Protein AF-A0A1T3NQA9-F1 (afdb_monomer)

Organism: NCBI:txid159449

pLDDT: mean 81.28, std 22.86, range [31.59, 98.62]

Radius of gyration: 33.55 Å; Cα contacts (8 Å, |Δi|>4): 409; chains: 1; bounding box: 69×92×132 Å

Sequence (419 aa):
MSKTARRQISRIVGTSCLAAALALPTAAAAAAPQVASPGQATSRVPADTPEPPNTPQAPAYTPPPPNTPNTPNAPNSPNTPNSPNEPNTPGTGTPSAPGTPSSETPSTPGPGGSSHPPNQLQQAAPPPDPKTDPDGAKREVEGEIDKLDVPPDVKQKLKEGLNTAINAIKNSSTSTDDRNRYAEAVSAINQTLKAIQDPTTSAPDRALYTKVVQGVNEALRRSQDPKLAVGERGDYLKTAQGVAQIMARLQDPTFPAADRGFAIQVVTLISDALLASKDPKTAPKKPADQQQIRKVIQATATAATQATATLQDPKASPQAKDAARQTLMAQANVLQNSKYLEFLNEVKRYNPTTECLTTIETRTRQAGWPDGSLWGLSDDTCGDALTKAVADSGSKWNALFTCVQQNAFSTCPTYIPKD

Secondary structure (DSSP, 8-state):
-----PPP----------------PPPP--------------------PPPPP-PPPPP---PPPPPPPPPPPPPPPPPPPPPPPPPPPPP--PPPPPPPPPP-PPP----------------PPPPPPTTT-HHHHHHHHHHHHHTS-S-HHHHHHHHHHHHHHHHHHH-TTS-HHHHHHHHHHHHHHHHHHHHHH-TTS-HHHHHHHHHHHHHHHHHHHHTT-TTS-HHHHHHHHHHHHHHHHHHHHHH-TTS-HHHHHHHHHHHHHHHHHHHHTT-TTTS-SSHHHHHHHHHHHHHHHHHHHHHHHHHH-TTS-HHHHHHHHHHHHHHHTGGG-HHHHHHHHHHHTT---HHHHHHHHHHHHHHIIIIIHHHHHTSGGGHHHHHHHHH-TTSTTHHHHHHHHHS-GGGGGGGSPP-

Structure (mmCIF, N/CA/C/O backbone):
data_AF-A0A1T3NQA9-F1
#
_entry.id   AF-A0A1T3NQA9-F1
#
loop_
_atom_site.group_PDB
_atom_site.id
_atom_site.type_symbol
_atom_site.label_atom_id
_atom_site.label_alt_id
_atom_site.label_comp_id
_atom_site.label_asym_id
_atom_site.label_entity_id
_atom_site.label_seq_id
_atom_site.pdbx_PDB_ins_code
_atom_site.Cartn_x
_atom_site.Cartn_y
_atom_site.Cartn_z
_atom_site.occupancy
_atom_site.B_iso_or_equiv
_atom_site.auth_seq_id
_atom_site.auth_comp_id
_atom_site.auth_asym_id
_atom_site.auth_atom_id
_atom_site.pdbx_PDB_model_num
ATOM 1 N N . MET A 1 1 ? -26.572 -46.810 12.801 1.00 39.97 1 MET A N 1
ATOM 2 C CA . MET A 1 1 ? -25.103 -46.933 12.674 1.00 39.97 1 MET A CA 1
ATOM 3 C C . MET A 1 1 ? -24.544 -45.552 12.373 1.00 39.97 1 MET A C 1
ATOM 5 O O . MET A 1 1 ? -24.611 -45.119 11.232 1.00 39.97 1 MET A O 1
ATOM 9 N N . SER A 1 2 ? -24.066 -44.838 13.392 1.00 33.22 2 SER A N 1
ATOM 10 C CA . SER A 1 2 ? -23.631 -43.440 13.270 1.00 33.22 2 SER A CA 1
ATOM 11 C C . SER A 1 2 ? -22.182 -43.345 13.740 1.00 33.22 2 SER A C 1
ATOM 13 O O . SER A 1 2 ? -21.894 -43.620 14.901 1.00 33.22 2 SER A O 1
ATOM 15 N N . LYS A 1 3 ? -21.258 -43.042 12.820 1.00 41.22 3 LYS A N 1
ATOM 16 C CA . LYS A 1 3 ? -19.822 -42.914 13.106 1.00 41.22 3 LYS A CA 1
ATOM 17 C C . LYS A 1 3 ? -19.516 -41.488 13.564 1.00 41.22 3 LYS A C 1
ATOM 19 O O . LYS A 1 3 ? -19.615 -40.548 12.782 1.00 41.22 3 LYS A O 1
ATOM 24 N N . THR A 1 4 ? -19.117 -41.343 14.821 1.00 37.88 4 THR A N 1
ATOM 25 C CA . THR A 1 4 ? -18.643 -40.086 15.410 1.00 37.88 4 THR A CA 1
ATOM 26 C C . THR A 1 4 ? -17.191 -39.841 14.995 1.00 37.88 4 THR A C 1
ATOM 28 O O . THR A 1 4 ? -16.301 -40.613 15.350 1.00 37.88 4 THR A O 1
ATOM 31 N N . ALA A 1 5 ? -16.934 -38.774 14.237 1.00 44.41 5 ALA A N 1
ATOM 32 C CA . ALA A 1 5 ? -15.587 -38.370 13.839 1.00 44.41 5 ALA A CA 1
ATOM 33 C C . ALA A 1 5 ? -14.918 -37.542 14.954 1.00 44.41 5 ALA A C 1
ATOM 35 O O . ALA A 1 5 ? -15.371 -36.447 15.287 1.00 44.41 5 ALA A O 1
ATOM 36 N N . ARG A 1 6 ? -13.829 -38.066 15.532 1.00 44.62 6 ARG A N 1
ATOM 37 C CA . ARG A 1 6 ? -12.945 -37.337 16.458 1.00 44.62 6 ARG A CA 1
ATOM 38 C C . ARG A 1 6 ? -12.109 -36.323 15.673 1.00 44.62 6 ARG A C 1
ATOM 40 O O . ARG A 1 6 ? -11.334 -36.712 14.806 1.00 44.62 6 ARG A O 1
ATOM 47 N N . ARG A 1 7 ? -12.230 -35.036 16.007 1.00 45.72 7 ARG A N 1
ATOM 48 C CA . ARG A 1 7 ? -11.304 -33.984 15.561 1.00 45.72 7 ARG A CA 1
ATOM 49 C C . ARG A 1 7 ? -10.087 -33.962 16.486 1.00 45.72 7 ARG A C 1
ATOM 51 O O . ARG A 1 7 ? -10.239 -33.750 17.685 1.00 45.72 7 ARG A O 1
ATOM 58 N N . GLN A 1 8 ? -8.897 -34.173 15.931 1.00 39.75 8 GLN A N 1
ATOM 59 C CA . GLN A 1 8 ? -7.635 -33.864 16.602 1.00 39.75 8 GLN A CA 1
ATOM 60 C C . GLN A 1 8 ? -7.320 -32.377 16.408 1.00 39.75 8 GLN A C 1
ATOM 62 O O . GLN A 1 8 ? -7.342 -31.871 15.289 1.00 39.75 8 GLN A O 1
ATOM 67 N N . ILE A 1 9 ? -7.060 -31.683 17.516 1.00 39.25 9 ILE A N 1
ATOM 68 C CA . ILE A 1 9 ? -6.600 -30.294 17.555 1.00 39.25 9 ILE A CA 1
ATOM 69 C C . ILE A 1 9 ? -5.090 -30.342 17.783 1.00 39.25 9 ILE A C 1
ATOM 71 O O . ILE A 1 9 ? -4.642 -30.645 18.888 1.00 39.25 9 ILE A O 1
ATOM 75 N N . SER A 1 10 ? -4.308 -30.045 16.748 1.00 37.91 10 SER A N 1
ATOM 76 C CA . SER A 1 10 ? -2.866 -29.835 16.881 1.00 37.91 10 SER A CA 1
ATOM 77 C C . SER A 1 10 ? -2.621 -28.410 17.371 1.00 37.91 10 SER A C 1
ATOM 79 O O . SER A 1 10 ? -2.856 -27.443 16.648 1.00 37.91 10 SER A O 1
ATOM 81 N N . ARG A 1 11 ? -2.183 -28.276 18.626 1.00 35.84 11 ARG A N 1
ATOM 82 C CA . ARG A 1 11 ? -1.696 -27.016 19.197 1.00 35.84 11 ARG A CA 1
ATOM 83 C C . ARG A 1 11 ? -0.303 -26.735 18.630 1.00 35.84 11 ARG A C 1
ATOM 85 O O . ARG A 1 11 ? 0.612 -27.517 18.864 1.00 35.84 11 ARG A O 1
ATOM 92 N N . ILE A 1 12 ? -0.148 -25.627 17.910 1.00 38.41 12 ILE A N 1
ATOM 93 C CA . ILE A 1 12 ? 1.161 -25.073 17.548 1.00 38.41 12 ILE A CA 1
ATOM 94 C C . ILE A 1 12 ? 1.527 -24.064 18.637 1.00 38.41 12 ILE A C 1
ATOM 96 O O . ILE A 1 12 ? 0.860 -23.045 18.796 1.00 38.41 12 ILE A O 1
ATOM 100 N N . VAL A 1 13 ? 2.562 -24.385 19.411 1.00 42.12 13 VAL A N 1
ATOM 101 C CA . VAL A 1 13 ? 3.206 -23.476 20.363 1.00 42.12 13 VAL A CA 1
ATOM 102 C C . VAL A 1 13 ? 4.379 -22.837 19.627 1.00 42.12 13 VAL A C 1
ATOM 104 O O . VAL A 1 13 ? 5.368 -23.506 19.345 1.00 42.12 13 VAL A O 1
ATOM 107 N N . GLY A 1 14 ? 4.245 -21.563 19.265 1.00 31.59 14 GLY A N 1
ATOM 108 C CA . GLY A 1 14 ? 5.323 -20.758 18.696 1.00 31.59 14 GLY A CA 1
ATOM 109 C C . GLY A 1 14 ? 5.940 -19.873 19.771 1.00 31.59 14 GLY A C 1
ATOM 110 O O . GLY A 1 14 ? 5.477 -18.762 20.001 1.00 31.59 14 GLY A O 1
ATOM 111 N N . THR A 1 15 ? 6.970 -20.375 20.446 1.00 40.78 15 THR A N 1
ATOM 112 C CA . THR A 1 15 ? 7.873 -19.590 21.295 1.00 40.78 15 THR A CA 1
ATOM 113 C C . THR A 1 15 ? 8.920 -18.904 20.427 1.00 40.78 15 THR A C 1
ATOM 115 O O . THR A 1 15 ? 9.655 -19.579 19.708 1.00 40.78 15 THR A O 1
ATOM 118 N N . SER A 1 16 ? 9.050 -17.583 20.517 1.00 34.97 16 SER A N 1
ATOM 119 C CA . SER A 1 16 ? 10.249 -16.869 20.062 1.00 34.97 16 SER A CA 1
ATOM 120 C C . SER A 1 16 ? 10.450 -15.614 20.906 1.00 34.97 16 SER A C 1
ATOM 122 O O . SER A 1 16 ? 9.902 -14.553 20.625 1.00 34.97 16 SER A O 1
ATOM 124 N N . CYS A 1 17 ? 11.234 -15.773 21.973 1.00 32.41 17 CYS A N 1
ATOM 125 C CA . CYS A 1 17 ? 11.871 -14.679 22.692 1.00 32.41 17 CYS A CA 1
ATOM 126 C C . CYS A 1 17 ? 13.064 -14.190 21.863 1.00 32.41 17 CYS A C 1
ATOM 128 O O . CYS A 1 17 ? 13.982 -14.964 21.601 1.00 32.41 17 CYS A O 1
ATOM 130 N N . LEU A 1 18 ? 13.075 -12.913 21.489 1.00 37.88 18 LEU A N 1
ATOM 131 C CA . LEU A 1 18 ? 14.265 -12.234 20.981 1.00 37.88 18 LEU A CA 1
ATOM 132 C C . LEU A 1 18 ? 14.849 -11.423 22.141 1.00 37.88 18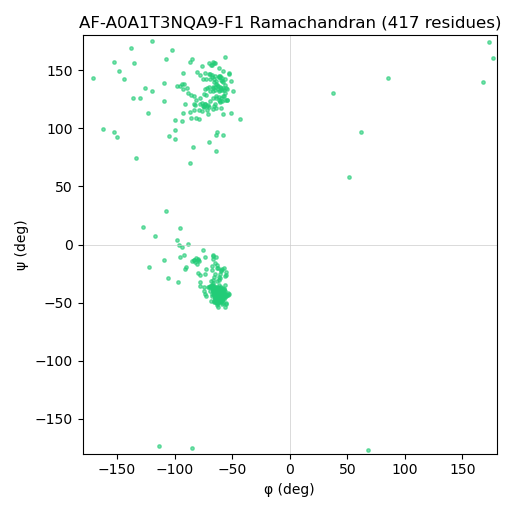 LEU A C 1
ATOM 134 O O . LEU A 1 18 ? 14.348 -10.358 22.493 1.00 37.88 18 LEU A O 1
ATOM 138 N N . ALA A 1 19 ? 15.866 -11.992 22.788 1.00 39.09 19 ALA A N 1
ATOM 139 C CA . ALA A 1 19 ? 16.660 -11.320 23.804 1.00 39.09 19 ALA A CA 1
ATOM 140 C C . ALA A 1 19 ? 17.728 -10.459 23.114 1.00 39.09 19 ALA A C 1
ATOM 142 O O . ALA A 1 19 ? 18.570 -10.971 22.378 1.00 39.09 19 ALA A O 1
ATOM 143 N N . ALA A 1 20 ? 17.688 -9.15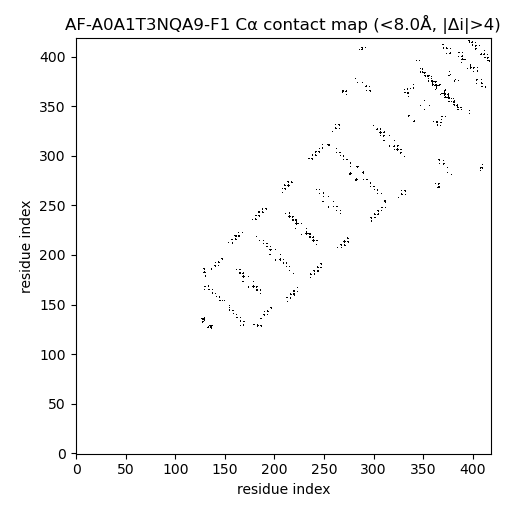1 23.358 1.00 40.00 20 ALA A N 1
ATOM 144 C CA . ALA A 1 20 ? 18.753 -8.230 22.992 1.00 40.00 20 ALA A CA 1
ATOM 145 C C . ALA A 1 20 ? 19.887 -8.349 24.023 1.00 40.00 20 ALA A C 1
ATOM 147 O O . ALA A 1 20 ? 19.740 -7.925 25.168 1.00 40.00 20 ALA A O 1
ATOM 148 N N . ALA A 1 21 ? 21.010 -8.949 23.628 1.00 40.12 21 ALA A N 1
ATOM 149 C CA . ALA A 1 21 ? 22.234 -8.951 24.420 1.00 40.12 21 ALA A CA 1
ATOM 150 C C . ALA A 1 21 ? 23.032 -7.673 24.119 1.00 40.12 21 ALA A C 1
ATOM 152 O O . ALA A 1 21 ? 23.585 -7.513 23.032 1.00 40.12 21 ALA A O 1
ATOM 153 N N . LEU A 1 22 ? 23.079 -6.759 25.089 1.00 45.09 22 LEU A N 1
ATOM 154 C CA . LEU A 1 22 ? 24.027 -5.649 25.114 1.00 45.09 22 LEU A CA 1
ATOM 155 C C . LEU A 1 22 ? 25.390 -6.184 25.566 1.00 45.09 22 LEU A C 1
ATOM 157 O O . LEU A 1 22 ? 25.517 -6.739 26.657 1.00 45.09 22 LEU A O 1
ATOM 161 N N . ALA A 1 23 ? 26.403 -6.017 24.720 1.00 41.12 23 ALA A N 1
ATOM 162 C CA . ALA A 1 23 ? 27.791 -6.274 25.067 1.00 41.12 23 ALA A CA 1
ATOM 163 C C . ALA A 1 23 ? 28.309 -5.163 25.997 1.00 41.12 23 ALA A C 1
ATOM 165 O O . ALA A 1 23 ? 28.326 -3.992 25.624 1.00 41.12 23 ALA A O 1
ATOM 166 N N . LEU A 1 24 ? 28.750 -5.542 27.198 1.00 43.97 24 LEU A N 1
ATOM 167 C CA . LEU A 1 24 ? 29.571 -4.717 28.087 1.00 43.97 24 LEU A CA 1
ATOM 168 C C . LEU A 1 24 ? 30.989 -5.311 28.127 1.00 43.97 24 LEU A C 1
ATOM 170 O O . LEU A 1 24 ? 31.119 -6.536 28.197 1.00 43.97 24 LEU A O 1
ATOM 174 N N . PRO A 1 25 ? 32.054 -4.491 28.099 1.00 52.03 25 PRO A N 1
ATOM 175 C CA . PRO A 1 25 ? 33.415 -4.984 28.248 1.00 52.03 25 PRO A CA 1
ATOM 176 C C . PRO A 1 25 ? 33.710 -5.369 29.705 1.00 52.03 25 PRO A C 1
ATOM 178 O O . PRO A 1 25 ? 33.485 -4.607 30.644 1.00 52.03 25 PRO A O 1
ATOM 181 N N . THR A 1 26 ? 34.239 -6.578 29.866 1.00 40.69 26 THR A N 1
ATOM 182 C CA . THR A 1 26 ? 34.713 -7.190 31.109 1.00 40.69 26 THR A CA 1
ATOM 183 C C . THR A 1 26 ? 36.011 -6.539 31.591 1.00 40.69 26 THR A C 1
ATOM 185 O O . THR A 1 26 ? 37.032 -6.629 30.909 1.00 40.69 26 THR A O 1
ATOM 188 N N . ALA A 1 27 ? 35.994 -5.949 32.788 1.00 41.47 27 ALA A N 1
ATOM 189 C CA . ALA A 1 27 ? 37.195 -5.649 33.565 1.00 41.47 27 ALA A CA 1
ATOM 190 C C . ALA A 1 27 ? 37.418 -6.750 34.616 1.00 41.47 27 ALA A C 1
ATOM 192 O O . ALA A 1 27 ? 36.478 -7.231 35.248 1.00 41.47 27 ALA A O 1
ATOM 193 N N . ALA A 1 28 ? 38.673 -7.175 34.736 1.00 43.69 28 ALA A N 1
ATOM 194 C CA . ALA A 1 28 ? 39.139 -8.314 35.513 1.00 43.69 28 ALA A CA 1
ATOM 195 C C . ALA A 1 28 ? 39.001 -8.132 37.035 1.00 43.69 28 ALA A C 1
ATOM 197 O O . ALA A 1 28 ? 39.283 -7.060 37.565 1.00 43.69 28 ALA A O 1
ATOM 198 N N . ALA A 1 29 ? 38.686 -9.221 37.742 1.00 43.66 29 ALA A N 1
ATOM 199 C CA . ALA A 1 29 ? 38.930 -9.348 39.176 1.00 43.66 29 ALA A CA 1
ATOM 200 C C . ALA A 1 29 ? 39.518 -10.732 39.481 1.00 43.66 29 ALA A C 1
ATOM 202 O O . ALA A 1 29 ? 38.984 -11.764 39.073 1.00 43.66 29 ALA A O 1
ATOM 203 N N . ALA A 1 30 ? 40.662 -10.710 40.162 1.00 45.66 30 ALA A N 1
ATOM 204 C CA . ALA A 1 30 ? 41.431 -11.862 40.599 1.00 45.66 30 ALA A CA 1
ATOM 205 C C . ALA A 1 30 ? 40.760 -12.584 41.778 1.00 45.66 30 ALA A C 1
ATOM 207 O O . ALA A 1 30 ? 40.119 -11.968 42.629 1.00 45.66 30 ALA A O 1
ATOM 208 N N . ALA A 1 31 ? 40.949 -13.900 41.822 1.00 43.00 31 ALA A N 1
ATOM 209 C CA . ALA A 1 31 ? 40.500 -14.783 42.887 1.00 43.00 31 ALA A CA 1
ATOM 210 C C . ALA A 1 31 ? 41.441 -14.760 44.106 1.00 43.00 31 ALA A C 1
ATOM 212 O O . ALA A 1 31 ? 42.659 -14.688 43.947 1.00 43.00 31 ALA A O 1
ATOM 213 N N . ALA A 1 32 ? 40.876 -14.967 45.298 1.00 45.53 32 ALA A N 1
ATOM 214 C CA . ALA A 1 32 ? 41.530 -15.683 46.395 1.00 45.53 32 ALA A CA 1
ATOM 215 C C . ALA A 1 32 ? 40.474 -16.436 47.250 1.00 45.53 32 ALA A C 1
ATOM 217 O O . ALA A 1 32 ? 39.328 -15.981 47.297 1.00 45.53 32 ALA A O 1
ATOM 218 N N . PRO A 1 33 ? 40.806 -17.588 47.876 1.00 57.25 33 PRO A N 1
ATOM 219 C CA . PRO A 1 33 ? 39.826 -18.557 48.389 1.00 57.25 33 PRO A CA 1
ATOM 220 C C . PRO A 1 33 ? 39.803 -18.694 49.934 1.00 57.25 33 PRO A C 1
ATOM 222 O O . PRO A 1 33 ? 40.568 -18.021 50.618 1.00 57.25 33 PRO A O 1
ATOM 225 N N . GLN A 1 34 ? 39.007 -19.676 50.417 1.00 42.34 34 GLN A N 1
ATOM 226 C CA . GLN A 1 34 ? 39.081 -20.404 51.716 1.00 42.34 34 GLN A CA 1
ATOM 227 C C . GLN A 1 34 ? 38.386 -19.745 52.947 1.00 42.34 34 GLN A C 1
ATOM 229 O O . GLN A 1 34 ? 38.374 -18.531 53.046 1.00 42.34 34 GLN A O 1
ATOM 234 N N . VAL A 1 35 ? 37.736 -20.417 53.928 1.00 40.91 35 VAL A N 1
ATOM 235 C CA . VAL A 1 35 ? 37.690 -21.809 54.465 1.00 40.91 35 VAL A CA 1
ATOM 236 C C . VAL A 1 35 ? 36.295 -22.093 55.102 1.00 40.91 35 VAL A C 1
ATOM 238 O O . VAL A 1 35 ? 35.610 -21.169 55.533 1.00 40.91 35 VAL A O 1
ATOM 241 N N . ALA A 1 36 ? 35.915 -23.377 55.207 1.00 39.28 36 ALA A N 1
ATOM 242 C CA . ALA A 1 36 ? 34.862 -23.967 56.067 1.00 39.28 36 ALA A CA 1
ATOM 243 C C . ALA A 1 36 ? 35.042 -23.655 57.585 1.00 39.28 36 ALA A C 1
ATOM 245 O O . ALA A 1 36 ? 36.135 -23.298 58.006 1.00 39.28 36 ALA A O 1
ATOM 246 N N . SER A 1 37 ? 34.063 -23.756 58.497 1.00 41.81 37 SER A N 1
ATOM 247 C CA . SER A 1 37 ? 33.377 -24.973 58.984 1.00 41.81 37 SER A CA 1
ATOM 248 C C . SER A 1 37 ? 32.419 -24.633 60.170 1.00 41.81 37 SER A C 1
ATOM 250 O O . SER A 1 37 ? 32.427 -23.491 60.629 1.00 41.81 37 SER A O 1
ATOM 252 N N . PRO A 1 38 ? 31.605 -25.590 60.682 1.00 60.38 38 PRO A N 1
ATOM 253 C CA . PRO A 1 38 ? 30.393 -25.363 61.491 1.00 60.38 38 PRO A CA 1
ATOM 254 C C . PRO A 1 38 ? 30.556 -25.591 63.013 1.00 60.38 38 PRO A C 1
ATOM 256 O O . PRO A 1 38 ? 31.511 -26.225 63.454 1.00 60.38 38 PRO A O 1
ATOM 259 N N . GLY A 1 39 ? 29.573 -25.159 63.820 1.00 35.97 39 GLY A N 1
ATOM 260 C CA . GLY A 1 39 ? 29.517 -25.431 65.267 1.00 35.97 39 GLY A CA 1
ATOM 261 C C . GLY A 1 39 ? 28.191 -25.028 65.935 1.00 35.97 39 GLY A C 1
ATOM 262 O O . GLY A 1 39 ? 27.564 -24.054 65.542 1.00 35.97 39 GLY A O 1
ATOM 263 N N . GLN A 1 40 ? 27.759 -25.833 66.907 1.00 40.03 40 GLN A N 1
ATOM 264 C CA . GLN A 1 40 ? 26.408 -25.982 67.472 1.00 40.03 40 GLN A CA 1
ATOM 265 C C . GLN A 1 40 ? 26.019 -25.018 68.619 1.00 40.03 40 GLN A C 1
ATOM 267 O O . GLN A 1 40 ? 26.867 -24.566 69.374 1.00 40.03 40 GLN A O 1
ATOM 272 N N . ALA A 1 41 ? 24.693 -24.851 68.769 1.00 42.69 41 ALA A N 1
ATOM 273 C CA . ALA A 1 41 ? 23.846 -24.783 69.980 1.00 42.69 41 ALA A CA 1
ATOM 274 C C . ALA A 1 41 ? 24.322 -24.074 71.274 1.00 42.69 41 ALA A C 1
ATOM 276 O O . ALA A 1 41 ? 25.299 -24.476 71.893 1.00 42.69 41 ALA A O 1
ATOM 277 N N . THR A 1 42 ? 23.480 -23.187 71.834 1.00 41.75 42 THR A N 1
ATOM 278 C CA . THR A 1 42 ? 22.677 -23.419 73.070 1.00 41.75 42 THR A CA 1
ATOM 279 C C . THR A 1 42 ? 21.866 -22.175 73.499 1.00 41.75 42 THR A C 1
ATOM 281 O O . THR A 1 42 ? 22.110 -21.056 73.067 1.00 41.75 42 THR A O 1
ATOM 284 N N . SER A 1 43 ? 20.845 -22.443 74.318 1.00 41.28 43 SER A N 1
ATOM 285 C CA . SER A 1 43 ? 19.747 -21.636 74.877 1.00 41.28 43 SER A CA 1
ATOM 286 C C . SER A 1 43 ? 20.068 -20.323 75.623 1.00 41.28 43 SER A C 1
ATOM 288 O O . SER A 1 43 ? 20.970 -20.317 76.453 1.00 41.28 43 SER A O 1
ATOM 290 N N . ARG A 1 44 ? 19.182 -19.308 75.526 1.00 40.25 44 ARG A N 1
ATOM 291 C CA . ARG A 1 44 ? 18.365 -18.711 76.629 1.00 40.25 44 ARG A CA 1
ATOM 292 C C . ARG A 1 44 ? 17.693 -17.377 76.220 1.00 40.25 44 ARG A C 1
ATOM 294 O O . ARG A 1 44 ? 18.288 -16.540 75.562 1.00 40.25 44 ARG A O 1
ATOM 301 N N . VAL A 1 45 ? 16.449 -17.220 76.669 1.00 49.22 45 VAL A N 1
ATOM 302 C CA . VAL A 1 45 ? 15.562 -16.024 76.734 1.00 49.22 45 VAL A CA 1
ATOM 303 C C . VAL A 1 45 ? 15.892 -15.255 78.053 1.00 49.22 45 VAL A C 1
ATOM 305 O O . VAL A 1 45 ? 16.423 -15.950 78.928 1.00 49.22 45 VAL A O 1
ATOM 308 N N . PRO A 1 46 ? 15.601 -13.941 78.311 1.00 56.12 46 PRO A N 1
ATOM 309 C CA . PRO A 1 46 ? 14.581 -13.047 77.714 1.00 56.12 46 PRO A CA 1
ATOM 310 C C . PRO A 1 46 ? 14.971 -11.584 77.370 1.00 56.12 46 PRO A C 1
ATOM 312 O O . PRO A 1 46 ? 15.941 -11.037 77.872 1.00 56.12 46 PRO A O 1
ATOM 315 N N . ALA A 1 47 ? 14.041 -10.963 76.628 1.00 47.84 47 ALA A N 1
ATOM 316 C CA . ALA A 1 47 ? 13.611 -9.558 76.664 1.00 47.84 47 ALA A CA 1
ATOM 317 C C . ALA A 1 47 ? 14.639 -8.463 76.350 1.00 47.84 47 ALA A C 1
ATOM 319 O O . ALA A 1 47 ? 15.277 -7.927 77.245 1.00 47.84 47 ALA A O 1
ATOM 320 N N . ASP A 1 48 ? 14.625 -8.020 75.091 1.00 42.78 48 ASP A N 1
ATOM 321 C CA . ASP A 1 48 ? 14.753 -6.598 74.791 1.00 42.78 48 ASP A CA 1
ATOM 322 C C . ASP A 1 48 ? 13.881 -6.216 73.588 1.00 42.78 48 ASP A C 1
ATOM 324 O O . ASP A 1 48 ? 13.652 -6.993 72.658 1.00 42.78 48 ASP A O 1
ATOM 328 N N . THR A 1 49 ? 13.315 -5.025 73.694 1.00 48.31 49 THR A N 1
ATOM 329 C CA . THR A 1 49 ? 12.324 -4.418 72.802 1.00 48.31 49 THR A CA 1
ATOM 330 C C . THR A 1 49 ? 12.938 -4.140 71.422 1.00 48.31 49 THR A C 1
ATOM 332 O O . THR A 1 49 ? 14.010 -3.539 71.376 1.00 48.31 49 THR A O 1
ATOM 335 N N . PRO A 1 50 ? 12.307 -4.497 70.284 1.00 52.19 50 PRO A N 1
ATOM 336 C CA . PRO A 1 50 ? 12.821 -4.086 68.980 1.00 52.19 50 PRO A CA 1
ATOM 337 C C . PRO A 1 50 ? 12.525 -2.601 68.734 1.00 52.19 50 PRO A C 1
ATOM 339 O O . PRO A 1 50 ? 11.361 -2.200 68.669 1.00 52.19 50 PRO A O 1
ATOM 342 N N . GLU A 1 51 ? 13.569 -1.791 68.554 1.00 60.50 51 GLU A N 1
ATOM 343 C CA . GLU A 1 51 ? 13.451 -0.520 67.835 1.00 60.50 51 GLU A CA 1
ATOM 344 C C . GLU A 1 51 ? 12.981 -0.778 66.389 1.00 60.50 51 GLU A C 1
ATOM 346 O O . GLU A 1 51 ? 13.362 -1.787 65.780 1.00 60.50 51 GLU A O 1
ATOM 351 N N . PRO A 1 52 ? 12.153 0.108 65.806 1.00 68.75 52 PRO A N 1
ATOM 352 C CA . PRO A 1 52 ? 11.747 -0.017 64.414 1.00 68.75 52 PRO A CA 1
ATOM 353 C C . PRO A 1 52 ? 12.957 0.150 63.474 1.00 68.75 52 PRO A C 1
ATOM 355 O O . PRO A 1 52 ? 13.855 0.948 63.748 1.00 68.75 52 PRO A O 1
ATOM 358 N N . PRO A 1 53 ? 12.993 -0.571 62.340 1.00 64.94 53 PRO A N 1
ATOM 359 C CA . PRO A 1 53 ? 14.096 -0.478 61.397 1.00 64.94 53 PRO A CA 1
ATOM 360 C C . PRO A 1 53 ? 14.132 0.908 60.744 1.00 64.94 53 PRO A C 1
ATOM 362 O O . PRO A 1 53 ? 13.112 1.420 60.282 1.00 64.94 53 PRO A O 1
ATOM 365 N N . ASN A 1 54 ? 15.334 1.483 60.667 1.00 55.69 54 ASN A N 1
ATOM 366 C CA . ASN A 1 54 ? 15.628 2.678 59.882 1.00 55.69 54 ASN A CA 1
ATOM 367 C C . ASN A 1 54 ? 15.120 2.510 58.441 1.00 55.69 54 ASN A C 1
ATOM 369 O O . ASN A 1 54 ? 15.641 1.699 57.673 1.00 55.69 54 ASN A O 1
ATOM 373 N N . THR A 1 55 ? 14.117 3.303 58.066 1.00 51.59 55 THR A N 1
ATOM 374 C CA . THR A 1 55 ? 13.702 3.497 56.674 1.00 51.59 55 THR A CA 1
ATOM 375 C C . THR A 1 55 ? 14.871 4.067 55.865 1.00 51.59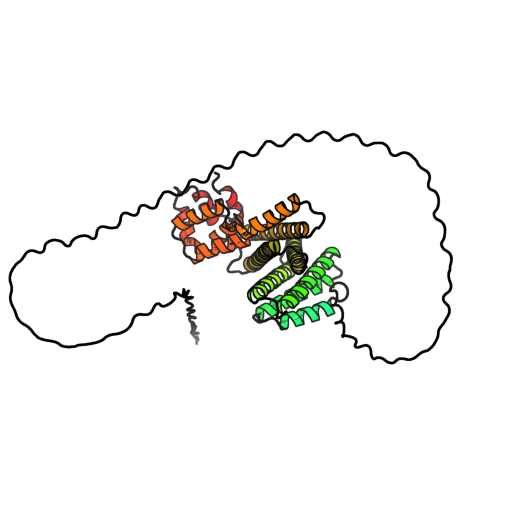 55 THR A C 1
ATOM 377 O O . THR A 1 55 ? 15.396 5.119 56.236 1.00 51.59 55 THR A O 1
ATOM 380 N N . PRO A 1 56 ? 15.270 3.441 54.744 1.00 55.41 56 PRO A N 1
ATOM 381 C CA . PRO A 1 56 ? 16.231 4.035 53.824 1.00 55.41 56 PRO A CA 1
ATOM 382 C C . PRO A 1 56 ? 15.681 5.356 53.270 1.00 55.41 56 PRO A C 1
ATOM 384 O O . PRO A 1 56 ? 14.606 5.384 52.670 1.00 55.41 56 PRO A O 1
ATOM 387 N N . GLN A 1 57 ? 16.417 6.453 53.465 1.00 51.94 57 GLN A N 1
ATOM 388 C CA . GLN A 1 57 ? 16.159 7.715 52.775 1.00 51.94 57 GLN A CA 1
ATOM 389 C C . GLN A 1 57 ? 16.280 7.491 51.263 1.00 51.94 57 GLN A C 1
ATOM 391 O O . GLN A 1 57 ? 17.350 7.149 50.757 1.00 51.94 57 GLN A O 1
ATOM 396 N N . ALA A 1 58 ? 15.180 7.693 50.537 1.00 51.72 58 ALA A N 1
ATOM 397 C CA . ALA A 1 58 ? 15.205 7.757 49.084 1.00 51.72 58 ALA A CA 1
ATOM 398 C C . ALA A 1 58 ? 16.025 8.987 48.642 1.00 51.72 58 ALA A C 1
ATOM 400 O O . ALA A 1 58 ? 15.802 10.081 49.172 1.00 51.72 58 ALA A O 1
ATOM 401 N N . PRO A 1 59 ? 16.957 8.855 47.682 1.00 55.91 59 PRO A N 1
ATOM 402 C CA . PRO A 1 59 ? 17.667 10.002 47.143 1.00 55.91 59 PRO A CA 1
ATOM 403 C C . PRO A 1 59 ? 16.677 10.897 46.388 1.00 55.91 59 PRO A C 1
ATOM 405 O O . PRO A 1 59 ? 16.039 10.477 45.421 1.00 55.91 59 PRO A O 1
ATOM 408 N N . ALA A 1 60 ? 16.546 12.140 46.846 1.00 54.31 60 ALA A N 1
ATOM 409 C CA . ALA A 1 60 ? 15.765 13.172 46.183 1.00 54.31 60 ALA A CA 1
ATOM 410 C C . ALA A 1 60 ? 16.471 13.602 44.887 1.00 54.31 60 ALA A C 1
ATOM 412 O O . ALA A 1 60 ? 17.259 14.542 44.875 1.00 54.31 60 ALA A O 1
ATOM 413 N N . TYR A 1 61 ? 16.185 12.904 43.789 1.00 55.19 61 TYR A N 1
ATOM 414 C CA . TYR A 1 61 ? 16.463 13.392 42.443 1.00 55.19 61 TYR A CA 1
ATOM 415 C C . TYR A 1 61 ? 15.153 13.830 41.796 1.00 55.19 61 TYR A C 1
ATOM 417 O O . TYR A 1 61 ? 14.440 13.041 41.182 1.00 55.19 61 TYR A O 1
ATOM 425 N N . THR A 1 62 ? 14.840 15.116 41.928 1.00 51.16 62 THR A N 1
ATOM 426 C CA . THR A 1 62 ? 13.940 15.800 40.998 1.00 51.16 62 THR A CA 1
ATOM 427 C C . THR A 1 62 ? 14.720 16.082 39.713 1.00 51.16 62 THR A C 1
ATOM 429 O O . THR A 1 62 ? 15.690 16.844 39.767 1.00 51.16 62 THR A O 1
ATOM 432 N N . PRO A 1 63 ? 14.359 15.479 38.566 1.00 63.16 63 PRO A N 1
ATOM 433 C CA . PRO A 1 63 ? 14.966 15.845 37.295 1.00 63.16 63 PRO A CA 1
ATOM 434 C C . PRO A 1 63 ? 14.672 17.324 36.986 1.00 63.16 63 PRO A C 1
ATOM 436 O O . PRO A 1 63 ? 13.585 17.809 37.319 1.00 63.16 63 PRO A O 1
ATOM 439 N N . PRO A 1 64 ? 15.619 18.056 36.374 1.00 70.62 64 PRO A N 1
ATOM 440 C CA . PRO A 1 64 ? 15.378 19.431 35.962 1.00 70.62 64 PRO A CA 1
ATOM 441 C C . PRO A 1 64 ? 14.216 19.480 34.958 1.00 70.62 64 PRO A C 1
ATOM 443 O O . PRO A 1 64 ? 14.057 18.550 34.158 1.00 70.62 64 PRO A O 1
ATOM 446 N N . PRO A 1 65 ? 13.392 20.542 34.987 1.00 68.25 65 PRO A N 1
ATOM 447 C CA . PRO A 1 65 ? 12.299 20.693 34.042 1.00 68.25 65 PRO A CA 1
ATOM 448 C C . PRO A 1 65 ? 12.840 20.704 32.602 1.00 68.25 65 PRO A C 1
ATOM 450 O O . PRO A 1 65 ? 13.925 21.239 32.354 1.00 68.25 65 PRO A O 1
ATOM 453 N N . PRO A 1 66 ? 12.107 20.114 31.644 1.00 65.62 66 PRO A N 1
ATOM 454 C CA . PRO A 1 66 ? 12.505 20.127 30.246 1.00 65.62 66 PRO A CA 1
ATOM 455 C C . PRO A 1 66 ? 12.598 21.572 29.748 1.00 65.62 66 PRO A C 1
ATOM 457 O O . PRO A 1 66 ? 11.696 22.377 29.984 1.00 65.62 66 PRO A O 1
ATOM 460 N N . ASN A 1 67 ? 13.692 21.891 29.052 1.00 62.78 67 ASN A N 1
ATOM 461 C CA . ASN A 1 67 ? 13.873 23.191 28.415 1.00 62.78 67 ASN A CA 1
ATOM 462 C C . ASN A 1 67 ? 12.687 23.482 27.490 1.00 62.78 67 ASN A C 1
ATOM 464 O O . ASN A 1 67 ? 12.389 22.703 26.582 1.00 62.78 67 ASN A O 1
ATOM 468 N N . THR A 1 68 ? 12.027 24.616 27.715 1.00 57.38 68 THR A N 1
ATOM 469 C CA . THR A 1 68 ? 10.996 25.144 26.822 1.00 57.38 68 THR A CA 1
ATOM 470 C C . THR A 1 68 ? 11.601 25.377 25.436 1.00 57.38 68 THR A C 1
ATOM 472 O O . THR A 1 68 ? 12.595 26.102 25.336 1.00 57.38 68 THR A O 1
ATOM 475 N N . PRO A 1 69 ? 11.040 24.783 24.367 1.00 61.41 69 PRO A N 1
ATOM 476 C CA . PRO A 1 69 ? 11.476 25.056 23.005 1.00 61.41 69 PRO A CA 1
ATOM 477 C C . PRO A 1 69 ? 11.360 26.551 22.705 1.00 61.41 69 PRO A C 1
ATOM 479 O O . PRO A 1 69 ? 10.330 27.163 22.988 1.00 61.41 69 PRO A O 1
ATOM 482 N N . ASN A 1 70 ? 12.410 27.136 22.128 1.00 61.50 70 ASN A N 1
ATOM 483 C CA . ASN A 1 70 ? 12.367 28.517 21.660 1.00 61.50 70 ASN A CA 1
ATOM 484 C C . ASN A 1 70 ? 11.236 28.672 20.635 1.00 61.50 70 ASN A C 1
ATOM 486 O O . ASN A 1 70 ? 11.165 27.918 19.662 1.00 61.50 70 ASN A O 1
ATOM 490 N N . THR A 1 71 ? 10.367 29.657 20.851 1.00 55.91 71 THR A N 1
ATOM 491 C CA . THR A 1 71 ? 9.341 30.070 19.889 1.00 55.91 71 THR A CA 1
ATOM 492 C C . THR A 1 71 ? 9.999 30.428 18.554 1.00 55.91 71 THR A C 1
ATOM 494 O O . THR A 1 71 ? 10.887 31.285 18.541 1.00 55.91 71 THR A O 1
ATOM 497 N N . PRO A 1 72 ? 9.593 29.804 17.433 1.00 60.75 72 PRO A N 1
ATOM 498 C CA . PRO A 1 72 ? 10.071 30.187 16.112 1.00 60.75 72 PRO A CA 1
ATOM 499 C C . PRO A 1 72 ? 9.755 31.659 15.836 1.00 60.75 72 PRO A C 1
ATOM 501 O O . PRO A 1 72 ? 8.638 32.115 16.085 1.00 60.75 72 PRO A O 1
ATOM 504 N N . ASN A 1 73 ? 10.735 32.398 15.315 1.00 64.88 73 ASN A N 1
ATOM 505 C CA . ASN A 1 73 ? 10.519 33.768 14.859 1.00 64.88 73 ASN A CA 1
ATOM 506 C C . ASN A 1 73 ? 9.437 33.797 13.770 1.00 64.88 73 ASN A C 1
ATOM 508 O O . ASN A 1 73 ? 9.389 32.916 12.907 1.00 64.88 73 ASN A O 1
ATOM 512 N N . ALA A 1 74 ? 8.583 34.821 13.817 1.00 55.06 74 ALA A N 1
ATOM 513 C CA . ALA A 1 74 ? 7.529 35.027 12.834 1.00 55.06 74 ALA A CA 1
ATOM 514 C C . ALA A 1 74 ? 8.123 35.103 11.409 1.00 55.06 74 ALA A C 1
ATOM 516 O O . ALA A 1 74 ? 9.156 35.753 11.220 1.00 55.06 74 ALA A O 1
ATOM 517 N N . PRO A 1 75 ? 7.498 34.460 10.405 1.00 60.88 75 PRO A N 1
ATOM 518 C CA . PRO A 1 75 ? 7.938 34.561 9.020 1.00 60.88 75 PRO A CA 1
ATOM 519 C C . PRO A 1 75 ? 7.913 36.021 8.561 1.00 60.88 75 PRO A C 1
ATOM 521 O O . PRO A 1 75 ? 6.920 36.720 8.764 1.00 60.88 75 PRO A O 1
ATOM 524 N N . ASN A 1 76 ? 8.989 36.474 7.917 1.00 63.56 76 ASN A N 1
ATOM 525 C CA . ASN A 1 76 ? 9.003 37.782 7.269 1.00 63.56 76 ASN A CA 1
ATOM 526 C C . ASN A 1 76 ? 7.929 37.831 6.175 1.00 63.56 76 ASN A C 1
ATOM 528 O O . ASN A 1 76 ? 7.804 36.899 5.377 1.00 63.56 76 ASN A O 1
ATOM 532 N N . SER A 1 77 ? 7.177 38.933 6.135 1.00 50.66 77 SER A N 1
ATOM 533 C CA . SER A 1 77 ? 6.158 39.181 5.116 1.00 50.66 77 SER A CA 1
ATOM 534 C C . SER A 1 77 ? 6.754 39.073 3.704 1.00 50.66 77 SER A C 1
ATOM 536 O O . SER A 1 77 ? 7.819 39.646 3.456 1.00 50.66 77 SER A O 1
ATOM 538 N N . PRO A 1 78 ? 6.095 38.368 2.765 1.00 58.84 78 PRO A N 1
ATOM 539 C CA . PRO A 1 78 ? 6.563 38.276 1.389 1.00 58.84 78 PRO A CA 1
ATOM 540 C C . PRO A 1 78 ? 6.597 39.662 0.738 1.00 58.84 78 PRO A C 1
ATOM 542 O O . PRO A 1 78 ? 5.618 40.405 0.806 1.00 58.84 78 PRO A O 1
ATOM 545 N N . ASN A 1 79 ? 7.706 39.996 0.075 1.00 59.09 79 ASN A N 1
ATOM 546 C CA . ASN A 1 79 ? 7.772 41.183 -0.773 1.00 59.09 79 ASN A CA 1
ATOM 547 C C . ASN A 1 79 ? 6.766 41.060 -1.926 1.00 59.09 79 ASN A C 1
ATOM 549 O O . ASN A 1 79 ? 6.654 40.006 -2.558 1.00 59.09 79 ASN A O 1
ATOM 553 N N . THR A 1 80 ? 6.055 42.150 -2.213 1.00 48.56 80 THR A N 1
ATOM 554 C CA . THR A 1 80 ? 5.129 42.253 -3.344 1.00 48.56 80 THR A CA 1
ATOM 555 C C . THR A 1 80 ? 5.876 42.055 -4.668 1.00 48.56 80 THR A C 1
ATOM 557 O O . THR A 1 80 ? 6.870 42.750 -4.899 1.00 48.56 80 THR A O 1
ATOM 560 N N . PRO A 1 81 ? 5.430 41.138 -5.549 1.00 55.41 81 PRO A N 1
ATOM 561 C CA . PRO A 1 81 ? 6.031 40.963 -6.867 1.00 55.41 81 PRO A CA 1
ATOM 562 C C . PRO A 1 81 ? 5.893 42.239 -7.703 1.00 55.41 81 PRO A C 1
ATOM 564 O O . PRO A 1 81 ? 4.810 42.816 -7.781 1.00 55.41 81 PRO A O 1
ATOM 567 N N . ASN A 1 82 ? 6.982 42.661 -8.349 1.00 53.91 82 ASN A N 1
ATOM 568 C CA . ASN A 1 82 ? 6.938 43.735 -9.339 1.00 53.91 82 ASN A CA 1
ATOM 569 C C . ASN A 1 82 ? 6.129 43.296 -10.569 1.00 53.91 82 ASN A C 1
ATOM 571 O O . ASN A 1 82 ? 6.250 42.156 -11.024 1.00 53.91 82 ASN A O 1
ATOM 575 N N . SER A 1 83 ? 5.330 44.219 -11.108 1.00 44.78 83 SER A N 1
ATOM 576 C CA . SER A 1 83 ? 4.525 44.015 -12.314 1.00 44.78 83 SER A CA 1
ATOM 577 C C . SER A 1 83 ? 5.390 43.624 -13.523 1.00 44.78 83 SER A C 1
ATOM 579 O O . SER A 1 83 ? 6.468 44.199 -13.702 1.00 44.78 83 SER A O 1
ATOM 581 N N . PRO A 1 84 ? 4.943 42.682 -14.377 1.00 57.09 84 PRO A N 1
ATOM 582 C CA . PRO A 1 84 ? 5.672 42.309 -15.586 1.00 57.09 84 PRO A CA 1
ATOM 583 C C . PRO A 1 84 ? 5.710 43.469 -16.589 1.00 57.09 84 PRO A C 1
ATOM 585 O O . PRO A 1 84 ? 4.685 44.100 -16.841 1.00 57.09 84 PRO A O 1
ATOM 588 N N . ASN A 1 85 ? 6.877 43.716 -17.187 1.00 52.16 85 ASN A N 1
ATOM 589 C CA . ASN A 1 85 ? 7.011 44.619 -18.332 1.00 52.16 85 ASN A CA 1
ATOM 590 C C . ASN A 1 85 ? 6.309 44.044 -19.574 1.00 52.16 85 ASN A C 1
ATOM 592 O O . ASN A 1 85 ? 6.310 42.830 -19.793 1.00 52.16 85 ASN A O 1
ATOM 596 N N . GLU A 1 86 ? 5.748 44.938 -20.391 1.00 46.94 86 GLU A N 1
ATOM 597 C CA . GLU A 1 86 ? 5.064 44.616 -21.645 1.00 46.94 86 GLU A CA 1
ATOM 598 C C . GLU A 1 86 ? 5.991 43.932 -22.674 1.00 46.94 86 GLU A C 1
ATOM 600 O O . GLU A 1 86 ? 7.174 44.278 -22.773 1.00 46.94 86 GLU A O 1
ATOM 605 N N . PRO A 1 87 ? 5.480 42.976 -23.477 1.00 59.88 87 PRO A N 1
ATOM 606 C CA . PRO A 1 87 ? 6.262 42.328 -24.525 1.00 59.88 87 PRO A CA 1
ATOM 607 C C . PRO A 1 87 ? 6.510 43.262 -25.717 1.00 59.88 87 PRO A C 1
ATOM 609 O O . PRO A 1 87 ? 5.573 43.789 -26.315 1.00 59.88 87 PRO A O 1
ATOM 612 N N . ASN A 1 88 ? 7.775 43.392 -26.123 1.00 50.09 88 ASN A N 1
ATOM 613 C CA . ASN A 1 88 ? 8.146 44.041 -27.380 1.00 50.09 88 ASN A CA 1
ATOM 614 C C . ASN A 1 88 ? 7.718 43.205 -28.600 1.00 50.09 88 ASN A C 1
ATOM 616 O O . ASN A 1 88 ? 7.814 41.977 -28.616 1.00 50.09 88 ASN A O 1
ATOM 620 N N . THR A 1 89 ? 7.279 43.910 -29.638 1.00 43.00 89 THR A N 1
ATOM 621 C CA . THR A 1 89 ? 6.802 43.404 -30.931 1.00 43.00 89 THR A CA 1
ATOM 622 C C . THR A 1 89 ? 7.950 42.817 -31.775 1.00 43.00 89 THR A C 1
ATOM 624 O O . THR A 1 89 ? 8.993 43.463 -31.893 1.00 43.00 89 THR A O 1
ATOM 627 N N . PRO A 1 90 ? 7.800 41.640 -32.420 1.00 53.25 90 PRO A N 1
ATOM 628 C CA . PRO A 1 90 ? 8.819 41.114 -33.332 1.00 53.25 90 PRO A CA 1
ATOM 629 C C . PRO A 1 90 ? 8.782 41.811 -34.698 1.00 53.25 90 PRO A C 1
ATOM 631 O O . PRO A 1 90 ? 7.749 41.838 -35.368 1.00 53.25 90 PRO A O 1
ATOM 634 N N . GLY A 1 91 ? 9.930 42.342 -35.122 1.00 42.97 91 GLY A N 1
ATOM 635 C CA . GLY A 1 91 ? 10.145 42.887 -36.461 1.00 42.97 91 GLY A CA 1
ATOM 636 C C . GLY A 1 91 ? 10.247 41.800 -37.536 1.00 42.97 91 GLY A C 1
ATOM 637 O O . GLY A 1 91 ? 10.823 40.733 -37.330 1.00 42.97 91 GLY A O 1
ATOM 638 N N . THR A 1 92 ? 9.688 42.101 -38.704 1.00 45.25 92 THR A N 1
ATOM 639 C CA . THR A 1 92 ? 9.724 41.305 -39.935 1.00 45.25 92 THR A CA 1
ATOM 640 C C . THR A 1 92 ? 11.111 41.335 -40.583 1.00 45.25 92 THR A C 1
ATOM 642 O O . THR A 1 92 ? 11.545 42.387 -41.052 1.00 45.25 92 THR A O 1
ATOM 645 N N . GLY A 1 93 ? 11.779 40.181 -40.656 1.00 42.47 93 GLY A N 1
ATOM 646 C CA . GLY A 1 93 ? 13.014 39.972 -41.417 1.00 42.47 93 GLY A CA 1
ATOM 647 C C . GLY A 1 93 ? 12.909 38.730 -42.305 1.00 42.47 93 GLY A C 1
ATOM 648 O O . GLY A 1 93 ? 12.553 37.651 -41.839 1.00 42.47 93 GLY A O 1
ATOM 649 N N . THR A 1 94 ? 13.169 38.915 -43.594 1.00 37.03 94 THR A N 1
ATOM 650 C CA . THR A 1 94 ? 13.016 37.967 -44.709 1.00 37.03 94 THR A CA 1
ATOM 651 C C . THR A 1 94 ? 14.042 36.816 -44.660 1.00 37.03 94 THR A C 1
ATOM 653 O O . THR A 1 94 ? 15.182 37.062 -44.264 1.00 37.03 94 THR A O 1
ATOM 656 N N . PRO A 1 95 ? 13.715 35.577 -45.094 1.00 47.66 95 PRO A N 1
ATOM 657 C CA . PRO A 1 95 ? 14.641 34.442 -45.035 1.00 47.66 95 PRO A CA 1
ATOM 658 C C . PRO A 1 95 ? 15.566 34.376 -46.261 1.00 47.66 95 PRO A C 1
ATOM 660 O O . PRO A 1 95 ? 15.089 34.343 -47.395 1.00 47.66 95 PRO A O 1
ATOM 663 N N . SER A 1 96 ? 16.878 34.264 -46.032 1.00 40.06 96 SER A N 1
ATOM 664 C CA . SER A 1 96 ? 17.858 33.847 -47.046 1.00 40.06 96 SER A CA 1
ATOM 665 C C . SER A 1 96 ? 18.139 32.345 -46.938 1.00 40.06 96 SER A C 1
ATOM 667 O O . SER A 1 96 ? 18.296 31.802 -45.846 1.00 40.06 96 SER A O 1
ATOM 669 N N . ALA A 1 97 ? 18.179 31.686 -48.096 1.00 45.94 97 ALA A N 1
ATOM 670 C CA . ALA A 1 97 ? 18.309 30.245 -48.290 1.00 45.94 97 ALA A CA 1
ATOM 671 C C . ALA A 1 97 ? 19.661 29.658 -47.819 1.00 45.94 97 ALA A C 1
ATOM 673 O O . ALA A 1 97 ? 20.703 30.264 -48.075 1.00 45.94 97 ALA A O 1
ATOM 674 N N . PRO A 1 98 ? 19.681 28.443 -47.234 1.00 51.78 98 PRO A N 1
ATOM 675 C CA . PRO A 1 98 ? 20.903 27.656 -47.073 1.00 51.78 98 PRO A CA 1
ATOM 676 C C . PRO A 1 98 ? 21.173 26.765 -48.295 1.00 51.78 98 PRO A C 1
ATOM 678 O O . PRO A 1 98 ? 20.296 26.036 -48.759 1.00 51.78 98 PRO A O 1
ATOM 681 N N . GLY A 1 99 ? 22.406 26.836 -48.799 1.00 38.31 99 GLY A N 1
ATOM 682 C CA . GLY A 1 99 ? 22.903 26.079 -49.944 1.00 38.31 99 GLY A CA 1
ATOM 683 C C . GLY A 1 99 ? 23.094 24.578 -49.695 1.00 38.31 99 GLY A C 1
ATOM 684 O O . GLY A 1 99 ? 23.287 24.107 -48.577 1.00 38.31 99 GLY A O 1
ATOM 685 N N . THR A 1 100 ? 23.054 23.850 -50.804 1.00 43.81 100 THR A N 1
ATOM 686 C CA . THR A 1 100 ? 23.344 22.424 -50.998 1.00 43.81 100 THR A CA 1
ATOM 687 C C . THR A 1 100 ? 24.796 22.043 -50.678 1.00 43.81 100 THR A C 1
ATOM 689 O O . THR A 1 100 ? 25.701 22.708 -51.186 1.00 43.81 100 THR A O 1
ATOM 692 N N . PRO A 1 101 ? 25.051 20.916 -49.987 1.00 49.34 101 PRO A N 1
ATOM 693 C CA . PRO A 1 101 ? 26.333 20.221 -50.048 1.00 49.34 101 PRO A CA 1
ATOM 694 C C . PRO A 1 101 ? 26.326 19.122 -51.124 1.00 49.34 101 PRO A C 1
ATOM 696 O O . PRO A 1 101 ? 25.387 18.332 -51.232 1.00 49.34 101 PRO A O 1
ATOM 699 N N . SER A 1 102 ? 27.400 19.107 -51.912 1.00 38.00 102 SER A N 1
ATOM 700 C CA . SER A 1 102 ? 27.680 18.199 -53.024 1.00 38.00 102 SER A CA 1
ATOM 701 C C . SER A 1 102 ? 27.916 16.744 -52.614 1.00 38.00 102 SER A C 1
ATOM 703 O O . SER A 1 102 ? 28.383 16.442 -51.519 1.00 38.00 102 SER A O 1
ATOM 705 N N . SER A 1 103 ? 27.632 15.862 -53.576 1.00 37.09 103 SER A N 1
ATOM 706 C CA . SER A 1 103 ? 28.006 14.449 -53.620 1.00 37.09 103 SER A CA 1
ATOM 707 C C . SER A 1 103 ? 29.518 14.236 -53.573 1.00 37.09 103 SER A C 1
ATOM 709 O O . SER A 1 103 ? 30.238 14.820 -54.380 1.00 37.09 103 SER A O 1
ATOM 711 N N . GLU A 1 104 ? 29.963 13.292 -52.744 1.00 38.59 104 GLU A N 1
ATOM 712 C CA . GLU A 1 104 ? 31.216 12.569 -52.954 1.00 38.59 104 GLU A CA 1
ATOM 713 C C . GLU A 1 104 ? 30.966 11.055 -52.937 1.00 38.59 104 GLU A C 1
ATOM 715 O O . GLU A 1 104 ? 30.214 10.504 -52.132 1.00 38.59 104 GLU A O 1
ATOM 720 N N . THR A 1 105 ? 31.578 10.420 -53.925 1.00 37.81 105 THR A N 1
ATOM 721 C CA . THR A 1 105 ? 31.508 9.023 -54.344 1.00 37.81 105 THR A CA 1
ATOM 722 C C . THR A 1 105 ? 32.292 8.105 -53.394 1.00 37.81 105 THR A C 1
ATOM 724 O O . THR A 1 105 ? 33.406 8.465 -53.019 1.00 37.81 105 THR A O 1
ATOM 727 N N . PRO A 1 106 ? 31.832 6.878 -53.076 1.00 47.56 106 PRO A N 1
ATOM 728 C CA . PRO A 1 106 ? 32.680 5.875 -52.437 1.00 47.56 106 PRO A CA 1
ATOM 729 C C . PRO A 1 106 ? 33.382 4.997 -53.485 1.00 47.56 106 PRO A C 1
ATOM 731 O O . PRO A 1 106 ? 32.735 4.298 -54.266 1.00 47.56 106 PRO A O 1
ATOM 734 N N . SER A 1 107 ? 34.716 4.998 -53.464 1.00 37.53 107 SER A N 1
ATOM 735 C CA . SER A 1 107 ? 35.551 4.020 -54.172 1.00 37.53 107 SER A CA 1
ATOM 736 C C . SER A 1 107 ? 35.604 2.678 -53.429 1.00 37.53 107 SER A C 1
ATOM 738 O O . SER A 1 107 ? 35.557 2.610 -52.203 1.00 37.53 107 SER A O 1
ATOM 740 N N . THR A 1 108 ? 35.683 1.612 -54.222 1.00 37.94 108 THR A N 1
ATOM 741 C CA . THR A 1 108 ? 35.595 0.176 -53.891 1.00 37.94 108 THR A CA 1
ATOM 742 C C . THR A 1 108 ? 36.966 -0.420 -53.446 1.00 37.94 108 THR A C 1
ATOM 744 O O . THR A 1 108 ? 37.904 0.350 -53.250 1.00 37.94 108 THR A O 1
ATOM 747 N N . PRO A 1 109 ? 37.134 -1.744 -53.189 1.00 47.81 109 PRO A N 1
ATOM 748 C CA . PRO A 1 109 ? 37.741 -2.273 -51.963 1.00 47.81 109 PRO A CA 1
ATOM 749 C C . PRO A 1 109 ? 39.159 -2.859 -52.140 1.00 47.81 109 PRO A C 1
ATOM 751 O O . PRO A 1 109 ? 39.550 -3.286 -53.224 1.00 47.81 109 PRO A O 1
ATOM 754 N N . GLY A 1 110 ? 39.911 -2.967 -51.040 1.00 33.78 110 GLY A N 1
ATOM 755 C CA . GLY A 1 110 ? 41.200 -3.668 -50.979 1.00 33.78 110 GLY A CA 1
ATOM 756 C C . GLY A 1 110 ? 41.172 -4.824 -49.965 1.00 33.78 110 GLY A C 1
ATOM 757 O O . GLY A 1 110 ? 40.712 -4.608 -48.843 1.00 33.78 110 GLY A O 1
ATOM 758 N N . PRO A 1 111 ? 41.638 -6.040 -50.319 1.00 46.94 111 PRO A N 1
ATOM 759 C CA . PRO A 1 111 ? 41.653 -7.199 -49.434 1.00 46.94 111 PRO A CA 1
ATOM 760 C C . PRO A 1 111 ? 42.962 -7.256 -48.635 1.00 46.94 111 PRO A C 1
ATOM 762 O O . PRO A 1 111 ? 44.050 -7.106 -49.183 1.00 46.94 111 PRO A O 1
ATOM 765 N N . GLY A 1 112 ? 42.870 -7.520 -47.335 1.00 34.72 112 GLY A N 1
ATOM 766 C CA . GLY A 1 112 ? 44.040 -7.688 -46.477 1.00 34.72 112 GLY A CA 1
ATOM 767 C C . GLY A 1 112 ? 43.647 -8.388 -45.191 1.00 34.72 112 GLY A C 1
ATOM 768 O O . GLY A 1 112 ? 43.075 -7.779 -44.294 1.00 34.72 112 GLY A O 1
ATOM 769 N N . GLY A 1 113 ? 43.896 -9.694 -45.139 1.00 37.41 113 GLY A N 1
ATOM 770 C CA . GLY A 1 113 ? 43.592 -10.527 -43.989 1.00 37.41 113 GLY A CA 1
ATOM 771 C C . GLY A 1 113 ? 44.396 -10.133 -42.754 1.00 37.41 113 GLY A C 1
ATOM 772 O O . GLY A 1 113 ? 45.601 -9.904 -42.810 1.00 37.41 113 GLY A O 1
ATOM 773 N N . SER A 1 114 ? 43.719 -10.128 -41.614 1.00 38.19 114 SER A N 1
ATOM 774 C CA . SER A 1 114 ? 44.308 -10.432 -40.315 1.00 38.19 114 SER A CA 1
ATOM 775 C C . SER A 1 114 ? 43.201 -10.993 -39.436 1.00 38.19 114 SER A C 1
ATOM 777 O O . SER A 1 114 ? 42.371 -10.282 -38.879 1.00 38.19 114 SER A O 1
ATOM 779 N N . SER A 1 115 ? 43.168 -12.318 -39.389 1.00 42.28 115 SER A N 1
ATOM 780 C CA . SER A 1 115 ? 42.367 -13.133 -38.492 1.00 42.28 115 SER A CA 1
ATOM 781 C C . SER A 1 115 ? 42.786 -12.879 -37.042 1.00 42.28 115 SER A C 1
ATOM 783 O O . SER A 1 115 ? 43.748 -13.466 -36.552 1.00 42.28 115 SER A O 1
ATOM 785 N N . HIS A 1 116 ? 42.048 -12.007 -36.363 1.00 37.34 116 HIS A N 1
ATOM 786 C CA . HIS A 1 116 ? 41.880 -12.031 -34.913 1.00 37.34 116 HIS A CA 1
ATOM 787 C C . HIS A 1 116 ? 40.441 -12.484 -34.643 1.00 37.34 116 HIS A C 1
ATOM 789 O O . HIS A 1 116 ? 39.521 -11.852 -35.167 1.00 37.34 116 HIS A O 1
ATOM 795 N N . PRO A 1 117 ? 40.200 -13.562 -33.877 1.00 41.84 117 PRO A N 1
ATOM 796 C CA . PRO A 1 117 ? 38.844 -13.899 -33.473 1.00 41.84 117 PRO A CA 1
ATOM 797 C C . PRO A 1 117 ? 38.336 -12.772 -32.562 1.00 41.84 117 PRO A C 1
ATOM 799 O O . PRO A 1 117 ? 38.966 -12.504 -31.534 1.00 41.84 117 PRO A O 1
ATOM 802 N N . PRO A 1 118 ? 37.236 -12.074 -32.900 1.00 44.06 118 PRO A N 1
ATOM 803 C CA . PRO A 1 118 ? 36.634 -11.168 -31.947 1.00 44.06 118 PRO A CA 1
ATOM 804 C C . PRO A 1 118 ? 36.095 -12.034 -30.815 1.00 44.06 118 PRO A C 1
ATOM 806 O O . PRO A 1 118 ? 35.205 -12.863 -31.009 1.00 44.06 118 PRO A O 1
ATOM 809 N N . ASN A 1 119 ? 36.660 -11.837 -29.630 1.00 40.75 119 ASN A N 1
ATOM 810 C CA . ASN A 1 119 ? 36.068 -12.258 -28.378 1.00 40.75 119 ASN A CA 1
ATOM 811 C C . ASN A 1 119 ? 34.762 -11.462 -28.226 1.00 40.75 119 ASN A C 1
ATOM 813 O O . ASN A 1 119 ? 34.730 -10.401 -27.603 1.00 40.75 119 ASN A O 1
ATOM 817 N N . GLN A 1 120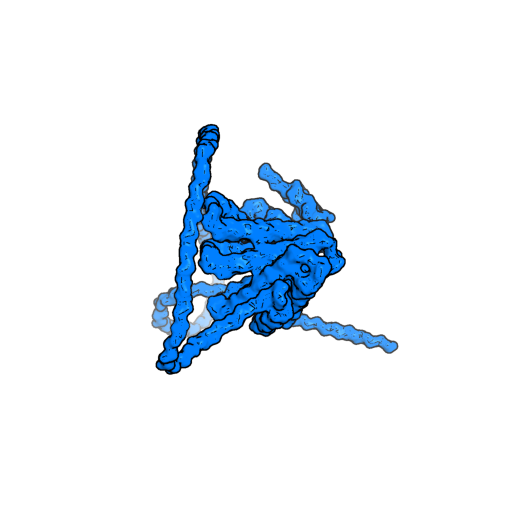 ? 33.703 -11.916 -28.905 1.00 40.56 120 GLN A N 1
ATOM 818 C CA . GLN A 1 120 ? 32.346 -11.471 -28.653 1.00 40.56 120 GLN A CA 1
ATOM 819 C C . GLN A 1 120 ? 32.037 -11.921 -27.232 1.00 40.56 120 GLN A C 1
ATOM 821 O O . GLN A 1 120 ? 31.617 -13.052 -26.998 1.00 40.56 120 GLN A O 1
ATOM 826 N N . LEU A 1 121 ? 32.263 -11.017 -26.278 1.00 39.94 121 LEU A N 1
ATOM 827 C CA . LEU A 1 121 ? 31.441 -10.958 -25.083 1.00 39.94 121 LEU A CA 1
ATOM 828 C C . LEU A 1 121 ? 30.012 -11.117 -25.586 1.00 39.94 121 LEU A C 1
ATOM 830 O O . LEU A 1 121 ? 29.516 -10.247 -26.303 1.00 39.94 121 LEU A O 1
ATOM 834 N N . GLN A 1 122 ? 29.423 -12.279 -25.320 1.00 42.81 122 GLN A N 1
ATOM 835 C CA . GLN A 1 122 ? 28.044 -12.578 -25.649 1.00 42.81 122 GLN A CA 1
ATOM 836 C C . GLN A 1 122 ? 27.213 -11.507 -24.946 1.00 42.81 122 GLN A C 1
ATOM 838 O O . GLN A 1 122 ? 26.940 -11.601 -23.751 1.00 42.81 122 GLN A O 1
ATOM 843 N N . GLN A 1 123 ? 26.892 -10.430 -25.667 1.00 46.12 123 GLN A N 1
ATOM 844 C CA . GLN A 1 123 ? 25.884 -9.486 -25.232 1.00 46.12 123 GLN A CA 1
ATOM 845 C C . GLN A 1 123 ? 24.631 -10.327 -25.084 1.00 46.12 123 GLN A C 1
ATOM 847 O O . GLN A 1 123 ? 24.141 -10.902 -26.058 1.00 46.12 123 GLN A O 1
ATOM 852 N N . ALA A 1 124 ? 24.189 -10.482 -23.837 1.00 62.53 124 ALA A N 1
ATOM 853 C CA . ALA A 1 124 ? 22.921 -11.114 -23.549 1.00 62.53 124 ALA A CA 1
ATOM 854 C C . ALA A 1 124 ? 21.872 -10.457 -24.451 1.00 62.53 124 ALA A C 1
ATOM 856 O O . ALA A 1 124 ? 21.847 -9.228 -24.576 1.00 62.53 124 ALA A O 1
ATOM 857 N N . ALA A 1 125 ? 21.062 -11.276 -25.122 1.00 72.88 125 ALA A N 1
ATOM 858 C CA . ALA A 1 125 ? 19.982 -10.767 -25.951 1.00 72.88 125 ALA A CA 1
ATOM 859 C C . ALA A 1 125 ? 19.144 -9.767 -25.129 1.00 72.88 125 ALA A C 1
ATOM 861 O O . ALA A 1 125 ? 18.942 -9.997 -23.929 1.00 72.88 125 ALA A O 1
ATOM 862 N N . PRO A 1 126 ? 18.684 -8.655 -25.734 1.00 77.44 126 PRO A N 1
ATOM 863 C CA . PRO A 1 126 ? 17.838 -7.709 -25.024 1.00 77.44 126 PRO A CA 1
ATOM 864 C C . PRO A 1 126 ? 16.604 -8.445 -24.482 1.00 77.44 126 PRO A C 1
ATOM 866 O O . PRO A 1 126 ? 16.099 -9.356 -25.148 1.00 77.44 126 PRO A O 1
ATOM 869 N N . PRO A 1 127 ? 16.126 -8.089 -23.278 1.00 83.75 127 PRO A N 1
ATOM 870 C CA . PRO A 1 127 ? 14.961 -8.742 -22.704 1.00 83.75 127 PRO A CA 1
ATOM 871 C C . PRO A 1 127 ? 13.743 -8.562 -23.631 1.00 83.75 127 PRO A C 1
ATOM 873 O O . PRO A 1 127 ? 13.595 -7.488 -24.223 1.00 83.75 127 PRO A O 1
ATOM 876 N N . PRO A 1 128 ? 12.878 -9.583 -23.775 1.00 87.00 128 PRO A N 1
ATOM 877 C CA . PRO A 1 128 ? 11.662 -9.492 -24.578 1.00 87.00 128 PRO A CA 1
ATOM 878 C C . PRO A 1 128 ? 10.771 -8.341 -24.093 1.00 87.00 128 PRO A C 1
ATOM 880 O O . PRO A 1 128 ? 10.435 -8.253 -22.911 1.00 87.00 128 PRO A O 1
ATOM 883 N N . ASP A 1 129 ? 10.371 -7.461 -25.013 1.00 92.06 129 ASP A N 1
ATOM 884 C CA . ASP A 1 129 ? 9.429 -6.378 -24.720 1.00 92.06 129 ASP A CA 1
ATOM 885 C C . ASP A 1 129 ? 8.012 -6.966 -24.602 1.00 92.06 129 ASP A C 1
ATOM 887 O O . ASP A 1 129 ? 7.500 -7.503 -25.589 1.00 92.06 129 ASP A O 1
ATOM 891 N N . PRO A 1 130 ? 7.329 -6.844 -23.444 1.00 90.62 130 PRO A N 1
ATOM 892 C CA . PRO A 1 130 ? 5.986 -7.388 -23.267 1.00 90.62 130 PRO A CA 1
ATOM 893 C C . PRO A 1 130 ? 4.956 -6.870 -24.280 1.00 90.62 130 PRO A C 1
ATOM 895 O O . PRO A 1 130 ? 3.927 -7.516 -24.455 1.00 90.62 130 PRO A O 1
ATOM 898 N N . LYS A 1 131 ? 5.190 -5.722 -24.936 1.00 91.38 131 LYS A N 1
ATOM 899 C CA . LYS A 1 131 ? 4.297 -5.167 -25.968 1.00 91.38 131 LYS A CA 1
ATOM 900 C C . LYS A 1 131 ? 4.390 -5.915 -27.295 1.00 91.38 131 LYS A C 1
ATOM 902 O O . LYS A 1 131 ? 3.380 -6.042 -27.982 1.00 91.38 131 LYS A O 1
ATOM 907 N N . THR A 1 132 ? 5.586 -6.366 -27.669 1.00 94.38 132 THR A N 1
ATOM 908 C CA . THR A 1 132 ? 5.857 -6.981 -28.979 1.00 94.38 132 THR A CA 1
ATOM 909 C C . THR A 1 132 ? 6.030 -8.496 -28.889 1.00 94.38 132 THR A C 1
ATOM 911 O O . THR A 1 132 ? 5.651 -9.199 -29.822 1.00 94.38 132 THR A O 1
ATOM 914 N N . ASP A 1 133 ? 6.501 -9.005 -27.748 1.00 95.69 133 ASP A N 1
ATOM 915 C CA . ASP A 1 133 ? 6.611 -10.429 -27.426 1.00 95.69 133 ASP A CA 1
ATOM 916 C C . ASP A 1 133 ? 6.070 -10.737 -26.008 1.00 95.69 133 ASP A C 1
ATOM 918 O O . ASP A 1 133 ? 6.835 -10.999 -25.069 1.00 95.69 133 ASP A O 1
ATOM 922 N N . PRO A 1 134 ? 4.732 -10.739 -25.815 1.00 95.69 134 PRO A N 1
ATOM 923 C CA . PRO A 1 134 ? 4.131 -11.050 -24.518 1.00 95.69 134 PRO A CA 1
ATOM 924 C C . PRO A 1 134 ? 4.460 -12.469 -24.020 1.00 95.69 134 PRO A C 1
ATOM 926 O O . PRO A 1 134 ? 4.523 -12.702 -22.815 1.00 95.69 134 PRO A O 1
ATOM 929 N N . ASP A 1 135 ? 4.661 -13.437 -24.921 1.00 97.06 135 ASP A N 1
ATOM 930 C CA . ASP A 1 135 ? 4.970 -14.826 -24.553 1.00 97.06 135 ASP A CA 1
ATOM 931 C C . ASP A 1 135 ? 6.427 -15.023 -24.136 1.00 97.06 135 ASP A C 1
ATOM 933 O O . ASP A 1 135 ? 6.712 -15.829 -23.246 1.00 97.06 135 ASP A O 1
ATOM 937 N N . GLY A 1 136 ? 7.364 -14.316 -24.768 1.00 96.31 136 GLY A N 1
ATOM 938 C CA . GLY A 1 136 ? 8.747 -14.223 -24.309 1.00 96.31 136 GLY A CA 1
ATOM 939 C C . GLY A 1 136 ? 8.832 -13.573 -22.938 1.00 96.31 136 GLY A C 1
ATOM 940 O O . GLY A 1 136 ? 9.398 -14.173 -22.024 1.00 96.31 136 GLY A O 1
ATOM 941 N N . ALA A 1 137 ? 8.185 -12.417 -22.763 1.00 96.31 137 ALA A N 1
ATOM 942 C CA . ALA A 1 137 ? 8.131 -11.726 -21.476 1.00 96.31 137 ALA A CA 1
ATOM 943 C C . ALA A 1 137 ? 7.525 -12.608 -20.377 1.00 96.31 137 ALA A C 1
ATOM 945 O O . ALA A 1 137 ? 8.074 -12.697 -19.280 1.00 96.31 137 ALA A O 1
ATOM 946 N N . LYS A 1 138 ? 6.432 -13.324 -20.675 1.00 97.50 138 LYS A N 1
ATOM 947 C CA . LYS A 1 138 ? 5.838 -14.288 -19.742 1.00 97.50 138 LYS A CA 1
ATOM 948 C C . LYS A 1 138 ? 6.851 -15.344 -19.294 1.00 97.50 138 LYS A C 1
ATOM 950 O O . LYS A 1 138 ? 7.025 -15.535 -18.096 1.00 97.50 138 LYS A O 1
ATOM 955 N N . ARG A 1 139 ? 7.497 -16.033 -20.242 1.00 97.81 139 ARG A N 1
ATOM 956 C CA . ARG A 1 139 ? 8.445 -17.122 -19.945 1.00 97.81 139 ARG A CA 1
ATOM 957 C C . ARG A 1 139 ? 9.625 -16.640 -19.110 1.00 97.81 139 ARG A C 1
ATOM 959 O O . ARG A 1 139 ? 10.033 -17.339 -18.187 1.00 97.81 139 ARG A O 1
ATOM 966 N N . GLU A 1 140 ? 10.152 -15.459 -19.421 1.00 96.88 140 GLU A N 1
ATOM 967 C CA . GLU A 1 140 ? 11.236 -14.858 -18.648 1.00 96.88 140 GLU A CA 1
ATOM 968 C C . GLU A 1 140 ? 10.789 -14.585 -17.206 1.00 96.88 140 GLU A C 1
ATOM 970 O O . GLU A 1 140 ? 11.396 -15.102 -16.272 1.00 96.88 140 GLU A O 1
ATOM 975 N N . VAL A 1 141 ? 9.677 -13.865 -17.015 1.00 97.25 141 VAL A N 1
ATOM 976 C CA . VAL A 1 141 ? 9.182 -13.519 -15.673 1.00 97.25 141 VAL A CA 1
ATOM 977 C C . VAL A 1 141 ? 8.801 -14.764 -14.866 1.00 97.25 141 VAL A C 1
ATOM 979 O O . VAL A 1 141 ? 9.096 -14.821 -13.675 1.00 97.25 141 VAL A O 1
ATOM 982 N N . GLU A 1 142 ? 8.188 -15.785 -15.476 1.00 97.81 142 GLU A N 1
ATOM 983 C CA . GLU A 1 142 ? 7.901 -17.057 -14.792 1.00 97.81 142 GLU A CA 1
ATOM 984 C C . GLU A 1 142 ? 9.186 -17.750 -14.318 1.00 97.81 142 GLU A C 1
ATOM 986 O O . GLU A 1 142 ? 9.226 -18.227 -13.182 1.00 97.81 142 GLU A O 1
ATOM 991 N N . GLY A 1 143 ? 10.244 -17.739 -15.135 1.00 97.56 143 GLY A N 1
ATOM 992 C CA . GLY A 1 143 ? 11.557 -18.256 -14.749 1.00 97.56 143 GLY A CA 1
ATOM 993 C C . GLY A 1 143 ? 12.172 -17.493 -13.574 1.00 97.56 143 GLY A C 1
ATOM 994 O O . GLY A 1 143 ? 12.744 -18.103 -12.671 1.00 97.56 143 GLY A O 1
ATOM 995 N N . GLU A 1 144 ? 12.009 -16.170 -13.534 1.00 97.69 144 GLU A N 1
ATOM 996 C CA . GLU A 1 144 ? 12.463 -15.346 -12.413 1.00 97.69 144 GLU A CA 1
ATOM 997 C C . GLU A 1 144 ? 11.633 -15.578 -11.133 1.00 97.69 144 GLU A C 1
ATOM 999 O O . GLU A 1 144 ? 12.183 -15.618 -10.031 1.00 97.69 144 GLU A O 1
ATOM 1004 N N . ILE A 1 145 ? 10.319 -15.799 -11.258 1.00 97.62 145 ILE A N 1
ATOM 1005 C CA . ILE A 1 145 ? 9.444 -16.180 -10.134 1.00 97.62 145 ILE A CA 1
ATOM 1006 C C . ILE A 1 145 ? 9.866 -17.538 -9.554 1.00 97.62 145 ILE A C 1
ATOM 1008 O O . ILE A 1 145 ? 9.868 -17.719 -8.333 1.00 97.62 145 ILE A O 1
ATOM 1012 N N . ASP A 1 146 ? 10.235 -18.498 -10.403 1.00 97.69 146 ASP A N 1
ATOM 1013 C CA . ASP A 1 146 ? 10.597 -19.848 -9.965 1.00 97.69 146 ASP A CA 1
ATOM 1014 C C . ASP A 1 146 ? 11.874 -19.889 -9.122 1.00 97.69 146 ASP A C 1
ATOM 1016 O O . ASP A 1 146 ? 11.976 -20.718 -8.212 1.00 97.69 146 ASP A O 1
ATOM 1020 N N . LYS A 1 147 ? 12.789 -18.942 -9.337 1.00 96.19 147 LYS A N 1
ATOM 1021 C CA . LYS A 1 147 ? 14.029 -18.792 -8.564 1.00 96.19 147 LYS A CA 1
ATOM 1022 C C . LYS A 1 147 ? 13.841 -18.105 -7.208 1.00 96.19 147 LYS A C 1
ATOM 1024 O O . LYS A 1 147 ? 14.758 -18.140 -6.393 1.00 96.1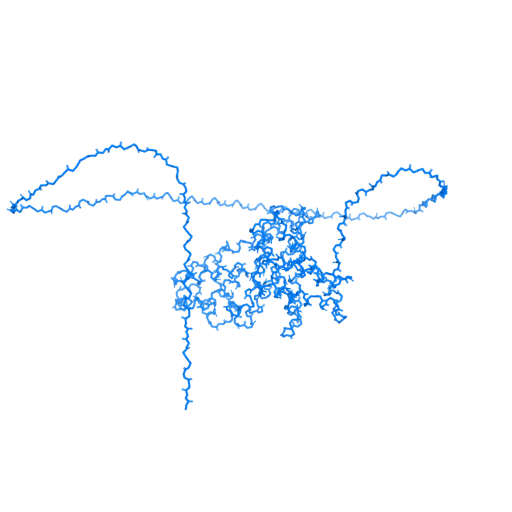9 147 LYS A O 1
ATOM 1029 N N . LEU A 1 148 ? 12.688 -17.482 -6.942 1.00 94.88 148 LEU A N 1
ATOM 1030 C CA . LEU A 1 148 ? 12.448 -16.799 -5.667 1.00 94.88 148 LEU A CA 1
ATOM 1031 C C . LEU A 1 148 ? 12.448 -17.775 -4.484 1.00 94.88 148 LEU A C 1
ATOM 1033 O O . LEU A 1 148 ? 11.846 -18.849 -4.551 1.00 94.88 148 LEU A O 1
ATOM 1037 N N . ASP A 1 149 ? 13.025 -17.355 -3.362 1.00 94.12 149 ASP A N 1
ATOM 1038 C CA . ASP A 1 149 ? 12.911 -18.061 -2.083 1.00 94.12 149 ASP A CA 1
ATOM 1039 C C . ASP A 1 149 ? 11.651 -17.606 -1.330 1.00 94.12 149 ASP A C 1
ATOM 1041 O O . ASP A 1 149 ? 11.690 -16.839 -0.370 1.00 94.12 149 ASP A O 1
ATOM 1045 N N . VAL A 1 150 ? 10.490 -18.004 -1.855 1.00 93.88 150 VAL A N 1
ATOM 1046 C CA . VAL A 1 150 ? 9.174 -17.716 -1.270 1.00 93.88 150 VAL A CA 1
ATOM 1047 C C . VAL A 1 150 ? 8.296 -18.967 -1.291 1.00 93.88 150 VAL A C 1
ATOM 1049 O O . VAL A 1 150 ? 8.503 -19.844 -2.139 1.00 93.88 150 VAL A O 1
ATOM 1052 N N . PRO A 1 151 ? 7.283 -19.056 -0.406 1.00 96.50 151 PRO A N 1
ATOM 1053 C CA . PRO A 1 151 ? 6.362 -20.185 -0.380 1.00 96.50 151 PRO A CA 1
ATOM 1054 C C . PRO A 1 151 ? 5.715 -20.483 -1.749 1.00 96.50 151 PRO A C 1
ATOM 1056 O O . PRO A 1 151 ? 5.441 -19.554 -2.518 1.00 96.50 151 PRO A O 1
ATOM 1059 N N . PRO A 1 152 ? 5.409 -21.759 -2.065 1.00 96.44 152 PRO A N 1
ATOM 1060 C CA . PRO A 1 152 ? 4.813 -22.137 -3.349 1.00 96.44 152 PRO A CA 1
ATOM 1061 C C . PRO A 1 152 ? 3.501 -21.412 -3.673 1.00 96.44 152 PRO A C 1
ATOM 1063 O O . PRO A 1 152 ? 3.253 -21.079 -4.831 1.00 96.44 152 PRO A O 1
ATOM 1066 N N . ASP A 1 153 ? 2.672 -21.120 -2.666 1.00 94.31 153 ASP A N 1
ATOM 1067 C CA . ASP A 1 153 ? 1.413 -20.398 -2.866 1.00 94.31 153 ASP A CA 1
ATOM 1068 C C . ASP A 1 153 ? 1.644 -18.936 -3.281 1.00 94.31 153 ASP A C 1
ATOM 1070 O O . ASP A 1 153 ? 0.859 -18.378 -4.049 1.00 94.31 153 ASP A O 1
ATOM 1074 N N . VAL A 1 154 ? 2.742 -18.325 -2.825 1.00 94.56 154 VAL A N 1
ATOM 1075 C CA . VAL A 1 154 ? 3.163 -16.991 -3.263 1.00 94.56 154 VAL A CA 1
ATOM 1076 C C . VAL A 1 154 ? 3.601 -17.042 -4.724 1.00 94.56 154 VAL A C 1
ATOM 1078 O O . VAL A 1 154 ? 3.103 -16.245 -5.517 1.00 94.56 154 VAL A O 1
ATOM 1081 N N . LYS A 1 155 ? 4.457 -18.002 -5.112 1.00 97.25 155 LYS A N 1
ATOM 1082 C CA . LYS A 1 155 ? 4.870 -18.178 -6.521 1.00 97.25 155 LYS A CA 1
ATOM 1083 C C . LYS A 1 155 ? 3.665 -18.363 -7.436 1.00 97.25 155 LYS A C 1
ATOM 1085 O O . LYS A 1 155 ? 3.574 -17.713 -8.472 1.00 97.25 155 LYS A O 1
ATOM 1090 N N . GLN A 1 156 ? 2.713 -19.198 -7.024 1.00 97.00 156 GLN A N 1
ATOM 1091 C CA . GLN A 1 156 ? 1.492 -19.447 -7.781 1.00 97.00 156 GLN A CA 1
ATOM 1092 C C . GLN A 1 156 ? 0.672 -18.166 -7.981 1.00 97.00 156 GLN A C 1
ATOM 1094 O O . GLN A 1 156 ? 0.312 -17.842 -9.112 1.00 97.00 156 GLN A O 1
ATOM 1099 N N . LYS A 1 157 ? 0.446 -17.380 -6.919 1.00 94.81 157 LYS A N 1
ATOM 1100 C CA . LYS A 1 157 ? -0.257 -16.089 -7.022 1.00 94.81 157 LYS A CA 1
ATOM 1101 C C . LYS A 1 157 ? 0.468 -15.113 -7.950 1.00 94.81 157 LYS A C 1
ATOM 1103 O O . LYS A 1 157 ? -0.194 -14.408 -8.712 1.00 94.81 157 LYS A O 1
ATOM 1108 N N . LEU A 1 158 ? 1.804 -15.071 -7.910 1.00 97.38 158 LEU A N 1
ATOM 1109 C CA . LEU A 1 158 ? 2.613 -14.256 -8.825 1.00 97.38 158 LEU A CA 1
ATOM 1110 C C . LEU A 1 158 ? 2.425 -14.688 -10.286 1.00 97.38 158 LEU A C 1
ATOM 1112 O O . LEU A 1 158 ? 2.195 -13.851 -11.155 1.00 97.38 158 LEU A O 1
ATOM 1116 N N . LYS A 1 159 ? 2.431 -15.995 -10.562 1.00 97.94 159 LYS A N 1
ATOM 1117 C CA . LYS A 1 159 ? 2.158 -16.513 -11.910 1.00 97.94 159 LYS A CA 1
ATOM 1118 C C . LYS A 1 159 ? 0.732 -16.202 -12.368 1.00 97.94 159 LYS A C 1
ATOM 1120 O O . LYS A 1 159 ? 0.525 -15.884 -13.534 1.00 97.94 159 LYS A O 1
ATOM 1125 N N . GLU A 1 160 ? -0.262 -16.257 -11.486 1.00 95.75 160 GLU A N 1
ATOM 1126 C CA . GLU A 1 160 ? -1.655 -15.926 -11.821 1.00 95.75 160 GLU A CA 1
ATOM 1127 C C . GLU A 1 160 ? -1.842 -14.452 -12.204 1.00 95.75 160 GLU A C 1
ATOM 1129 O O . GLU A 1 160 ? -2.487 -14.152 -13.213 1.00 95.75 160 GLU A O 1
ATOM 1134 N N . GLY A 1 161 ? -1.265 -13.525 -11.435 1.00 95.75 161 GLY A N 1
ATOM 1135 C CA . GLY A 1 161 ? -1.340 -12.096 -11.752 1.00 95.75 161 GLY A CA 1
ATOM 1136 C C . GLY A 1 161 ? -0.524 -11.728 -12.996 1.00 95.75 161 GLY A C 1
ATOM 1137 O O . GLY A 1 161 ? -1.013 -10.968 -13.833 1.00 95.75 161 GLY A O 1
ATOM 1138 N N . LEU A 1 162 ? 0.640 -12.355 -13.209 1.00 97.69 162 LEU A N 1
ATOM 1139 C CA . LEU A 1 162 ? 1.379 -12.253 -14.472 1.00 97.69 162 LEU A CA 1
ATOM 1140 C C . LEU A 1 162 ? 0.534 -12.734 -15.656 1.00 97.69 162 LEU A C 1
ATOM 1142 O O . LEU A 1 162 ? 0.376 -12.008 -16.633 1.00 97.69 162 LEU A O 1
ATOM 1146 N N . ASN A 1 163 ? -0.049 -13.932 -15.572 1.00 97.38 163 ASN A N 1
ATOM 1147 C CA . ASN A 1 163 ? -0.902 -14.476 -16.631 1.00 97.38 163 ASN A CA 1
ATOM 1148 C C . ASN A 1 163 ? -2.092 -13.561 -16.931 1.00 97.38 163 ASN A C 1
ATOM 1150 O O . ASN A 1 163 ? -2.442 -13.351 -18.091 1.00 97.38 163 ASN A O 1
ATOM 1154 N N . THR A 1 164 ? -2.673 -12.970 -15.890 1.00 95.50 164 THR A N 1
ATOM 1155 C CA . THR A 1 164 ? -3.737 -11.973 -16.011 1.00 95.50 164 THR A CA 1
ATOM 1156 C C . THR A 1 164 ? -3.281 -10.762 -16.831 1.00 95.50 164 THR A C 1
ATOM 1158 O O . THR A 1 164 ? -3.967 -10.366 -17.776 1.00 95.50 164 THR A O 1
ATOM 1161 N N . ALA A 1 165 ? -2.102 -10.213 -16.529 1.00 97.38 165 ALA A N 1
ATOM 1162 C CA . ALA A 1 165 ? -1.535 -9.086 -17.263 1.00 97.38 165 ALA A CA 1
ATOM 1163 C C . ALA A 1 165 ? -1.193 -9.445 -18.719 1.00 97.38 165 ALA A C 1
ATOM 1165 O O . ALA A 1 165 ? -1.576 -8.718 -19.633 1.00 97.38 165 ALA A O 1
ATOM 1166 N N . ILE A 1 166 ? -0.546 -10.590 -18.956 1.00 98.12 166 ILE A N 1
ATOM 1167 C CA . ILE A 1 166 ? -0.191 -11.062 -20.305 1.00 98.12 166 ILE A CA 1
ATOM 1168 C C . ILE A 1 166 ? -1.440 -11.276 -21.167 1.00 98.12 166 ILE A C 1
ATOM 1170 O O . ILE A 1 166 ? -1.479 -10.847 -22.320 1.00 98.12 166 ILE A O 1
ATOM 1174 N N . ASN A 1 167 ? -2.495 -11.874 -20.610 1.00 97.38 167 ASN A N 1
ATOM 1175 C CA . ASN A 1 167 ? -3.761 -12.044 -21.321 1.00 97.38 167 ASN A CA 1
ATOM 1176 C C . ASN A 1 167 ? -4.408 -10.696 -21.659 1.00 97.38 167 ASN A C 1
ATOM 1178 O O . ASN A 1 167 ? -4.924 -10.527 -22.763 1.00 97.38 167 ASN A O 1
ATOM 1182 N N . ALA A 1 168 ? -4.347 -9.720 -20.748 1.00 97.19 168 ALA A N 1
ATOM 1183 C CA . ALA A 1 168 ? -4.858 -8.379 -21.005 1.00 97.19 168 ALA A CA 1
ATOM 1184 C C . ALA A 1 168 ? -4.085 -7.663 -22.127 1.00 97.19 168 ALA A C 1
ATOM 1186 O O . ALA A 1 168 ? -4.717 -7.002 -22.949 1.00 97.19 168 ALA A O 1
ATOM 1187 N N . ILE A 1 169 ? -2.758 -7.841 -22.200 1.00 97.81 169 ILE A N 1
ATOM 1188 C CA . ILE A 1 169 ? -1.902 -7.302 -23.272 1.00 97.81 169 ILE A CA 1
ATOM 1189 C C . ILE A 1 169 ? -2.271 -7.913 -24.628 1.00 97.81 169 ILE A C 1
ATOM 1191 O O . ILE A 1 169 ? -2.381 -7.194 -25.616 1.00 97.81 169 ILE A O 1
ATOM 1195 N N . LYS A 1 170 ? -2.500 -9.227 -24.691 1.00 97.31 170 LYS A N 1
ATOM 1196 C CA . LYS A 1 170 ? -2.863 -9.916 -25.942 1.00 97.31 170 LYS A CA 1
ATOM 1197 C C . LYS A 1 170 ? -4.290 -9.641 -26.402 1.00 97.31 170 LYS A C 1
ATOM 1199 O O . LYS A 1 170 ? -4.595 -9.783 -27.584 1.00 97.31 170 LYS A O 1
ATOM 1204 N N . ASN A 1 171 ? -5.182 -9.304 -25.476 1.00 96.19 171 ASN A N 1
ATOM 1205 C CA . ASN A 1 171 ? -6.587 -9.124 -25.790 1.00 96.19 171 ASN A CA 1
ATOM 1206 C C . ASN A 1 171 ? -6.809 -7.845 -26.620 1.00 96.19 171 ASN A C 1
ATOM 1208 O O . ASN A 1 171 ? -6.529 -6.724 -26.185 1.00 96.19 171 ASN A O 1
ATOM 1212 N N . SER A 1 172 ? -7.364 -8.015 -27.823 1.00 95.19 172 SER A N 1
ATOM 1213 C CA . SER A 1 172 ? -7.682 -6.916 -28.735 1.00 95.19 172 SER A CA 1
ATOM 1214 C C . SER A 1 172 ? -8.762 -5.978 -28.187 1.00 95.19 172 SER A C 1
ATOM 1216 O O . SER A 1 172 ? -8.751 -4.799 -28.541 1.00 95.19 172 SER A O 1
ATOM 1218 N N . SER A 1 173 ? -9.636 -6.464 -27.295 1.00 95.06 173 SER A N 1
ATOM 1219 C CA . SER A 1 173 ? -10.684 -5.669 -26.644 1.00 95.06 173 SER A CA 1
ATOM 1220 C C . SER A 1 173 ? -10.172 -4.811 -25.484 1.00 95.06 173 SER A C 1
ATOM 1222 O O . SER A 1 173 ? -10.897 -3.940 -25.008 1.00 95.06 173 SER A O 1
ATOM 1224 N N . THR A 1 174 ? -8.958 -5.063 -24.987 1.00 95.75 174 THR A N 1
ATOM 1225 C CA . THR A 1 174 ? -8.303 -4.176 -24.021 1.00 95.75 174 THR A CA 1
ATOM 1226 C C . THR A 1 174 ? -7.882 -2.902 -24.746 1.00 95.75 174 THR A C 1
ATOM 1228 O O . THR A 1 174 ? -7.307 -2.968 -25.837 1.00 95.75 174 THR A O 1
ATOM 1231 N N . SER A 1 175 ? -8.143 -1.738 -24.147 1.00 96.56 175 SER A N 1
ATOM 1232 C CA . SER A 1 175 ? -7.729 -0.458 -24.727 1.00 96.56 175 SER A CA 1
ATOM 1233 C C . SER A 1 175 ? -6.209 -0.417 -24.943 1.00 96.56 175 SER A C 1
ATOM 1235 O O . SER A 1 175 ? -5.448 -1.033 -24.194 1.00 96.56 175 SER A O 1
ATOM 1237 N N . THR A 1 176 ? -5.741 0.305 -25.965 1.00 96.50 176 THR A N 1
ATOM 1238 C CA . THR A 1 176 ? -4.295 0.447 -26.221 1.00 96.50 176 THR A CA 1
ATOM 1239 C C . THR A 1 176 ? -3.563 1.026 -25.011 1.00 96.50 176 THR A C 1
ATOM 1241 O O . THR A 1 176 ? -2.488 0.538 -24.663 1.00 96.50 176 THR A O 1
ATOM 1244 N N . ASP A 1 177 ? -4.168 2.001 -24.333 1.00 95.50 177 ASP A N 1
ATOM 1245 C CA . ASP A 1 177 ? -3.613 2.586 -23.114 1.00 95.50 177 ASP A CA 1
ATOM 1246 C C . ASP A 1 177 ? -3.485 1.542 -22.005 1.00 95.50 177 ASP A C 1
ATOM 1248 O O . ASP A 1 177 ? -2.411 1.397 -21.427 1.00 95.50 177 ASP A O 1
ATOM 1252 N N . ASP A 1 178 ? -4.525 0.749 -21.742 1.00 96.88 178 ASP A N 1
ATOM 1253 C CA . ASP A 1 178 ? -4.453 -0.276 -20.699 1.00 96.88 178 ASP A CA 1
ATOM 1254 C C . ASP A 1 178 ? -3.463 -1.388 -21.059 1.00 96.88 178 ASP A C 1
ATOM 1256 O O . ASP A 1 178 ? -2.707 -1.820 -20.188 1.00 96.88 178 ASP A O 1
ATOM 1260 N N . ARG A 1 179 ? -3.378 -1.808 -22.332 1.00 97.19 179 ARG A N 1
ATOM 1261 C CA . ARG A 1 179 ? -2.334 -2.745 -22.790 1.00 97.19 179 ARG A CA 1
ATOM 1262 C C . ARG A 1 179 ? -0.934 -2.210 -22.494 1.00 97.19 179 ARG A C 1
ATOM 1264 O O . ARG A 1 179 ? -0.095 -2.957 -21.995 1.00 97.19 179 ARG A O 1
ATOM 1271 N N . ASN A 1 180 ? -0.695 -0.920 -22.741 1.00 95.88 180 ASN A N 1
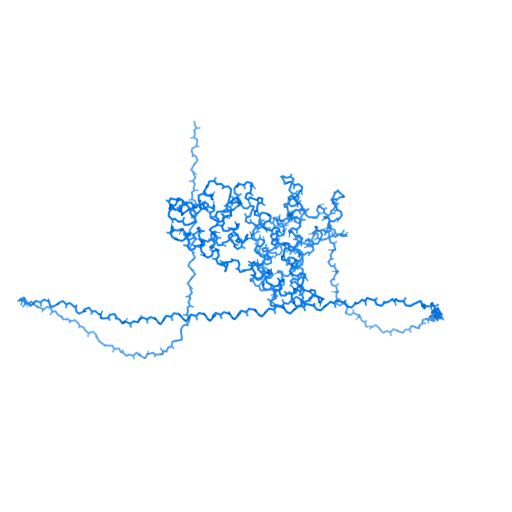ATOM 1272 C CA . ASN A 1 180 ? 0.577 -0.276 -22.414 1.00 95.88 180 ASN A CA 1
ATOM 1273 C C . ASN A 1 180 ? 0.853 -0.291 -20.904 1.00 95.88 180 ASN A C 1
ATOM 1275 O O . ASN A 1 180 ? 1.966 -0.622 -20.503 1.00 95.88 180 ASN A O 1
ATOM 1279 N N . ARG A 1 181 ? -0.156 -0.015 -20.069 1.00 96.81 181 ARG A N 1
ATOM 1280 C CA . ARG A 1 181 ? -0.023 -0.060 -18.601 1.00 96.81 181 ARG A CA 1
ATOM 1281 C C . ARG A 1 181 ? 0.302 -1.457 -18.083 1.00 96.81 181 ARG A C 1
ATOM 1283 O O . ARG A 1 181 ? 1.168 -1.595 -17.221 1.00 96.81 181 ARG A O 1
ATOM 1290 N N . TYR A 1 182 ? -0.355 -2.492 -18.612 1.00 97.75 182 TYR A N 1
ATOM 1291 C CA . TYR A 1 182 ? -0.026 -3.878 -18.274 1.00 97.75 182 TYR A CA 1
ATOM 1292 C C . TYR A 1 182 ? 1.408 -4.224 -18.681 1.00 97.75 182 TYR A C 1
ATOM 1294 O O . TYR A 1 182 ? 2.137 -4.803 -17.880 1.00 97.75 182 TYR A O 1
ATOM 1302 N N . ALA A 1 183 ? 1.831 -3.840 -19.888 1.00 97.19 183 ALA A N 1
ATOM 1303 C CA . ALA A 1 183 ? 3.186 -4.104 -20.364 1.00 97.19 183 ALA A CA 1
ATOM 1304 C C . ALA A 1 183 ? 4.258 -3.409 -19.506 1.00 97.19 183 ALA A C 1
ATOM 1306 O O . ALA A 1 183 ? 5.247 -4.038 -19.134 1.00 97.19 183 ALA A O 1
ATOM 1307 N N . GLU A 1 184 ? 4.037 -2.146 -19.127 1.00 95.56 184 GLU A N 1
ATOM 1308 C CA . GLU A 1 184 ? 4.914 -1.411 -18.204 1.00 95.56 184 GLU A CA 1
ATOM 1309 C C . GLU A 1 184 ? 5.019 -2.111 -16.844 1.00 95.56 184 GLU A C 1
ATOM 1311 O O . GLU A 1 184 ? 6.122 -2.306 -16.331 1.00 95.56 184 GLU A O 1
ATOM 1316 N N . ALA A 1 185 ? 3.888 -2.543 -16.278 1.00 96.81 185 ALA A N 1
ATOM 1317 C CA . ALA A 1 185 ? 3.873 -3.251 -15.003 1.00 96.81 185 ALA A CA 1
ATOM 1318 C C . ALA A 1 185 ? 4.603 -4.604 -15.075 1.00 96.81 185 ALA A C 1
ATOM 1320 O O . ALA A 1 185 ? 5.376 -4.925 -14.173 1.00 96.81 185 ALA A O 1
ATOM 1321 N N . VAL A 1 186 ? 4.419 -5.373 -16.156 1.00 97.56 186 VAL A N 1
ATOM 1322 C CA . VAL A 1 186 ? 5.135 -6.642 -16.385 1.00 97.56 186 VAL A CA 1
ATOM 1323 C C . VAL A 1 186 ? 6.643 -6.408 -16.494 1.00 97.56 186 VAL A C 1
ATOM 1325 O O . VAL A 1 186 ? 7.417 -7.119 -15.851 1.00 97.56 186 VAL A O 1
ATOM 1328 N N . SER A 1 187 ? 7.070 -5.385 -17.240 1.00 95.88 187 SER A N 1
ATOM 1329 C CA . SER A 1 187 ? 8.488 -5.031 -17.361 1.00 95.88 187 SER A CA 1
ATOM 1330 C C . SER A 1 187 ? 9.099 -4.649 -16.008 1.00 95.88 187 SER A C 1
ATOM 1332 O O . SER A 1 187 ? 10.178 -5.128 -15.661 1.00 95.88 187 SER A O 1
ATOM 1334 N N . ALA A 1 188 ? 8.406 -3.832 -15.210 1.00 95.12 188 ALA A N 1
ATOM 1335 C CA . ALA A 1 188 ? 8.887 -3.432 -13.889 1.00 95.12 188 ALA A CA 1
ATOM 1336 C C . ALA A 1 188 ? 8.955 -4.610 -12.902 1.00 95.12 188 ALA A C 1
ATOM 1338 O O . ALA A 1 188 ? 9.906 -4.705 -12.122 1.00 95.12 188 ALA A O 1
ATOM 1339 N N . ILE A 1 189 ? 7.986 -5.536 -12.949 1.00 96.00 189 ILE A N 1
ATOM 1340 C CA . ILE A 1 189 ? 8.035 -6.784 -12.173 1.00 96.00 189 ILE A CA 1
ATOM 1341 C C . ILE A 1 189 ? 9.281 -7.584 -12.558 1.00 96.00 189 ILE A C 1
ATOM 1343 O O . ILE A 1 189 ? 10.038 -7.966 -11.669 1.00 96.00 189 ILE A O 1
ATOM 1347 N N . ASN A 1 190 ? 9.534 -7.786 -13.855 1.00 96.38 190 ASN A N 1
ATOM 1348 C CA . ASN A 1 190 ? 10.708 -8.516 -14.343 1.00 96.38 190 ASN A CA 1
ATOM 1349 C C . ASN A 1 190 ? 12.018 -7.915 -13.808 1.00 96.38 190 ASN A C 1
ATOM 1351 O O . ASN A 1 190 ? 12.845 -8.608 -13.219 1.00 96.38 190 ASN A O 1
ATOM 1355 N N . GLN A 1 191 ? 12.185 -6.598 -13.953 1.00 95.06 191 GLN A N 1
ATOM 1356 C CA . GLN A 1 191 ? 13.380 -5.897 -13.479 1.00 95.06 191 GLN A CA 1
ATOM 1357 C C . GLN A 1 191 ? 13.534 -5.991 -11.956 1.00 95.06 191 GLN A C 1
ATOM 1359 O O . GLN A 1 191 ? 14.636 -6.190 -11.449 1.00 95.06 191 GLN A O 1
ATOM 1364 N N . THR A 1 192 ? 12.435 -5.886 -11.206 1.00 95.44 192 THR A N 1
ATOM 1365 C CA . THR A 1 192 ? 12.451 -6.032 -9.743 1.00 95.44 192 THR A CA 1
ATOM 1366 C C . THR A 1 192 ? 12.821 -7.452 -9.317 1.00 95.44 192 THR A C 1
ATOM 1368 O O . THR A 1 192 ? 13.595 -7.620 -8.378 1.00 95.44 192 THR A O 1
ATOM 1371 N N . LEU A 1 193 ? 12.340 -8.480 -10.021 1.00 96.38 193 LEU A N 1
ATOM 1372 C CA . LEU A 1 193 ? 12.715 -9.872 -9.762 1.00 96.38 193 LEU A CA 1
ATOM 1373 C C . LEU A 1 193 ? 14.203 -10.130 -10.017 1.00 96.38 193 LEU A C 1
ATOM 1375 O O . LEU A 1 193 ? 14.853 -10.772 -9.194 1.00 96.38 193 LEU A O 1
ATOM 1379 N N . LYS A 1 194 ? 14.762 -9.561 -11.090 1.00 95.06 194 LYS A N 1
ATOM 1380 C CA . LYS A 1 194 ? 16.207 -9.612 -11.354 1.00 95.06 194 LYS A CA 1
ATOM 1381 C C . LYS A 1 194 ? 17.005 -8.931 -10.244 1.00 95.06 194 LYS A C 1
ATOM 1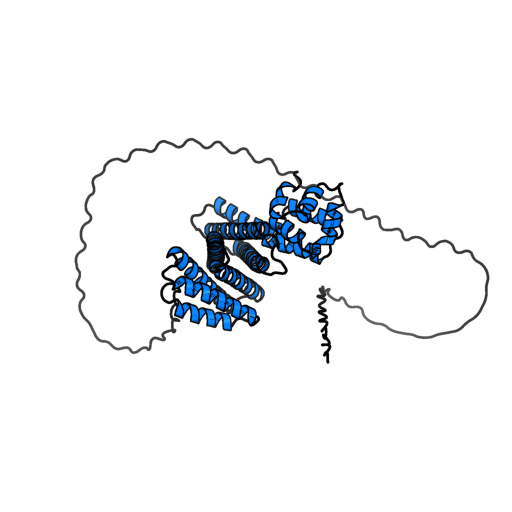383 O O . LYS A 1 194 ? 17.977 -9.501 -9.762 1.00 95.06 194 LYS A O 1
ATOM 1388 N N . ALA A 1 195 ? 16.555 -7.765 -9.771 1.00 94.00 195 ALA A N 1
ATOM 1389 C CA . ALA A 1 195 ? 17.178 -7.091 -8.632 1.00 94.00 195 ALA A CA 1
ATOM 1390 C C . ALA A 1 195 ? 17.111 -7.940 -7.350 1.00 94.00 195 ALA A C 1
ATOM 1392 O O . ALA A 1 195 ? 18.071 -7.969 -6.588 1.00 94.00 195 ALA A O 1
ATOM 1393 N N . ILE A 1 196 ? 16.022 -8.680 -7.113 1.00 95.19 196 ILE A N 1
ATOM 1394 C CA . ILE A 1 196 ? 15.926 -9.607 -5.972 1.00 95.19 196 ILE A CA 1
ATOM 1395 C C . ILE A 1 196 ? 16.969 -10.727 -6.079 1.00 95.19 196 ILE A C 1
ATOM 1397 O O . ILE A 1 196 ? 17.507 -11.151 -5.061 1.00 95.19 196 ILE A O 1
ATOM 1401 N N . GLN A 1 197 ? 17.259 -11.214 -7.283 1.00 94.44 197 GLN A N 1
ATOM 1402 C CA . GLN A 1 197 ? 18.226 -12.295 -7.496 1.00 94.44 197 GLN A CA 1
ATOM 1403 C C . GLN A 1 197 ? 19.679 -11.829 -7.559 1.00 94.44 197 GLN A C 1
ATOM 1405 O O . GLN A 1 197 ? 20.583 -12.662 -7.484 1.00 94.44 197 GLN A O 1
ATOM 1410 N N . ASP A 1 198 ? 19.916 -10.526 -7.690 1.00 94.81 198 ASP A N 1
ATOM 1411 C CA . ASP A 1 198 ? 21.262 -9.978 -7.675 1.00 94.81 198 ASP A CA 1
ATOM 1412 C C . ASP A 1 198 ? 21.939 -10.296 -6.322 1.00 94.81 198 ASP A C 1
ATOM 1414 O O . ASP A 1 198 ? 21.400 -9.948 -5.259 1.00 94.81 198 ASP A O 1
ATOM 1418 N N . PRO A 1 199 ? 23.111 -10.965 -6.318 1.00 94.44 199 PRO A N 1
ATOM 1419 C CA . PRO A 1 199 ? 23.821 -11.300 -5.085 1.00 94.44 199 PRO A CA 1
ATOM 1420 C C . PRO A 1 199 ? 24.258 -10.061 -4.289 1.00 94.44 199 PRO A C 1
ATOM 1422 O O . PRO A 1 199 ? 24.503 -10.174 -3.088 1.00 94.44 199 PRO A O 1
ATOM 1425 N N . THR A 1 200 ? 24.339 -8.889 -4.928 1.00 94.19 200 THR A N 1
ATOM 1426 C CA . THR A 1 200 ? 24.674 -7.612 -4.284 1.00 94.19 200 THR A CA 1
ATOM 1427 C C . THR A 1 200 ? 23.487 -6.963 -3.569 1.00 94.19 200 THR A C 1
ATOM 1429 O O . THR A 1 200 ? 23.691 -6.123 -2.690 1.00 94.19 200 THR A O 1
ATOM 1432 N N . THR A 1 201 ? 22.250 -7.376 -3.865 1.00 90.69 201 THR A N 1
ATOM 1433 C CA . THR A 1 201 ? 21.060 -6.896 -3.152 1.00 90.69 201 THR A CA 1
ATOM 1434 C C . THR A 1 201 ? 21.062 -7.428 -1.723 1.00 90.69 201 THR A C 1
ATOM 1436 O O . THR A 1 201 ? 21.272 -8.618 -1.476 1.00 90.69 201 THR A O 1
ATOM 1439 N N . SER A 1 202 ? 20.824 -6.560 -0.742 1.00 90.94 202 SER A N 1
ATOM 1440 C CA . SER A 1 202 ? 20.807 -6.969 0.662 1.00 90.94 202 SER A CA 1
ATOM 1441 C C . SER A 1 202 ? 19.599 -7.871 0.967 1.00 90.94 202 SER A C 1
ATOM 1443 O O . SER A 1 202 ? 18.568 -7.808 0.297 1.00 90.94 202 SER A O 1
ATOM 1445 N N . ALA A 1 203 ? 19.686 -8.724 1.994 1.00 93.00 203 ALA A N 1
ATOM 1446 C CA . ALA A 1 203 ? 18.541 -9.550 2.396 1.00 93.00 203 ALA A CA 1
ATOM 1447 C C . ALA A 1 203 ? 17.296 -8.719 2.796 1.00 93.00 203 ALA A C 1
ATOM 1449 O O . ALA A 1 203 ? 16.198 -9.083 2.365 1.00 93.00 203 ALA A O 1
ATOM 1450 N N . PRO A 1 204 ? 17.427 -7.597 3.540 1.00 89.75 204 PRO A N 1
ATOM 1451 C CA . PRO A 1 204 ? 16.309 -6.684 3.776 1.00 89.75 204 PRO A CA 1
ATOM 1452 C C . PRO A 1 204 ? 15.689 -6.134 2.485 1.00 89.75 204 PRO A C 1
ATOM 1454 O O . PRO A 1 204 ? 14.467 -6.169 2.342 1.00 89.75 204 PRO A O 1
ATOM 1457 N N . ASP A 1 205 ? 16.503 -5.703 1.517 1.00 89.81 205 ASP A N 1
ATOM 1458 C CA . ASP A 1 205 ? 15.995 -5.165 0.247 1.00 89.81 205 ASP A CA 1
ATOM 1459 C C . ASP A 1 205 ? 15.300 -6.241 -0.589 1.00 89.81 205 ASP A C 1
ATOM 1461 O O . ASP A 1 205 ? 14.225 -5.996 -1.135 1.00 89.81 205 ASP A O 1
ATOM 1465 N N . ARG A 1 206 ? 15.839 -7.470 -0.622 1.00 93.00 206 ARG A N 1
ATOM 1466 C CA . ARG A 1 206 ? 15.175 -8.617 -1.264 1.00 93.00 206 ARG A CA 1
ATOM 1467 C C . ARG A 1 206 ? 13.777 -8.845 -0.696 1.00 93.00 206 ARG A C 1
ATOM 1469 O O . ARG A 1 206 ? 12.833 -9.055 -1.460 1.00 93.00 206 ARG A O 1
ATOM 1476 N N . ALA A 1 207 ? 13.626 -8.784 0.628 1.00 92.06 207 ALA A N 1
ATOM 1477 C CA . ALA A 1 207 ? 12.331 -8.951 1.283 1.00 92.06 207 ALA A CA 1
ATOM 1478 C C . ALA A 1 207 ? 11.358 -7.810 0.931 1.00 92.06 207 ALA A C 1
ATOM 1480 O O . ALA A 1 207 ? 10.189 -8.069 0.633 1.00 92.06 207 ALA A O 1
ATOM 1481 N N . LEU A 1 208 ? 11.838 -6.562 0.908 1.00 92.12 208 LEU A N 1
ATOM 1482 C CA . LEU A 1 208 ? 11.042 -5.393 0.519 1.00 92.12 208 LEU A CA 1
ATOM 1483 C C . LEU A 1 208 ? 10.587 -5.483 -0.943 1.00 92.12 208 LEU A C 1
ATOM 1485 O O . LEU A 1 208 ? 9.391 -5.413 -1.220 1.00 92.12 208 LEU A O 1
ATOM 1489 N N . TYR A 1 209 ? 11.505 -5.723 -1.877 1.00 94.38 209 TYR A N 1
ATOM 1490 C CA . TYR A 1 209 ? 11.186 -5.878 -3.298 1.00 94.38 209 TYR A CA 1
ATOM 1491 C C . TYR A 1 209 ? 10.230 -7.043 -3.553 1.00 94.38 209 TYR A C 1
ATOM 1493 O O . TYR A 1 209 ? 9.296 -6.910 -4.343 1.00 94.38 209 TYR A O 1
ATOM 1501 N N . THR A 1 210 ? 10.391 -8.156 -2.833 1.00 94.88 210 THR A N 1
ATOM 1502 C CA . THR A 1 210 ? 9.467 -9.295 -2.911 1.00 94.88 210 THR A CA 1
ATOM 1503 C C . THR A 1 210 ? 8.047 -8.884 -2.524 1.00 94.88 210 THR A C 1
ATOM 1505 O O . THR A 1 210 ? 7.095 -9.215 -3.234 1.00 94.88 210 THR A O 1
ATOM 1508 N N . LYS A 1 211 ? 7.882 -8.122 -1.435 1.00 94.12 211 LYS A N 1
ATOM 1509 C CA . LYS A 1 211 ? 6.571 -7.584 -1.041 1.00 94.12 211 LYS A CA 1
ATOM 1510 C C . LYS A 1 211 ? 5.996 -6.642 -2.093 1.00 94.12 211 LYS A C 1
ATOM 1512 O O . LYS A 1 211 ? 4.805 -6.732 -2.388 1.00 94.12 211 LYS A O 1
ATOM 1517 N N . VAL A 1 212 ? 6.822 -5.774 -2.677 1.00 95.81 212 VAL A N 1
ATOM 1518 C CA . VAL A 1 212 ? 6.371 -4.853 -3.727 1.00 95.81 212 VAL A CA 1
ATOM 1519 C C . VAL A 1 212 ? 5.865 -5.615 -4.947 1.00 95.81 212 VAL A C 1
ATOM 1521 O O . VAL A 1 212 ? 4.762 -5.344 -5.420 1.00 95.81 212 VAL A O 1
ATOM 1524 N N . VAL A 1 213 ? 6.600 -6.632 -5.403 1.00 96.75 213 VAL A N 1
ATOM 1525 C CA . VAL A 1 213 ? 6.166 -7.498 -6.509 1.00 96.75 213 VAL A CA 1
ATOM 1526 C C . VAL A 1 213 ? 4.831 -8.175 -6.188 1.00 96.75 213 VAL A C 1
ATOM 1528 O O . VAL A 1 213 ? 3.937 -8.186 -7.033 1.00 96.75 213 VAL A O 1
ATOM 1531 N N . GLN A 1 214 ? 4.637 -8.672 -4.961 1.00 96.06 214 GLN A N 1
ATOM 1532 C CA . GLN A 1 214 ? 3.347 -9.234 -4.540 1.00 96.06 214 GLN A CA 1
ATOM 1533 C C . GLN A 1 214 ? 2.213 -8.195 -4.557 1.00 96.06 214 GLN A C 1
ATOM 1535 O O . GLN A 1 214 ? 1.098 -8.521 -4.970 1.00 96.06 214 GLN A O 1
ATOM 1540 N N . GLY A 1 215 ? 2.483 -6.958 -4.131 1.00 96.25 215 GLY A N 1
ATOM 1541 C CA . GLY A 1 215 ? 1.528 -5.848 -4.157 1.00 96.25 215 GLY A CA 1
ATOM 1542 C C . GLY A 1 215 ? 1.101 -5.470 -5.576 1.00 96.25 215 GLY A C 1
ATOM 1543 O O . GLY A 1 215 ? -0.097 -5.437 -5.865 1.00 96.25 215 GLY A O 1
ATOM 1544 N N . VAL A 1 216 ? 2.062 -5.260 -6.486 1.00 97.12 216 VAL A N 1
ATOM 1545 C CA . VAL A 1 216 ? 1.785 -4.980 -7.910 1.00 97.12 216 VAL A CA 1
ATOM 1546 C C . VAL A 1 216 ? 0.993 -6.121 -8.527 1.00 97.12 216 VAL A C 1
ATOM 1548 O O . VAL A 1 216 ? -0.032 -5.892 -9.163 1.00 97.12 216 VAL A O 1
ATOM 1551 N N . ASN A 1 217 ? 1.433 -7.357 -8.305 1.00 96.75 217 ASN A N 1
ATOM 1552 C CA . ASN A 1 217 ? 0.783 -8.533 -8.858 1.00 96.75 217 ASN A CA 1
ATOM 1553 C C . ASN A 1 217 ? -0.670 -8.684 -8.374 1.00 96.75 217 ASN A C 1
ATOM 1555 O O . ASN A 1 217 ? -1.557 -9.016 -9.159 1.00 96.75 217 ASN A O 1
ATOM 1559 N N . GLU A 1 218 ? -0.940 -8.401 -7.097 1.00 96.00 218 GLU A N 1
ATOM 1560 C CA . GLU A 1 218 ? -2.308 -8.361 -6.579 1.00 96.00 218 GLU A CA 1
ATOM 1561 C C . GLU A 1 218 ? -3.149 -7.291 -7.279 1.00 96.00 218 GLU A C 1
ATOM 1563 O O . GLU A 1 218 ? -4.285 -7.567 -7.666 1.00 96.00 218 GLU A O 1
ATOM 1568 N N . ALA A 1 219 ? -2.610 -6.084 -7.457 1.00 97.19 219 ALA A N 1
ATOM 1569 C CA . ALA A 1 219 ? -3.315 -5.013 -8.147 1.00 97.19 219 ALA A CA 1
ATOM 1570 C C . ALA A 1 219 ? -3.625 -5.391 -9.611 1.00 97.19 219 ALA A C 1
ATOM 1572 O O . ALA A 1 219 ? -4.757 -5.207 -10.053 1.00 97.19 219 ALA A O 1
ATOM 1573 N N . LEU A 1 220 ? -2.690 -6.029 -10.326 1.00 97.12 220 LEU A N 1
ATOM 1574 C CA . LEU A 1 220 ? -2.917 -6.548 -11.685 1.00 97.12 220 LEU A CA 1
ATOM 1575 C C . LEU A 1 220 ? -3.984 -7.649 -11.738 1.00 97.12 220 LEU A C 1
ATOM 1577 O O . LEU A 1 220 ? -4.796 -7.700 -12.660 1.00 97.12 220 LEU A O 1
ATOM 1581 N N . ARG A 1 221 ? -4.017 -8.535 -10.738 1.00 95.69 221 ARG A N 1
ATOM 1582 C CA . ARG A 1 221 ? -5.061 -9.561 -10.632 1.00 95.69 221 ARG A CA 1
ATOM 1583 C C . ARG A 1 221 ? -6.438 -8.917 -10.442 1.00 95.69 221 ARG A C 1
ATOM 1585 O O . ARG A 1 221 ? -7.409 -9.308 -11.085 1.00 95.69 221 ARG A O 1
ATOM 1592 N N . ARG A 1 222 ? -6.526 -7.916 -9.562 1.00 94.62 222 ARG A N 1
ATOM 1593 C CA . ARG A 1 222 ? -7.768 -7.189 -9.256 1.00 94.62 222 ARG A CA 1
ATOM 1594 C C . ARG A 1 222 ? -8.260 -6.349 -10.429 1.00 94.62 222 ARG A C 1
ATOM 1596 O O . ARG A 1 222 ? -9.465 -6.268 -10.640 1.00 94.62 222 ARG A O 1
ATOM 1603 N N . SER A 1 223 ? -7.369 -5.771 -11.228 1.00 96.56 223 SER A N 1
ATOM 1604 C CA . SER A 1 223 ? -7.765 -4.969 -12.389 1.00 96.56 223 SER A CA 1
ATOM 1605 C C . SER A 1 223 ? -8.452 -5.768 -13.503 1.00 96.56 223 SER A C 1
ATOM 1607 O O . SER A 1 223 ? -9.022 -5.177 -14.417 1.00 96.56 223 SER A O 1
ATOM 1609 N N . GLN A 1 224 ? -8.460 -7.099 -13.417 1.00 95.25 224 GLN A N 1
ATOM 1610 C CA . GLN A 1 224 ? -9.208 -7.985 -14.313 1.00 95.25 224 GLN A CA 1
ATOM 1611 C C . GLN A 1 224 ? -10.294 -8.799 -13.594 1.00 95.25 224 GLN A C 1
ATOM 1613 O O . GLN A 1 224 ? -10.915 -9.656 -14.216 1.00 95.25 224 GLN A O 1
ATOM 1618 N N . ASP A 1 225 ? -10.563 -8.539 -12.311 1.00 94.12 225 ASP A N 1
ATOM 1619 C CA . ASP A 1 225 ? -11.593 -9.264 -11.563 1.00 94.12 225 ASP A CA 1
ATOM 1620 C C . ASP A 1 225 ? -12.995 -8.862 -12.060 1.00 94.12 225 ASP A C 1
ATOM 1622 O O . ASP A 1 225 ? -13.420 -7.726 -11.827 1.00 94.12 225 ASP A O 1
ATOM 1626 N N . PRO A 1 226 ? -13.754 -9.761 -12.718 1.00 94.00 226 PRO A N 1
ATOM 1627 C CA . PRO A 1 226 ? -15.057 -9.422 -13.285 1.00 94.00 226 PRO A CA 1
ATOM 1628 C C . PRO A 1 226 ? -16.109 -9.085 -12.219 1.00 94.00 226 PRO A C 1
ATOM 1630 O O . PRO A 1 226 ? -17.172 -8.574 -12.562 1.00 94.00 226 PRO A O 1
ATOM 1633 N N . LYS A 1 227 ? -15.836 -9.365 -10.937 1.00 93.25 227 LYS A N 1
ATOM 1634 C CA . LYS A 1 227 ? -16.723 -9.017 -9.820 1.00 93.25 227 LYS A CA 1
ATOM 1635 C C . LYS A 1 227 ? -16.601 -7.553 -9.396 1.00 93.25 227 LYS A C 1
ATOM 1637 O O . LYS A 1 227 ? -17.438 -7.086 -8.630 1.00 93.25 227 LYS A O 1
ATOM 1642 N N . LEU A 1 228 ? -15.566 -6.849 -9.852 1.00 91.69 228 LEU A N 1
ATOM 1643 C CA . LEU A 1 228 ? -15.349 -5.438 -9.554 1.00 91.69 228 LEU A CA 1
ATOM 1644 C C . LEU A 1 228 ? -15.952 -4.542 -10.635 1.00 91.69 228 LEU A C 1
ATOM 1646 O O . LEU A 1 228 ? -15.952 -4.871 -11.828 1.00 91.69 228 LEU A O 1
ATOM 1650 N N . ALA A 1 229 ? -16.415 -3.361 -10.225 1.00 94.06 229 ALA A N 1
ATOM 1651 C CA . ALA A 1 229 ? -16.893 -2.369 -11.175 1.00 94.06 229 ALA A CA 1
ATOM 1652 C C . ALA A 1 229 ? -15.760 -1.941 -12.127 1.00 94.06 229 ALA A C 1
ATOM 1654 O O . ALA A 1 229 ? -14.582 -1.955 -11.770 1.00 94.06 229 ALA A O 1
ATOM 1655 N N . VAL A 1 230 ? -16.104 -1.525 -13.351 1.00 92.94 230 VAL A N 1
ATOM 1656 C CA . VAL A 1 230 ? -15.118 -1.097 -14.368 1.00 92.94 230 VAL A CA 1
ATOM 1657 C C . VAL A 1 230 ? -14.187 -0.004 -13.828 1.00 92.94 230 VAL A C 1
ATOM 1659 O O . VAL A 1 230 ? -12.977 -0.091 -14.015 1.00 92.94 230 VAL A O 1
ATOM 1662 N N . GLY A 1 231 ? -14.738 0.985 -13.114 1.00 92.88 231 GLY A N 1
ATOM 1663 C CA . GLY A 1 231 ? -13.944 2.043 -12.483 1.00 92.88 231 GLY A CA 1
ATOM 1664 C C . GLY A 1 231 ? -12.942 1.494 -11.465 1.00 92.88 231 GLY A C 1
ATOM 1665 O O . GLY A 1 231 ? -11.763 1.820 -11.532 1.00 92.88 231 GLY A O 1
ATOM 1666 N N . GLU A 1 232 ? -13.379 0.571 -10.605 1.00 93.94 232 GLU A N 1
ATOM 1667 C CA . GLU A 1 232 ? -12.524 -0.044 -9.581 1.00 93.94 232 GLU A CA 1
ATOM 1668 C C . GLU A 1 232 ? -11.404 -0.885 -10.194 1.00 93.94 232 GLU A C 1
ATOM 1670 O O . GLU A 1 232 ? -10.265 -0.840 -9.732 1.00 93.94 232 GLU A O 1
ATOM 1675 N N . ARG A 1 233 ? -11.707 -1.628 -11.264 1.00 95.19 233 ARG A N 1
ATOM 1676 C CA . ARG A 1 233 ? -10.695 -2.347 -12.043 1.00 95.19 233 ARG A CA 1
ATOM 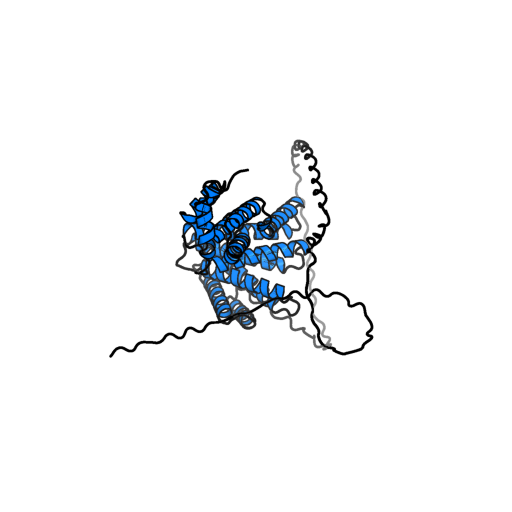1677 C C . ARG A 1 233 ? -9.639 -1.395 -12.606 1.00 95.19 233 ARG A C 1
ATOM 1679 O O . ARG A 1 233 ? -8.444 -1.674 -12.506 1.00 95.19 233 ARG A O 1
ATOM 1686 N N . GLY A 1 234 ? -10.075 -0.258 -13.149 1.00 95.56 234 GLY A N 1
ATOM 1687 C CA . GLY A 1 234 ? -9.188 0.796 -13.639 1.00 95.56 234 GLY A CA 1
ATOM 1688 C C . GLY A 1 234 ? -8.320 1.411 -12.539 1.00 95.56 234 GLY A C 1
ATOM 1689 O O . GLY A 1 234 ? -7.143 1.684 -12.773 1.00 95.56 234 GLY A O 1
ATOM 1690 N N . ASP A 1 235 ? -8.861 1.585 -11.333 1.00 95.19 235 ASP A N 1
ATOM 1691 C CA . ASP A 1 235 ? -8.113 2.109 -10.186 1.00 95.19 235 ASP A CA 1
ATOM 1692 C C . ASP A 1 235 ? -6.986 1.161 -9.768 1.00 95.19 235 ASP A C 1
ATOM 1694 O O . ASP A 1 235 ? -5.849 1.603 -9.603 1.00 95.19 235 ASP A O 1
ATOM 1698 N N . TYR A 1 236 ? -7.252 -0.149 -9.702 1.00 97.12 236 TYR A N 1
ATOM 1699 C CA . TYR A 1 236 ? -6.211 -1.143 -9.429 1.00 97.12 236 TYR A CA 1
ATOM 1700 C C . TYR A 1 236 ? -5.116 -1.163 -10.503 1.00 97.12 236 TYR A C 1
ATOM 1702 O O . TYR A 1 236 ? -3.936 -1.242 -10.158 1.00 97.12 236 TYR A O 1
ATOM 1710 N N . LEU A 1 237 ? -5.469 -1.028 -11.787 1.00 97.31 237 LEU A N 1
ATOM 1711 C CA . LEU A 1 237 ? -4.472 -0.960 -12.861 1.00 97.31 237 LEU A CA 1
ATOM 1712 C C . LEU A 1 237 ? -3.584 0.282 -12.726 1.00 97.31 237 LEU A C 1
ATOM 1714 O O . LEU A 1 237 ? -2.365 0.186 -12.856 1.00 97.31 237 LEU A O 1
ATOM 1718 N N . LYS A 1 238 ? -4.176 1.443 -12.417 1.00 96.50 238 LYS A N 1
ATOM 1719 C CA . LYS A 1 238 ? -3.423 2.681 -12.163 1.00 96.50 238 LYS A CA 1
ATOM 1720 C C . LYS A 1 238 ? -2.502 2.542 -10.953 1.00 96.50 238 LYS A C 1
ATOM 1722 O O . LYS A 1 238 ? -1.364 2.992 -11.015 1.00 96.50 238 LYS A O 1
ATOM 1727 N N . THR A 1 239 ? -2.956 1.898 -9.876 1.00 97.38 239 THR A N 1
ATOM 1728 C CA . THR A 1 239 ? -2.109 1.619 -8.708 1.00 97.38 239 THR A CA 1
ATOM 1729 C C . THR A 1 239 ? -0.948 0.694 -9.072 1.00 97.38 239 THR A C 1
ATOM 1731 O O . THR A 1 239 ? 0.189 1.005 -8.725 1.00 97.38 239 THR A O 1
ATOM 1734 N N . ALA A 1 240 ? -1.202 -0.397 -9.805 1.00 97.44 240 ALA A N 1
ATOM 1735 C CA . ALA A 1 240 ? -0.154 -1.305 -10.272 1.00 97.44 240 ALA A CA 1
ATOM 1736 C C . ALA A 1 240 ? 0.891 -0.566 -11.120 1.00 97.44 240 ALA A C 1
ATOM 1738 O O . ALA A 1 240 ? 2.088 -0.705 -10.879 1.00 97.44 240 ALA A O 1
ATOM 1739 N N . GLN A 1 241 ? 0.435 0.266 -12.062 1.00 96.25 241 GLN A N 1
ATOM 1740 C CA . GLN A 1 241 ? 1.304 1.082 -12.906 1.00 96.25 241 GLN A CA 1
ATOM 1741 C C . GLN A 1 241 ? 2.113 2.095 -12.084 1.00 96.25 241 GLN A C 1
ATOM 1743 O O . GLN A 1 241 ? 3.320 2.196 -12.270 1.00 96.25 241 GLN A O 1
ATOM 1748 N N . GLY A 1 242 ? 1.483 2.836 -11.168 1.00 96.62 242 GLY A N 1
ATOM 1749 C CA . GLY A 1 242 ? 2.175 3.834 -10.348 1.00 96.62 242 GLY A CA 1
ATOM 1750 C C . GLY A 1 242 ? 3.275 3.210 -9.489 1.00 96.62 242 GLY A C 1
ATOM 1751 O O . GLY A 1 242 ? 4.414 3.672 -9.491 1.00 96.62 242 GLY A O 1
ATOM 1752 N N . VAL A 1 243 ? 2.970 2.085 -8.837 1.00 96.75 243 VAL A N 1
ATOM 1753 C CA . VAL A 1 243 ? 3.953 1.305 -8.073 1.00 96.75 243 VAL A CA 1
ATOM 1754 C C . VAL A 1 243 ? 5.087 0.798 -8.973 1.00 96.75 243 VAL A C 1
ATOM 1756 O O . VAL A 1 243 ? 6.256 0.955 -8.626 1.00 96.75 243 VAL A O 1
ATOM 1759 N N . ALA A 1 244 ? 4.765 0.245 -10.145 1.00 94.50 244 ALA A N 1
ATOM 1760 C CA . ALA A 1 244 ? 5.750 -0.204 -11.129 1.00 94.50 244 ALA A CA 1
ATOM 1761 C C . ALA A 1 244 ? 6.678 0.932 -11.595 1.00 94.50 244 ALA A C 1
ATOM 1763 O O . ALA A 1 244 ? 7.893 0.753 -11.667 1.00 94.50 244 ALA A O 1
ATOM 1764 N N . GLN A 1 245 ? 6.126 2.119 -11.854 1.00 95.06 245 GLN A N 1
ATOM 1765 C CA . GLN A 1 245 ? 6.902 3.295 -12.240 1.00 95.06 245 GLN A CA 1
ATOM 1766 C C . GLN A 1 245 ? 7.823 3.764 -11.116 1.00 95.06 245 GLN A C 1
ATOM 1768 O O . GLN A 1 245 ? 8.980 4.070 -11.382 1.00 95.06 245 GLN A O 1
ATOM 1773 N N . ILE A 1 246 ? 7.350 3.792 -9.865 1.00 95.81 246 ILE A N 1
ATOM 1774 C CA . ILE A 1 246 ? 8.206 4.099 -8.710 1.00 95.81 246 ILE A CA 1
ATOM 1775 C C . ILE A 1 246 ? 9.383 3.118 -8.660 1.00 95.81 246 ILE A C 1
ATOM 1777 O O . ILE A 1 246 ? 10.524 3.555 -8.555 1.00 95.81 246 ILE A O 1
ATOM 1781 N N . MET A 1 247 ? 9.132 1.814 -8.807 1.00 93.38 247 MET A N 1
ATOM 1782 C CA . MET A 1 247 ? 10.190 0.797 -8.785 1.00 93.38 247 MET A CA 1
ATOM 1783 C C . MET A 1 247 ? 11.219 0.976 -9.899 1.00 93.38 247 MET A C 1
ATOM 1785 O O . MET A 1 247 ? 12.415 0.930 -9.621 1.00 93.38 247 MET A O 1
ATOM 1789 N N . ALA A 1 248 ? 10.775 1.251 -11.127 1.00 91.50 248 ALA A N 1
ATOM 1790 C CA . ALA A 1 248 ? 11.680 1.529 -12.239 1.00 91.50 248 ALA A CA 1
ATOM 1791 C C . ALA A 1 248 ? 12.585 2.741 -11.946 1.00 91.50 248 ALA A C 1
ATOM 1793 O O . ALA A 1 248 ? 13.787 2.696 -12.196 1.00 91.50 248 ALA A O 1
ATOM 1794 N N . ARG A 1 249 ? 12.040 3.806 -11.337 1.00 92.81 249 ARG A N 1
ATOM 1795 C CA . ARG A 1 249 ? 12.832 4.981 -10.927 1.00 92.81 249 ARG A CA 1
ATOM 1796 C C . ARG A 1 249 ? 13.813 4.663 -9.806 1.00 92.81 249 ARG A C 1
ATOM 1798 O O . ARG A 1 249 ? 14.925 5.169 -9.815 1.00 92.81 249 ARG A O 1
ATOM 1805 N N . LEU A 1 250 ? 13.435 3.815 -8.852 1.00 91.12 250 LEU A N 1
ATOM 1806 C CA . LEU A 1 250 ? 14.325 3.422 -7.755 1.00 91.12 250 LEU A CA 1
ATOM 1807 C C . LEU A 1 250 ? 15.509 2.575 -8.224 1.00 91.12 250 LEU A C 1
ATOM 1809 O O . LEU A 1 250 ? 16.526 2.530 -7.540 1.00 91.12 250 LEU A O 1
ATOM 1813 N N . GLN A 1 251 ? 15.401 1.923 -9.378 1.00 86.75 251 GLN A N 1
ATOM 1814 C CA . GLN A 1 251 ? 16.505 1.191 -9.993 1.00 86.75 251 GLN A CA 1
ATOM 1815 C C . GLN A 1 251 ? 17.447 2.098 -10.793 1.00 86.75 251 GLN A C 1
ATOM 1817 O O . GLN A 1 251 ? 18.576 1.698 -11.071 1.00 86.75 25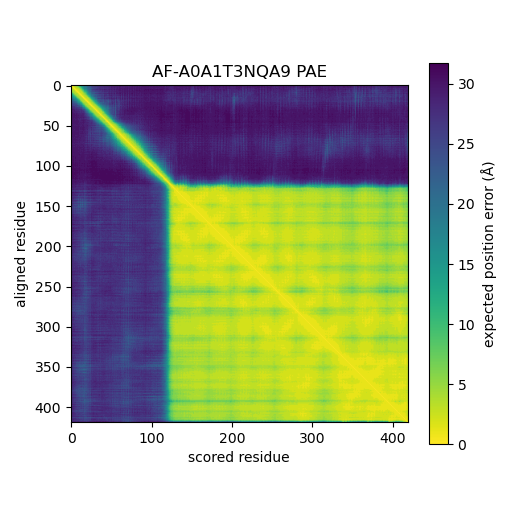1 GLN A O 1
ATOM 1822 N N . ASP A 1 252 ? 17.035 3.328 -11.109 1.00 88.94 252 ASP A N 1
ATOM 1823 C CA . ASP A 1 252 ? 17.888 4.303 -11.780 1.00 88.94 252 ASP A CA 1
ATOM 1824 C C . ASP A 1 252 ? 19.011 4.766 -10.825 1.00 88.94 252 ASP A C 1
ATOM 1826 O O . ASP A 1 252 ? 18.726 5.261 -9.724 1.00 88.94 252 ASP A O 1
ATOM 1830 N N . PRO A 1 253 ? 20.298 4.625 -11.198 1.00 87.38 253 PRO A N 1
ATOM 1831 C CA . PRO A 1 253 ? 21.414 5.091 -10.373 1.00 87.38 253 PRO A CA 1
ATOM 1832 C C . PRO A 1 253 ? 21.427 6.615 -10.175 1.00 87.38 253 PRO A C 1
ATOM 1834 O O . PRO A 1 253 ? 22.069 7.099 -9.246 1.00 87.38 253 PRO A O 1
ATOM 1837 N N . THR A 1 254 ? 20.716 7.377 -11.010 1.00 90.31 254 THR A N 1
ATOM 1838 C CA . THR A 1 254 ? 20.581 8.835 -10.889 1.00 90.31 254 THR A CA 1
ATOM 1839 C C . THR A 1 254 ? 19.521 9.261 -9.871 1.00 90.31 254 THR A C 1
ATOM 1841 O O . THR A 1 254 ? 19.480 10.434 -9.492 1.00 90.31 254 THR A O 1
ATOM 1844 N N . PHE A 1 255 ? 18.682 8.336 -9.380 1.00 91.69 255 PHE A N 1
ATOM 1845 C CA . PHE A 1 255 ? 17.686 8.660 -8.362 1.00 91.69 255 PHE A CA 1
ATOM 1846 C C . PHE A 1 255 ? 18.373 9.021 -7.034 1.00 91.69 255 PHE A C 1
ATOM 1848 O O . PHE A 1 255 ? 19.151 8.203 -6.524 1.00 91.69 255 PHE A O 1
ATOM 1855 N N . PRO A 1 256 ? 18.085 10.192 -6.430 1.00 89.25 256 PRO A N 1
ATOM 1856 C CA . PRO A 1 256 ? 18.801 10.653 -5.244 1.00 89.25 256 PRO A CA 1
ATOM 1857 C C . PRO A 1 256 ? 18.777 9.630 -4.100 1.00 89.25 256 PRO A C 1
ATOM 1859 O O . PRO A 1 256 ? 17.714 9.221 -3.629 1.00 89.25 256 PRO A O 1
ATOM 1862 N N . ALA A 1 257 ? 19.959 9.235 -3.615 1.00 87.69 257 ALA A N 1
ATOM 1863 C CA . ALA A 1 257 ? 20.093 8.207 -2.578 1.00 87.69 257 ALA A CA 1
ATOM 1864 C C . ALA A 1 257 ? 19.351 8.571 -1.278 1.00 87.69 257 ALA A C 1
ATOM 1866 O O . ALA A 1 257 ? 18.719 7.709 -0.672 1.00 87.69 257 ALA A O 1
ATOM 1867 N N . ALA A 1 258 ? 19.367 9.853 -0.895 1.00 86.75 258 ALA A N 1
ATOM 1868 C CA . ALA A 1 258 ? 18.647 10.356 0.278 1.00 86.75 258 ALA A CA 1
ATOM 1869 C C . ALA A 1 258 ? 17.118 10.202 0.156 1.00 86.75 258 ALA A C 1
ATOM 1871 O O . ALA A 1 258 ? 16.439 9.983 1.155 1.00 86.75 258 ALA A O 1
ATOM 1872 N N . ASP A 1 259 ? 16.581 10.269 -1.065 1.00 91.88 259 ASP A N 1
ATOM 1873 C CA . ASP A 1 259 ? 15.142 10.183 -1.326 1.00 91.88 259 ASP A CA 1
ATOM 1874 C C . ASP A 1 259 ? 14.677 8.735 -1.570 1.00 91.88 259 ASP A C 1
ATOM 1876 O O . ASP A 1 259 ? 13.503 8.403 -1.373 1.00 91.88 259 ASP A O 1
ATOM 1880 N N . ARG A 1 260 ? 15.605 7.844 -1.951 1.00 91.31 260 ARG A N 1
ATOM 1881 C CA . ARG A 1 260 ? 15.347 6.421 -2.227 1.00 91.31 260 ARG A CA 1
ATOM 1882 C C . ARG A 1 260 ? 14.715 5.708 -1.033 1.00 91.31 260 ARG A C 1
ATOM 1884 O O . ARG A 1 260 ? 13.762 4.955 -1.218 1.00 91.31 260 ARG A O 1
ATOM 1891 N N . GLY A 1 261 ? 15.198 5.979 0.182 1.00 89.44 261 GLY A N 1
ATOM 1892 C CA . GLY A 1 261 ? 14.674 5.366 1.407 1.00 89.44 261 GLY A CA 1
ATOM 1893 C C . GLY A 1 261 ? 13.187 5.660 1.630 1.00 89.44 261 GLY A C 1
ATOM 1894 O O . GLY A 1 261 ? 12.403 4.741 1.865 1.00 89.44 261 GLY A O 1
ATOM 1895 N N . PHE A 1 262 ? 12.772 6.921 1.466 1.00 91.88 262 PHE A N 1
ATOM 1896 C CA . PHE A 1 262 ? 11.366 7.309 1.617 1.00 91.88 262 PHE A CA 1
ATOM 1897 C C . PHE A 1 262 ? 10.478 6.678 0.542 1.00 91.88 262 PHE A C 1
ATOM 1899 O O . PHE A 1 262 ? 9.399 6.176 0.849 1.00 91.88 262 PHE A O 1
ATOM 1906 N N . ALA A 1 263 ? 10.935 6.656 -0.710 1.00 93.94 263 ALA A N 1
ATOM 1907 C CA . ALA A 1 263 ? 10.184 6.051 -1.804 1.00 93.94 263 ALA A CA 1
ATOM 1908 C C . ALA A 1 263 ? 10.015 4.529 -1.630 1.00 93.94 263 ALA A C 1
ATOM 1910 O O . ALA A 1 263 ? 8.898 4.033 -1.796 1.00 93.94 263 ALA A O 1
ATOM 1911 N N . ILE A 1 264 ? 11.072 3.805 -1.223 1.00 92.88 264 ILE A N 1
ATOM 1912 C CA . ILE A 1 264 ? 11.011 2.368 -0.886 1.00 92.88 264 ILE A CA 1
ATOM 1913 C C . ILE A 1 264 ? 10.011 2.121 0.248 1.00 92.88 264 ILE A C 1
ATOM 1915 O O . ILE A 1 264 ? 9.209 1.182 0.198 1.00 92.88 264 ILE A O 1
ATOM 1919 N N . GLN A 1 265 ? 10.023 2.973 1.272 1.00 92.19 265 GLN A N 1
ATOM 1920 C CA . GLN A 1 265 ? 9.092 2.838 2.380 1.00 92.19 265 GLN A CA 1
ATOM 1921 C C . GLN A 1 265 ? 7.646 3.023 1.907 1.00 92.19 265 GLN A C 1
ATOM 1923 O O . GLN A 1 265 ? 6.818 2.149 2.149 1.00 92.19 265 GLN A O 1
ATOM 1928 N N . VAL A 1 266 ? 7.336 4.096 1.174 1.00 95.19 266 VAL A N 1
ATOM 1929 C CA . VAL A 1 266 ? 5.967 4.363 0.698 1.00 95.19 266 VAL A CA 1
ATOM 1930 C C . VAL A 1 266 ? 5.459 3.258 -0.230 1.00 95.19 266 VAL A C 1
ATOM 1932 O O . VAL A 1 266 ? 4.324 2.807 -0.079 1.00 95.19 266 VAL A O 1
ATOM 1935 N N . VAL A 1 267 ? 6.287 2.761 -1.151 1.00 95.69 267 VAL A N 1
ATOM 1936 C CA . VAL A 1 267 ? 5.877 1.676 -2.055 1.00 95.69 267 VAL A CA 1
ATOM 1937 C C . VAL A 1 267 ? 5.637 0.355 -1.314 1.00 95.69 267 VAL A C 1
ATOM 1939 O O . VAL A 1 267 ? 4.714 -0.394 -1.650 1.00 95.69 267 VAL A O 1
ATOM 1942 N N . THR A 1 268 ? 6.399 0.102 -0.247 1.00 94.69 268 THR A N 1
ATOM 1943 C CA . THR A 1 268 ? 6.168 -1.035 0.652 1.00 94.69 268 THR A CA 1
ATOM 1944 C C . THR A 1 268 ? 4.842 -0.880 1.395 1.00 94.69 268 THR A C 1
ATOM 1946 O O . THR A 1 268 ? 4.072 -1.835 1.452 1.00 94.69 268 THR A O 1
ATOM 1949 N N . LEU A 1 269 ? 4.525 0.322 1.890 1.00 95.38 269 LEU A N 1
ATOM 1950 C CA . LEU A 1 269 ? 3.257 0.610 2.573 1.00 95.38 269 LEU A CA 1
ATOM 1951 C C . LEU A 1 269 ? 2.048 0.405 1.655 1.00 95.38 269 LEU A C 1
ATOM 1953 O O . LEU A 1 269 ? 1.091 -0.257 2.052 1.00 95.38 269 LEU A O 1
ATOM 1957 N N . ILE A 1 270 ? 2.115 0.901 0.415 1.00 96.50 270 ILE A N 1
ATOM 1958 C CA . ILE A 1 270 ? 1.077 0.684 -0.607 1.00 96.50 270 ILE A CA 1
ATOM 1959 C C . ILE A 1 270 ? 0.885 -0.816 -0.858 1.00 96.50 270 ILE A C 1
ATOM 1961 O O . ILE A 1 270 ? -0.245 -1.301 -0.928 1.00 96.50 270 ILE A O 1
ATOM 1965 N N . SER A 1 271 ? 1.985 -1.561 -0.967 1.00 96.81 271 SER A N 1
ATOM 1966 C CA . SER A 1 271 ? 1.952 -3.003 -1.215 1.00 96.81 271 SER A CA 1
ATOM 1967 C C . SER A 1 271 ? 1.342 -3.757 -0.037 1.00 96.81 271 SER A C 1
ATOM 1969 O O . SER A 1 271 ? 0.404 -4.525 -0.232 1.00 96.81 271 SER A O 1
ATOM 1971 N N . ASP A 1 272 ? 1.780 -3.481 1.192 1.00 95.75 272 ASP A N 1
ATOM 1972 C CA . ASP A 1 272 ? 1.208 -4.068 2.407 1.00 95.75 272 ASP A CA 1
ATOM 1973 C C . ASP A 1 272 ? -0.292 -3.724 2.543 1.00 95.75 272 ASP A C 1
ATOM 1975 O O . ASP A 1 272 ? -1.089 -4.589 2.907 1.00 95.75 272 ASP A O 1
ATOM 1979 N N . ALA A 1 273 ? -0.714 -2.506 2.180 1.00 96.19 273 ALA A N 1
ATOM 1980 C CA . ALA A 1 273 ? -2.120 -2.096 2.181 1.00 96.19 273 ALA A CA 1
ATOM 1981 C C . ALA A 1 273 ? -2.961 -2.869 1.147 1.00 96.19 273 ALA A C 1
ATOM 1983 O O . ALA A 1 273 ? -4.058 -3.347 1.454 1.00 96.19 273 ALA A O 1
ATOM 1984 N N . LEU A 1 274 ? -2.438 -3.059 -0.071 1.00 95.75 274 LEU A N 1
ATOM 1985 C CA . LEU A 1 274 ? -3.062 -3.904 -1.093 1.00 95.75 274 LEU A CA 1
ATOM 1986 C C . LEU A 1 274 ? -3.190 -5.349 -0.604 1.00 95.75 274 LEU A C 1
ATOM 1988 O O . LEU A 1 274 ? -4.247 -5.960 -0.770 1.00 95.75 274 LEU A O 1
ATOM 1992 N N . LEU A 1 275 ? -2.143 -5.886 0.033 1.00 94.25 275 LEU A N 1
ATOM 1993 C CA . LEU A 1 275 ? -2.143 -7.243 0.573 1.00 94.25 275 LEU A CA 1
ATOM 1994 C C . LEU A 1 275 ? -3.110 -7.416 1.757 1.00 94.25 275 LEU A C 1
ATOM 1996 O O . LEU A 1 275 ? -3.754 -8.455 1.882 1.00 94.25 275 LEU A O 1
ATOM 2000 N N . ALA A 1 276 ? -3.254 -6.403 2.599 1.00 94.88 276 ALA A N 1
ATOM 2001 C CA . ALA A 1 276 ? -4.182 -6.425 3.719 1.00 94.88 276 ALA A CA 1
ATOM 2002 C C . ALA A 1 276 ? -5.644 -6.279 3.279 1.00 94.88 276 ALA A C 1
ATOM 2004 O O . ALA A 1 276 ? -6.516 -7.019 3.725 1.00 94.88 276 ALA A O 1
ATOM 2005 N N . SER A 1 277 ? -5.920 -5.375 2.336 1.00 92.75 277 SER A N 1
ATOM 2006 C CA . SER A 1 277 ? -7.286 -5.079 1.877 1.00 92.75 277 SER A CA 1
ATOM 2007 C C . SER A 1 277 ? -8.004 -6.251 1.190 1.00 92.75 277 SER A C 1
ATOM 2009 O O . SER A 1 277 ? -9.209 -6.164 0.946 1.00 92.75 277 SER A O 1
ATOM 2011 N N . LYS A 1 278 ? -7.301 -7.349 0.870 1.00 88.56 278 LYS A N 1
ATOM 2012 C CA . LYS A 1 278 ? -7.917 -8.595 0.380 1.00 88.56 278 LYS A CA 1
ATOM 2013 C C . LYS A 1 278 ? -7.879 -9.761 1.360 1.00 88.56 278 LYS A C 1
ATOM 2015 O O . LYS A 1 278 ? -8.544 -10.758 1.093 1.00 88.56 278 LYS A O 1
ATOM 2020 N N . ASP A 1 279 ? -7.095 -9.687 2.433 1.00 90.94 279 ASP A N 1
ATOM 2021 C CA . ASP A 1 279 ? -7.064 -10.764 3.420 1.00 90.94 279 ASP A CA 1
ATOM 2022 C C . ASP A 1 279 ? -8.400 -10.756 4.179 1.00 90.94 279 ASP A C 1
ATOM 2024 O O . ASP A 1 279 ? -8.690 -9.759 4.839 1.00 90.94 279 ASP A O 1
ATOM 2028 N N . PRO A 1 280 ? -9.213 -11.829 4.133 1.00 90.81 280 PRO A N 1
ATOM 2029 C CA . PRO A 1 280 ? -10.504 -11.875 4.819 1.00 90.81 280 PRO A CA 1
ATOM 2030 C C . PRO A 1 280 ? -10.429 -11.591 6.322 1.00 90.81 280 PRO A C 1
ATOM 2032 O O . PRO A 1 280 ? -11.430 -11.193 6.910 1.00 90.81 280 PRO A O 1
ATOM 2035 N N . LYS A 1 281 ? -9.265 -11.809 6.947 1.00 91.12 281 LYS A N 1
ATOM 2036 C CA . LYS A 1 281 ? -9.045 -11.526 8.368 1.00 91.12 281 LYS A CA 1
ATOM 2037 C C . LYS A 1 281 ? -8.815 -10.052 8.653 1.00 91.12 281 LYS A C 1
ATOM 2039 O O . LYS A 1 281 ? -9.053 -9.626 9.770 1.00 91.12 281 LYS A O 1
ATOM 2044 N N . THR A 1 282 ? -8.317 -9.300 7.676 1.00 92.94 282 THR A N 1
ATOM 2045 C CA . THR A 1 282 ? -7.860 -7.927 7.911 1.00 92.94 282 THR A CA 1
ATOM 2046 C C . THR A 1 282 ? -8.546 -6.878 7.058 1.00 92.94 282 THR A C 1
ATOM 2048 O O . THR A 1 282 ? -8.517 -5.697 7.394 1.00 92.94 282 THR A O 1
ATOM 2051 N N . ALA A 1 283 ? -9.163 -7.285 5.954 1.00 94.38 283 ALA A N 1
ATOM 2052 C CA . ALA A 1 283 ? -9.874 -6.401 5.058 1.00 94.38 283 ALA A CA 1
ATOM 2053 C C . ALA A 1 283 ? -11.046 -5.724 5.787 1.00 94.38 283 ALA A C 1
ATOM 2055 O O . ALA A 1 283 ? -11.714 -6.362 6.607 1.00 94.38 283 ALA A O 1
ATOM 2056 N N . PRO A 1 284 ? -11.358 -4.458 5.458 1.00 94.75 284 PRO A N 1
ATOM 2057 C CA . PRO A 1 284 ? -12.562 -3.826 5.967 1.00 94.75 284 PRO A CA 1
ATOM 2058 C C . PRO A 1 284 ? -13.804 -4.662 5.638 1.00 94.75 284 PRO A C 1
ATOM 2060 O O . PRO A 1 284 ? -13.973 -5.127 4.508 1.00 94.75 284 PRO A O 1
ATOM 2063 N N . LYS A 1 285 ? -14.691 -4.854 6.618 1.00 92.19 285 LYS A N 1
ATOM 2064 C CA . LYS A 1 285 ? -15.879 -5.714 6.466 1.00 92.19 285 LYS A CA 1
ATOM 2065 C C . LYS A 1 285 ? -17.003 -5.030 5.681 1.00 92.19 285 LYS A C 1
ATOM 2067 O O . LYS A 1 285 ? -17.763 -5.697 4.983 1.00 92.19 285 LYS A O 1
ATOM 2072 N N . LYS A 1 286 ? -17.123 -3.702 5.792 1.00 94.62 286 LYS A N 1
ATOM 2073 C CA . LYS A 1 286 ? -18.201 -2.918 5.170 1.00 94.62 286 LYS A CA 1
ATOM 2074 C C . LYS A 1 286 ? -17.780 -2.426 3.773 1.00 94.62 286 LYS A C 1
ATOM 2076 O O . LYS A 1 286 ? -16.660 -1.937 3.629 1.00 94.62 286 LYS A O 1
ATOM 2081 N N . PRO A 1 287 ? -18.657 -2.473 2.749 1.00 94.06 287 PRO A N 1
ATOM 2082 C CA . PRO A 1 287 ? -18.312 -2.030 1.392 1.00 94.06 287 PRO A CA 1
ATOM 2083 C C . PRO A 1 287 ? -17.832 -0.574 1.295 1.00 94.06 287 PRO A C 1
ATOM 2085 O O . PRO A 1 287 ? -16.887 -0.291 0.561 1.00 94.06 287 PRO A O 1
ATOM 2088 N N . ALA A 1 288 ? -18.436 0.340 2.065 1.00 95.75 288 ALA A N 1
ATOM 2089 C CA . ALA A 1 288 ? -18.019 1.746 2.116 1.00 95.75 288 ALA A CA 1
ATOM 2090 C C . ALA A 1 288 ? -16.569 1.896 2.608 1.00 95.75 288 ALA A C 1
ATOM 2092 O O . ALA A 1 288 ? -15.777 2.625 2.015 1.00 95.75 288 ALA A O 1
ATOM 2093 N N . ASP A 1 289 ? -16.192 1.120 3.625 1.00 97.31 289 ASP A N 1
ATOM 2094 C CA . ASP A 1 289 ? -14.839 1.115 4.178 1.00 97.31 289 ASP A CA 1
ATOM 2095 C C . ASP A 1 289 ? -13.826 0.508 3.199 1.00 97.31 289 ASP A C 1
ATOM 2097 O O . ASP A 1 289 ? -12.733 1.042 3.011 1.00 97.31 289 ASP A O 1
ATOM 2101 N N . GLN A 1 290 ? -14.203 -0.565 2.494 1.00 95.19 290 GLN A N 1
ATOM 2102 C CA . GLN A 1 290 ? -13.374 -1.137 1.426 1.00 95.19 290 GLN A CA 1
ATOM 2103 C C . GLN A 1 290 ? -13.126 -0.126 0.301 1.00 95.19 290 GLN A C 1
ATOM 2105 O O . GLN A 1 290 ? -12.014 -0.038 -0.225 1.00 95.19 290 GLN A O 1
ATOM 2110 N N . GLN A 1 291 ? -14.156 0.635 -0.079 1.00 94.88 291 GLN A N 1
ATOM 2111 C CA . GLN A 1 291 ? -14.038 1.680 -1.090 1.00 94.88 291 GLN A CA 1
ATOM 2112 C C . GLN A 1 291 ? -13.135 2.818 -0.622 1.00 94.88 291 GLN A C 1
ATOM 2114 O O . GLN A 1 291 ? -12.293 3.275 -1.397 1.00 94.88 291 GLN A O 1
ATOM 2119 N N . GLN A 1 292 ? -13.280 3.251 0.628 1.00 97.00 292 GLN A N 1
ATOM 2120 C CA . GLN A 1 292 ? -12.461 4.317 1.187 1.00 97.00 292 GLN A CA 1
ATOM 2121 C C . GLN A 1 292 ? -10.981 3.921 1.242 1.00 97.00 292 GLN A C 1
ATOM 2123 O O . GLN A 1 292 ? -10.141 4.645 0.713 1.00 97.00 292 GLN A O 1
ATOM 2128 N N . ILE A 1 293 ? -10.656 2.734 1.762 1.00 97.12 293 ILE A N 1
ATOM 2129 C CA . ILE A 1 293 ? -9.266 2.253 1.809 1.00 97.12 293 ILE A CA 1
ATOM 2130 C C . ILE A 1 293 ? -8.671 2.117 0.406 1.00 97.12 293 ILE A C 1
ATOM 2132 O O . ILE A 1 293 ? -7.532 2.521 0.182 1.00 97.12 293 ILE A O 1
ATOM 2136 N N . ARG A 1 294 ? -9.439 1.636 -0.579 1.00 95.25 294 ARG A N 1
ATOM 2137 C CA . ARG A 1 294 ? -8.984 1.597 -1.978 1.00 95.25 294 ARG A CA 1
ATOM 2138 C C . ARG A 1 294 ? -8.653 2.991 -2.518 1.00 95.25 294 ARG A C 1
ATOM 2140 O O . ARG A 1 294 ? -7.591 3.156 -3.116 1.00 95.25 294 ARG A O 1
ATOM 2147 N N . LYS A 1 295 ? -9.521 3.985 -2.295 1.00 96.44 295 LYS A N 1
ATOM 2148 C CA . LYS A 1 295 ? -9.275 5.376 -2.717 1.00 96.44 295 LYS A CA 1
ATOM 2149 C C . LYS A 1 295 ? -8.012 5.941 -2.077 1.00 96.44 295 LYS A C 1
ATOM 2151 O O . LYS A 1 295 ? -7.213 6.564 -2.768 1.00 96.44 295 LYS A O 1
ATOM 2156 N N . VAL A 1 296 ? -7.809 5.687 -0.786 1.00 96.81 296 VAL A N 1
ATOM 2157 C CA . VAL A 1 296 ? -6.609 6.120 -0.062 1.00 96.81 296 VAL A CA 1
ATOM 2158 C C . VAL A 1 296 ? -5.352 5.477 -0.647 1.00 96.81 296 VAL A C 1
ATOM 2160 O O . VAL A 1 296 ? -4.414 6.188 -0.995 1.00 96.81 296 VAL A O 1
ATOM 2163 N N . ILE A 1 297 ? -5.347 4.156 -0.854 1.00 96.62 297 ILE A N 1
ATOM 2164 C CA . ILE A 1 297 ? -4.217 3.440 -1.470 1.00 96.62 297 ILE A CA 1
ATOM 2165 C C . ILE A 1 297 ? -3.892 4.020 -2.854 1.00 96.62 297 ILE A C 1
ATOM 2167 O O . ILE A 1 297 ? -2.726 4.257 -3.177 1.00 96.62 297 ILE A O 1
ATOM 2171 N N . GLN A 1 298 ? -4.913 4.280 -3.675 1.00 96.19 298 GLN A N 1
ATOM 2172 C CA . GLN A 1 298 ? -4.743 4.868 -5.002 1.00 96.19 298 GLN A CA 1
ATOM 2173 C C . GLN A 1 298 ? -4.192 6.298 -4.944 1.00 96.19 298 GLN A C 1
ATOM 2175 O O . GLN A 1 298 ? -3.287 6.636 -5.714 1.00 96.19 298 GLN A O 1
ATOM 2180 N N . ALA A 1 299 ? -4.715 7.135 -4.046 1.00 96.75 299 ALA A N 1
ATOM 2181 C CA . ALA A 1 299 ? -4.248 8.503 -3.858 1.00 96.75 299 ALA A CA 1
ATOM 2182 C C . ALA A 1 299 ? -2.779 8.525 -3.411 1.00 96.75 299 ALA A C 1
ATOM 2184 O O . ALA A 1 299 ? -1.974 9.244 -4.001 1.00 96.75 299 ALA A O 1
ATOM 2185 N N . THR A 1 300 ? -2.406 7.667 -2.457 1.00 96.75 300 THR A N 1
ATOM 2186 C CA . THR A 1 300 ? -1.021 7.515 -1.991 1.00 96.75 300 THR A CA 1
ATOM 2187 C C . THR A 1 300 ? -0.100 7.046 -3.115 1.00 96.75 300 THR A C 1
ATOM 2189 O O . THR A 1 300 ? 0.959 7.636 -3.320 1.00 96.75 300 THR A O 1
ATOM 2192 N N . ALA A 1 301 ? -0.508 6.045 -3.903 1.00 97.31 301 ALA A N 1
ATOM 2193 C CA . ALA A 1 301 ? 0.268 5.587 -5.056 1.00 97.31 301 ALA A CA 1
ATOM 2194 C C . ALA A 1 301 ? 0.455 6.689 -6.109 1.00 97.31 301 ALA A C 1
ATOM 2196 O O . ALA A 1 301 ? 1.557 6.871 -6.626 1.00 97.31 301 ALA A O 1
ATOM 2197 N N . THR A 1 302 ? -0.594 7.464 -6.388 1.00 97.44 302 THR A N 1
ATOM 2198 C CA . THR A 1 302 ? -0.548 8.580 -7.344 1.00 97.44 302 THR A CA 1
ATOM 2199 C C . THR A 1 302 ? 0.399 9.679 -6.863 1.00 97.44 302 THR A C 1
ATOM 2201 O O . THR A 1 302 ? 1.292 10.084 -7.606 1.00 97.44 302 THR A O 1
ATOM 2204 N N . ALA A 1 303 ? 0.262 10.106 -5.605 1.00 97.69 303 ALA A N 1
ATOM 2205 C CA . ALA A 1 303 ? 1.109 11.133 -5.006 1.00 97.69 303 ALA A CA 1
ATOM 2206 C C . ALA A 1 303 ? 2.584 10.702 -4.961 1.00 97.69 303 ALA A C 1
ATOM 2208 O O . ALA A 1 303 ? 3.466 11.474 -5.329 1.00 97.69 303 ALA A O 1
ATOM 2209 N N . ALA A 1 304 ? 2.864 9.448 -4.590 1.00 97.44 304 ALA A N 1
ATOM 2210 C CA . ALA A 1 304 ? 4.221 8.907 -4.580 1.00 97.44 304 ALA A CA 1
ATOM 2211 C C . ALA A 1 304 ? 4.825 8.818 -5.992 1.00 97.44 304 ALA A C 1
ATOM 2213 O O . ALA A 1 304 ? 6.001 9.126 -6.199 1.00 97.44 304 ALA A O 1
ATOM 2214 N N . THR A 1 305 ? 4.017 8.451 -6.989 1.00 97.50 305 THR A N 1
ATOM 2215 C CA . THR A 1 305 ? 4.451 8.399 -8.393 1.00 97.50 305 THR A CA 1
ATOM 2216 C C . THR A 1 305 ? 4.823 9.791 -8.898 1.00 97.50 305 THR A C 1
ATOM 2218 O O . THR A 1 305 ? 5.875 9.961 -9.509 1.00 97.50 305 THR A O 1
ATOM 2221 N N . GLN A 1 306 ? 3.996 10.798 -8.607 1.00 97.81 306 GLN A N 1
ATOM 2222 C CA . GLN A 1 306 ? 4.269 12.190 -8.967 1.00 97.81 306 GLN A CA 1
ATOM 2223 C C . GLN A 1 306 ? 5.503 12.728 -8.236 1.00 97.81 306 GLN A C 1
ATOM 2225 O O . GLN A 1 306 ? 6.384 13.303 -8.869 1.00 97.81 306 GLN A O 1
ATOM 2230 N N . ALA A 1 307 ? 5.614 12.488 -6.928 1.00 97.81 307 ALA A N 1
ATOM 2231 C CA . ALA A 1 307 ? 6.753 12.936 -6.136 1.00 97.81 307 ALA A CA 1
ATOM 2232 C C . ALA A 1 307 ? 8.077 12.340 -6.642 1.00 97.81 307 ALA A C 1
ATOM 2234 O O . ALA A 1 307 ? 9.047 13.066 -6.847 1.00 97.81 307 ALA A O 1
ATOM 2235 N N . THR A 1 308 ? 8.115 11.031 -6.911 1.00 97.25 308 THR A N 1
ATOM 2236 C CA . THR A 1 308 ? 9.319 10.378 -7.455 1.00 97.25 308 THR A CA 1
ATOM 2237 C C . THR A 1 308 ? 9.678 10.883 -8.852 1.00 97.25 308 THR A C 1
ATOM 2239 O O . THR A 1 308 ? 10.860 11.069 -9.132 1.00 97.25 308 THR A O 1
ATOM 2242 N N . ALA A 1 309 ? 8.690 11.172 -9.706 1.00 96.19 309 ALA A N 1
ATOM 2243 C CA . ALA A 1 309 ? 8.937 11.791 -11.007 1.00 96.19 309 ALA A CA 1
ATOM 2244 C C . ALA A 1 309 ? 9.558 13.193 -10.868 1.00 96.19 309 ALA A C 1
ATOM 2246 O O . ALA A 1 309 ? 10.572 13.475 -11.502 1.00 96.19 309 ALA A O 1
ATOM 2247 N N . THR A 1 310 ? 9.012 14.044 -9.993 1.00 97.62 310 THR A N 1
ATOM 2248 C CA . THR A 1 310 ? 9.539 15.396 -9.732 1.00 97.62 310 THR A CA 1
ATOM 2249 C C . THR A 1 310 ? 10.964 15.373 -9.176 1.00 97.62 310 THR A C 1
ATOM 2251 O O . THR A 1 310 ? 11.783 16.216 -9.534 1.00 97.62 310 THR A O 1
ATOM 2254 N N . LEU A 1 311 ? 11.286 14.411 -8.306 1.00 96.25 311 LEU A N 1
ATOM 2255 C CA . LEU A 1 311 ? 12.628 14.288 -7.728 1.00 96.25 311 LEU A CA 1
ATOM 2256 C C . LEU A 1 311 ? 13.685 13.913 -8.776 1.00 96.25 311 LEU A C 1
ATOM 2258 O O . LEU A 1 311 ? 14.809 14.419 -8.717 1.00 96.25 311 LEU A O 1
ATOM 2262 N N . GLN A 1 312 ? 13.313 13.076 -9.746 1.00 94.44 312 GLN A N 1
ATOM 2263 C CA . GLN A 1 312 ? 14.190 12.650 -10.837 1.00 94.44 312 GLN A CA 1
ATOM 2264 C C . GLN A 1 312 ? 14.300 13.694 -11.959 1.00 94.44 312 GLN A C 1
ATOM 2266 O O . GLN A 1 312 ? 15.301 13.716 -12.671 1.00 94.44 312 GLN A O 1
ATOM 2271 N N . ASP A 1 313 ? 13.309 14.575 -12.120 1.00 95.25 313 ASP A N 1
ATOM 2272 C CA . ASP A 1 313 ? 13.318 15.584 -13.178 1.00 95.25 313 ASP A CA 1
ATOM 2273 C C . ASP A 1 313 ? 14.490 16.579 -12.992 1.00 95.25 313 ASP A C 1
ATOM 2275 O O . ASP A 1 313 ? 14.550 17.303 -11.985 1.00 95.25 313 ASP A O 1
ATOM 2279 N N . PRO A 1 314 ? 15.444 16.661 -13.945 1.00 94.44 314 PRO A N 1
ATOM 2280 C CA . PRO A 1 314 ? 16.540 17.624 -13.874 1.00 94.44 314 PRO A CA 1
ATOM 2281 C C . PRO A 1 314 ? 16.067 19.077 -14.024 1.00 94.44 314 PRO A C 1
ATOM 2283 O O . PRO A 1 314 ? 16.800 19.989 -13.650 1.00 94.44 314 PRO A O 1
ATOM 2286 N N . LYS A 1 315 ? 14.858 19.304 -14.554 1.00 97.25 315 LYS A N 1
ATOM 2287 C CA . LYS A 1 315 ? 14.268 20.631 -14.774 1.00 97.25 315 LYS A CA 1
ATOM 2288 C C . LYS A 1 315 ? 13.354 21.086 -13.635 1.00 97.25 315 LYS A C 1
ATOM 2290 O O . LYS A 1 315 ? 12.965 22.254 -13.618 1.00 97.25 315 LYS A O 1
ATOM 2295 N N . ALA A 1 316 ? 13.008 20.209 -12.691 1.00 97.38 316 ALA A N 1
ATOM 2296 C CA . ALA A 1 316 ? 12.184 20.588 -11.549 1.00 97.38 316 ALA A CA 1
ATOM 2297 C C . ALA A 1 316 ? 12.920 21.594 -10.651 1.00 97.38 316 ALA A C 1
ATOM 2299 O O . ALA A 1 316 ? 14.098 21.420 -10.327 1.00 97.38 316 ALA A O 1
ATOM 2300 N N . SER A 1 317 ? 12.208 22.640 -10.222 1.00 98.12 317 SER A N 1
ATOM 2301 C CA . SER A 1 317 ? 12.758 23.652 -9.319 1.00 98.12 317 SER A CA 1
ATOM 2302 C C . SER A 1 317 ? 13.097 23.056 -7.945 1.00 98.12 317 SER A C 1
ATOM 2304 O O . SER A 1 317 ? 12.483 22.063 -7.537 1.00 98.12 317 SER A O 1
ATOM 2306 N N . PRO A 1 318 ? 14.018 23.671 -7.178 1.00 97.81 318 PRO A N 1
ATOM 2307 C CA . PRO A 1 318 ? 14.305 23.245 -5.808 1.00 97.81 318 PRO A CA 1
ATOM 2308 C C . PRO A 1 318 ? 13.045 23.150 -4.937 1.00 97.81 318 PRO A C 1
ATOM 2310 O O . PRO A 1 318 ? 12.841 22.149 -4.260 1.00 97.81 318 PRO A O 1
ATOM 2313 N N . GLN A 1 319 ? 12.137 24.126 -5.043 1.00 98.19 319 GLN A N 1
ATOM 2314 C CA . GLN A 1 319 ? 10.882 24.147 -4.288 1.00 98.19 319 GLN A CA 1
ATOM 2315 C C . GLN A 1 319 ? 9.965 22.971 -4.653 1.00 98.19 319 GLN A C 1
ATOM 2317 O O . GLN A 1 319 ? 9.343 22.378 -3.772 1.00 98.19 319 GLN A O 1
ATOM 2322 N N . ALA A 1 320 ? 9.887 22.605 -5.938 1.00 98.25 320 ALA A N 1
ATOM 2323 C CA . ALA A 1 320 ? 9.103 21.454 -6.379 1.00 98.25 320 ALA A CA 1
ATOM 2324 C C . ALA A 1 320 ? 9.696 20.137 -5.855 1.00 98.25 320 ALA A C 1
ATOM 2326 O O . ALA A 1 320 ? 8.954 19.260 -5.409 1.00 98.25 320 ALA A O 1
ATOM 2327 N N . LYS A 1 321 ? 11.029 20.012 -5.853 1.00 97.38 321 LYS A N 1
ATOM 2328 C CA . LYS A 1 321 ? 11.726 18.849 -5.285 1.00 97.38 321 LYS A CA 1
ATOM 2329 C C . LYS A 1 321 ? 11.525 18.747 -3.777 1.00 97.38 321 LYS A C 1
ATOM 2331 O O . LYS A 1 321 ? 11.247 17.658 -3.281 1.00 97.38 321 LYS A O 1
ATOM 2336 N N . ASP A 1 322 ? 11.583 19.863 -3.059 1.00 97.62 322 ASP A N 1
ATOM 2337 C CA . ASP A 1 322 ? 11.331 19.881 -1.620 1.00 97.62 322 ASP A CA 1
ATOM 2338 C C . ASP A 1 322 ? 9.881 19.501 -1.299 1.00 97.62 322 ASP A C 1
ATOM 2340 O O . ASP A 1 322 ? 9.651 18.658 -0.434 1.00 97.62 322 ASP A O 1
ATOM 2344 N N . ALA A 1 323 ? 8.896 20.017 -2.042 1.00 98.00 323 ALA A N 1
ATOM 2345 C CA . ALA A 1 323 ? 7.493 19.623 -1.883 1.00 98.00 323 ALA A CA 1
ATOM 2346 C C . ALA A 1 323 ? 7.261 18.126 -2.181 1.00 98.00 323 ALA A C 1
ATOM 2348 O O . ALA A 1 323 ? 6.530 17.440 -1.457 1.00 98.00 323 ALA A O 1
ATOM 2349 N N . ALA A 1 324 ? 7.917 17.590 -3.213 1.00 97.88 324 ALA A N 1
ATOM 2350 C CA . ALA A 1 324 ? 7.882 16.166 -3.534 1.00 97.88 324 ALA A CA 1
ATOM 2351 C C . ALA A 1 324 ? 8.502 15.310 -2.415 1.00 97.88 324 ALA A C 1
ATOM 2353 O O . ALA A 1 324 ? 7.908 14.315 -1.994 1.00 97.88 324 ALA A O 1
ATOM 2354 N N . ARG A 1 325 ? 9.648 15.730 -1.865 1.00 97.25 325 ARG A N 1
ATOM 2355 C CA . ARG A 1 325 ? 10.277 15.073 -0.711 1.00 97.25 325 ARG A CA 1
ATOM 2356 C C . ARG A 1 325 ? 9.358 15.087 0.506 1.00 97.25 325 ARG A C 1
ATOM 2358 O O . ARG A 1 325 ? 9.150 14.040 1.113 1.00 97.25 325 ARG A O 1
ATOM 2365 N N . GLN A 1 326 ? 8.752 16.233 0.820 1.00 96.56 326 GLN A N 1
ATOM 2366 C CA . GLN A 1 326 ? 7.798 16.351 1.927 1.00 96.56 326 GLN A CA 1
ATOM 2367 C C . GLN A 1 326 ? 6.587 15.431 1.744 1.00 96.56 326 GLN A C 1
ATOM 2369 O O . GLN A 1 326 ? 6.133 14.823 2.709 1.00 96.56 326 GLN A O 1
ATOM 2374 N N . THR A 1 327 ? 6.112 15.251 0.510 1.00 96.94 327 THR A N 1
ATOM 2375 C CA . THR A 1 327 ? 5.025 14.307 0.205 1.00 96.94 327 THR A CA 1
ATOM 2376 C C . THR A 1 327 ? 5.407 12.871 0.577 1.00 96.94 327 THR A C 1
ATOM 2378 O O . THR A 1 327 ? 4.638 12.187 1.251 1.00 96.94 327 THR A O 1
ATOM 2381 N N . LEU A 1 328 ? 6.605 12.411 0.196 1.00 96.31 328 LEU A N 1
ATOM 2382 C CA . LEU A 1 328 ? 7.082 11.068 0.554 1.00 96.31 328 LEU A CA 1
ATOM 2383 C C . LEU A 1 328 ? 7.336 10.935 2.063 1.00 96.31 328 LEU A C 1
ATOM 2385 O O . LEU A 1 328 ? 6.942 9.938 2.668 1.00 96.31 328 LEU A O 1
ATOM 2389 N N . MET A 1 329 ? 7.948 11.948 2.682 1.00 94.75 329 MET A N 1
ATOM 2390 C CA . MET A 1 329 ? 8.233 11.970 4.119 1.00 94.75 329 MET A CA 1
ATOM 2391 C C . MET A 1 329 ? 6.962 11.943 4.965 1.00 94.75 329 MET A C 1
ATOM 2393 O O . MET A 1 329 ? 6.923 11.222 5.958 1.00 94.75 329 MET A O 1
ATOM 2397 N N . ALA A 1 330 ? 5.924 12.693 4.589 1.00 94.06 330 ALA A N 1
ATOM 2398 C CA . ALA A 1 330 ? 4.658 12.718 5.315 1.00 94.06 330 ALA A CA 1
ATOM 2399 C C . ALA A 1 330 ? 3.995 11.332 5.345 1.00 94.06 330 ALA A C 1
ATOM 2401 O O . ALA A 1 330 ? 3.479 10.916 6.381 1.00 94.06 330 ALA A O 1
ATOM 2402 N N . GLN A 1 331 ? 4.069 10.586 4.238 1.00 93.88 331 GLN A N 1
ATOM 2403 C CA . GLN A 1 331 ? 3.550 9.218 4.159 1.00 93.88 331 GLN A CA 1
ATOM 2404 C C . GLN A 1 331 ? 4.424 8.227 4.938 1.00 93.88 331 GLN A C 1
ATOM 2406 O O . GLN A 1 331 ? 3.919 7.419 5.716 1.00 93.88 331 GLN A O 1
ATOM 2411 N N . ALA A 1 332 ? 5.748 8.321 4.792 1.00 92.62 332 ALA A N 1
ATOM 2412 C CA . ALA A 1 332 ? 6.695 7.486 5.527 1.00 92.62 332 ALA A CA 1
ATOM 2413 C C . ALA A 1 332 ? 6.603 7.688 7.054 1.00 92.62 332 ALA A C 1
ATOM 2415 O O . ALA A 1 332 ? 6.745 6.737 7.825 1.00 92.62 332 ALA A O 1
ATOM 2416 N N . ASN A 1 333 ? 6.317 8.914 7.494 1.00 94.75 333 ASN A N 1
ATOM 2417 C CA . ASN A 1 333 ? 6.277 9.312 8.900 1.00 94.75 333 ASN A CA 1
ATOM 2418 C C . ASN A 1 333 ? 4.855 9.541 9.417 1.00 94.75 333 ASN A C 1
ATOM 2420 O O . ASN A 1 333 ? 4.662 10.315 10.352 1.00 94.75 333 ASN A O 1
ATOM 2424 N N . VAL A 1 334 ? 3.852 8.860 8.860 1.00 95.69 334 VAL A N 1
ATOM 2425 C CA . VAL A 1 334 ? 2.444 9.071 9.239 1.00 95.69 334 VAL A CA 1
ATOM 2426 C C . VAL A 1 334 ? 2.167 8.879 10.738 1.00 95.69 334 VAL A C 1
ATOM 2428 O O . VAL A 1 334 ? 1.291 9.530 11.300 1.00 95.69 334 VAL A O 1
ATOM 2431 N N . LEU A 1 335 ? 2.969 8.062 11.427 1.00 96.81 335 LEU A N 1
ATOM 2432 C CA . LEU A 1 335 ? 2.863 7.867 12.877 1.00 96.81 335 LEU A CA 1
ATOM 2433 C C . LEU A 1 335 ? 3.367 9.047 13.718 1.00 96.81 335 LEU A C 1
ATOM 2435 O O . LEU A 1 335 ? 3.153 9.062 14.924 1.00 96.81 335 LEU A O 1
ATOM 2439 N N . GLN A 1 336 ? 4.046 10.016 13.106 1.00 96.81 336 GLN A N 1
ATOM 2440 C CA . GLN A 1 336 ? 4.454 11.263 13.758 1.00 96.81 336 GLN A CA 1
ATOM 2441 C C . GLN A 1 336 ? 3.368 12.342 13.659 1.00 96.81 336 GLN A C 1
ATOM 2443 O O . GLN A 1 336 ? 3.554 13.456 14.144 1.00 96.81 336 GLN A O 1
ATOM 2448 N N . ASN A 1 337 ? 2.227 12.040 13.028 1.00 96.25 337 ASN A N 1
ATOM 2449 C CA . ASN A 1 337 ? 1.096 12.952 12.989 1.00 96.25 337 ASN A CA 1
ATOM 2450 C C . ASN A 1 337 ? 0.586 13.218 14.419 1.00 96.25 337 ASN A C 1
ATOM 2452 O O . ASN A 1 337 ? 0.245 12.290 15.152 1.00 96.25 337 ASN A O 1
ATOM 2456 N N . SER A 1 338 ? 0.514 14.491 14.813 1.00 96.69 338 SER A N 1
ATOM 2457 C CA . SER A 1 338 ? 0.121 14.890 16.171 1.00 96.69 338 SER A CA 1
ATOM 2458 C C . SER A 1 338 ? -1.275 14.391 16.552 1.00 96.69 338 SER A C 1
ATOM 2460 O O . SER A 1 338 ? -1.465 13.898 17.662 1.00 96.69 338 SER A O 1
ATOM 2462 N N . LYS A 1 339 ? -2.233 14.425 15.618 1.00 96.75 339 LYS A N 1
ATOM 2463 C CA . LYS A 1 339 ? -3.598 13.931 15.842 1.00 96.75 339 LYS A CA 1
ATOM 2464 C C . LYS A 1 339 ? -3.667 12.418 15.973 1.00 96.75 339 LYS A C 1
ATOM 2466 O O . LYS A 1 339 ? -4.416 11.930 16.816 1.00 96.75 339 LYS A O 1
ATOM 2471 N N . TYR A 1 340 ? -2.844 11.684 15.228 1.00 97.75 340 TYR A N 1
ATOM 2472 C CA . TYR A 1 340 ? -2.676 10.250 15.456 1.00 97.75 340 TYR A CA 1
ATOM 2473 C C . TYR A 1 340 ? -2.123 9.958 16.859 1.00 97.75 340 TYR A C 1
ATOM 2475 O O . TYR A 1 340 ? -2.629 9.070 17.540 1.00 97.75 340 TYR A O 1
ATOM 2483 N N . LEU A 1 341 ? -1.118 10.709 17.320 1.00 98.25 341 LEU A N 1
ATOM 2484 C CA . LEU A 1 341 ? -0.534 10.511 18.650 1.00 98.25 341 LEU A CA 1
ATOM 2485 C C . LEU A 1 341 ? -1.533 10.828 19.773 1.00 98.25 341 LEU A C 1
ATOM 2487 O O . LEU A 1 341 ? -1.621 10.067 20.737 1.00 98.25 341 LEU A O 1
ATOM 2491 N N . GLU A 1 342 ? -2.323 11.899 19.639 1.00 98.12 342 GLU A N 1
ATOM 2492 C CA . GLU A 1 342 ? -3.434 12.189 20.556 1.00 98.12 342 GLU A CA 1
ATOM 2493 C C . GLU A 1 342 ? -4.461 11.049 20.580 1.00 98.12 342 GLU A C 1
ATOM 2495 O O . GLU A 1 342 ? -4.840 10.585 21.655 1.00 98.12 342 GLU A O 1
ATOM 2500 N N . PHE A 1 343 ? -4.879 10.572 19.404 1.00 98.56 343 PHE A N 1
ATOM 2501 C CA . PHE A 1 343 ? -5.809 9.453 19.273 1.00 98.56 343 PHE A CA 1
ATOM 2502 C C . PHE A 1 343 ? -5.263 8.180 19.926 1.00 98.56 343 PHE A C 1
ATOM 2504 O O . PHE A 1 343 ? -5.961 7.525 20.697 1.00 98.56 343 PHE A O 1
ATOM 2511 N N . LEU A 1 344 ? -4.002 7.834 19.665 1.00 98.44 344 LEU A N 1
ATOM 2512 C CA . LEU A 1 344 ? -3.379 6.634 20.214 1.00 98.44 344 LEU A CA 1
ATOM 2513 C C . LEU A 1 344 ? -3.260 6.708 21.742 1.00 98.44 344 LEU A C 1
ATOM 2515 O O . LEU A 1 344 ? -3.472 5.705 22.425 1.00 98.44 344 LEU A O 1
ATOM 2519 N N . ASN A 1 345 ? -2.935 7.883 22.287 1.00 98.50 345 ASN A N 1
ATOM 2520 C CA . ASN A 1 345 ? -2.919 8.107 23.732 1.00 98.50 345 ASN A CA 1
ATOM 2521 C C . ASN A 1 345 ? -4.312 7.949 24.341 1.00 98.50 345 ASN A C 1
ATOM 2523 O O . ASN A 1 345 ? -4.442 7.347 25.406 1.00 98.50 345 ASN A O 1
ATOM 2527 N N . GLU A 1 346 ? -5.347 8.419 23.646 1.00 98.50 346 GLU A N 1
ATOM 2528 C CA . GLU A 1 346 ? -6.722 8.216 24.082 1.00 98.50 346 GLU A CA 1
ATOM 2529 C C . GLU A 1 346 ? -7.101 6.733 24.086 1.00 98.50 346 GLU A C 1
ATOM 2531 O O . GLU A 1 346 ? -7.574 6.227 25.100 1.00 98.50 346 GLU A O 1
ATOM 2536 N N . VAL A 1 347 ? -6.827 6.000 23.002 1.00 98.50 347 VAL A N 1
ATOM 2537 C CA . VAL A 1 347 ? -7.102 4.555 22.924 1.00 98.50 347 VAL A CA 1
ATOM 2538 C C . VAL A 1 347 ? -6.407 3.799 24.063 1.00 98.50 347 VAL A C 1
ATOM 2540 O O . VAL A 1 347 ? -7.010 2.920 24.681 1.00 98.50 347 VAL A O 1
ATOM 2543 N N . LYS A 1 348 ? -5.164 4.167 24.407 1.00 98.56 348 LYS A N 1
ATOM 2544 C CA . LYS A 1 348 ? -4.397 3.544 25.501 1.00 98.56 348 LYS A CA 1
ATOM 2545 C C . LYS A 1 348 ? -5.047 3.693 26.879 1.00 98.56 348 LYS A C 1
ATOM 2547 O O . LYS A 1 348 ? -4.865 2.798 27.704 1.00 98.56 348 LYS A O 1
ATOM 2552 N N . ARG A 1 349 ? -5.837 4.745 27.135 1.00 98.50 349 ARG A N 1
ATOM 2553 C CA . ARG A 1 349 ? -6.555 4.924 28.417 1.00 98.50 349 ARG A CA 1
ATOM 2554 C C . ARG A 1 349 ? -7.526 3.781 28.718 1.00 98.50 349 ARG A C 1
ATOM 2556 O O . ARG A 1 349 ? -7.834 3.534 29.880 1.00 98.50 349 ARG A O 1
ATOM 2563 N N . TYR A 1 350 ? -7.970 3.059 27.690 1.00 98.44 350 TYR A N 1
ATOM 2564 C CA . TYR A 1 350 ? -8.930 1.961 27.812 1.00 98.44 350 TYR A CA 1
ATOM 2565 C C . TYR A 1 350 ? -8.275 0.574 27.914 1.00 98.44 350 TYR A C 1
ATOM 2567 O O . TYR A 1 350 ? -8.966 -0.443 27.812 1.00 98.44 350 TYR A O 1
ATOM 2575 N N . ASN A 1 351 ? -6.959 0.527 28.173 1.00 98.12 351 ASN A N 1
ATOM 2576 C CA . ASN A 1 351 ? -6.158 -0.692 28.337 1.00 98.12 351 ASN A CA 1
ATOM 2577 C C . ASN A 1 351 ? -6.339 -1.697 27.177 1.00 98.12 351 ASN A C 1
ATOM 2579 O O . ASN A 1 351 ? -6.774 -2.830 27.411 1.00 98.12 351 ASN A O 1
ATOM 2583 N N . PRO A 1 352 ? -6.058 -1.290 25.924 1.00 98.19 352 PRO A N 1
ATOM 2584 C CA . PRO A 1 352 ? -6.131 -2.175 24.768 1.00 98.19 352 PRO A CA 1
ATOM 2585 C C . PRO A 1 352 ? -5.080 -3.284 24.855 1.00 98.19 352 PRO A C 1
ATOM 2587 O O . PRO A 1 352 ? -4.031 -3.133 25.485 1.00 98.19 352 PRO A O 1
ATOM 2590 N N . THR A 1 353 ? -5.339 -4.395 24.169 1.00 98.38 353 THR A N 1
ATOM 2591 C CA . THR A 1 353 ? -4.337 -5.447 23.982 1.00 98.38 353 THR A CA 1
ATOM 2592 C C . THR A 1 353 ? -3.184 -4.935 23.114 1.00 98.38 353 THR A C 1
ATOM 2594 O O . THR A 1 353 ? -3.343 -4.009 22.311 1.00 98.38 353 THR A O 1
ATOM 2597 N N . THR A 1 354 ? -2.012 -5.566 23.228 1.00 98.25 354 THR A N 1
ATOM 2598 C CA . THR A 1 354 ? -0.884 -5.289 22.323 1.00 98.25 354 THR A CA 1
ATOM 2599 C C . THR A 1 354 ? -1.280 -5.510 20.865 1.00 98.25 354 THR A C 1
ATOM 2601 O O . THR A 1 354 ? -0.919 -4.709 20.012 1.00 98.25 354 THR A O 1
ATOM 2604 N N . GLU A 1 355 ? -2.079 -6.543 20.589 1.00 97.75 355 GLU A N 1
ATOM 2605 C CA . GLU A 1 355 ? -2.561 -6.861 19.244 1.00 97.75 355 GLU A CA 1
ATOM 2606 C C . GLU A 1 355 ? -3.433 -5.742 18.655 1.00 97.75 355 GLU A C 1
ATOM 2608 O O . GLU A 1 355 ? -3.212 -5.346 17.512 1.00 97.75 355 GLU A O 1
ATOM 2613 N N . CYS A 1 356 ? -4.342 -5.154 19.442 1.00 98.44 356 CYS A N 1
ATOM 2614 C CA . CYS A 1 356 ? -5.123 -3.994 19.008 1.00 98.44 356 CYS A CA 1
ATOM 2615 C C . CYS A 1 356 ? -4.221 -2.802 18.649 1.00 98.44 356 CYS A C 1
ATOM 2617 O O . CYS A 1 356 ? -4.353 -2.214 17.574 1.00 98.44 356 CYS A O 1
ATOM 2619 N N . LEU A 1 357 ? -3.261 -2.461 19.519 1.00 98.44 357 LEU A N 1
ATOM 2620 C CA . LEU A 1 357 ? -2.338 -1.347 19.271 1.00 98.44 357 LEU A CA 1
ATOM 2621 C C . LEU A 1 357 ? -1.483 -1.583 18.020 1.00 98.44 357 LEU A C 1
ATOM 2623 O O . LEU A 1 357 ? -1.335 -0.678 17.199 1.00 98.44 357 LEU A O 1
ATOM 2627 N N . THR A 1 358 ? -0.962 -2.799 17.844 1.00 98.19 358 THR A N 1
ATOM 2628 C CA . THR A 1 358 ? -0.209 -3.186 16.646 1.00 98.19 358 THR A CA 1
ATOM 2629 C C . THR A 1 358 ? -1.073 -3.106 15.393 1.00 98.19 358 THR A C 1
ATOM 2631 O O . THR A 1 358 ? -0.594 -2.642 14.356 1.00 98.19 358 THR A O 1
ATOM 2634 N N . THR A 1 359 ? -2.342 -3.507 15.472 1.00 97.88 359 THR A N 1
ATOM 2635 C CA . THR A 1 359 ? -3.278 -3.418 14.349 1.00 97.88 359 THR A CA 1
ATOM 2636 C C . THR A 1 359 ? -3.550 -1.963 13.973 1.00 97.88 359 THR A C 1
ATOM 2638 O O . THR A 1 359 ? -3.390 -1.612 12.804 1.00 97.88 359 THR A O 1
ATOM 2641 N N . ILE A 1 360 ? -3.846 -1.088 14.940 1.00 98.50 360 ILE A N 1
ATOM 2642 C CA . ILE A 1 360 ? -4.006 0.358 14.707 1.00 98.50 360 ILE A CA 1
ATOM 2643 C C . ILE A 1 360 ? -2.759 0.943 14.048 1.00 98.50 360 ILE A C 1
ATOM 2645 O O . ILE A 1 360 ? -2.867 1.593 13.006 1.00 98.50 360 ILE A O 1
ATOM 2649 N N . GLU A 1 361 ? -1.573 0.691 14.601 1.00 98.19 361 GLU A N 1
ATOM 2650 C CA . GLU A 1 361 ? -0.326 1.217 14.047 1.00 98.19 361 GLU A CA 1
ATOM 2651 C C . GLU A 1 361 ? -0.097 0.717 12.613 1.00 98.19 361 GLU A C 1
ATOM 2653 O O . GLU A 1 361 ? 0.167 1.507 11.705 1.00 98.19 361 GLU A O 1
ATOM 2658 N N . THR A 1 362 ? -0.251 -0.590 12.388 1.00 97.19 362 THR A N 1
ATOM 2659 C CA . THR A 1 362 ? -0.034 -1.225 11.082 1.00 97.19 362 THR A CA 1
ATOM 2660 C C . THR A 1 362 ? -0.976 -0.657 10.026 1.00 97.19 362 THR A C 1
ATOM 2662 O O . THR A 1 362 ? -0.531 -0.297 8.935 1.00 97.19 362 THR A O 1
ATOM 2665 N N . ARG A 1 363 ? -2.271 -0.520 10.339 1.00 97.88 363 ARG A N 1
ATOM 2666 C CA . ARG A 1 363 ? -3.243 0.064 9.405 1.00 97.88 363 ARG A CA 1
ATOM 2667 C C . ARG A 1 363 ? -2.998 1.549 9.178 1.00 97.88 363 ARG A C 1
ATOM 2669 O O . ARG A 1 363 ? -3.112 2.000 8.042 1.00 97.88 363 ARG A O 1
ATOM 2676 N N . THR A 1 364 ? -2.566 2.283 10.201 1.00 98.31 364 THR A N 1
ATOM 2677 C CA . THR A 1 364 ? -2.161 3.692 10.062 1.00 98.31 364 THR A CA 1
ATOM 2678 C C . THR A 1 364 ? -0.967 3.836 9.124 1.00 98.31 364 THR A C 1
ATOM 2680 O O . THR A 1 364 ? -0.971 4.712 8.270 1.00 98.31 364 THR A O 1
ATOM 2683 N N . ARG A 1 365 ? 0.034 2.953 9.204 1.00 96.50 365 ARG A N 1
ATOM 2684 C CA . ARG A 1 365 ? 1.146 2.937 8.239 1.00 96.50 365 ARG A CA 1
ATOM 2685 C C . ARG A 1 365 ? 0.656 2.658 6.811 1.00 96.50 365 ARG A C 1
ATOM 2687 O O . ARG A 1 365 ? 1.134 3.276 5.871 1.00 96.50 365 ARG A O 1
ATOM 2694 N N . GLN A 1 366 ? -0.294 1.741 6.645 1.00 95.12 366 GLN A N 1
ATOM 2695 C CA . GLN A 1 366 ? -0.790 1.297 5.335 1.00 95.12 366 GLN A CA 1
ATOM 2696 C C . GLN A 1 366 ? -1.705 2.307 4.629 1.00 95.12 366 GLN A C 1
ATOM 2698 O O . GLN A 1 366 ? -1.626 2.456 3.412 1.00 95.12 366 GLN A O 1
ATOM 2703 N N . ALA A 1 367 ? -2.589 2.969 5.373 1.00 96.25 367 ALA A N 1
ATOM 2704 C CA . ALA A 1 367 ? -3.630 3.842 4.824 1.00 96.25 367 ALA A CA 1
ATOM 2705 C C . ALA A 1 367 ? -3.629 5.248 5.447 1.00 96.25 367 ALA A C 1
ATOM 2707 O O . ALA A 1 367 ? -4.582 6.004 5.307 1.00 96.25 367 ALA A O 1
ATOM 2708 N N . GLY A 1 368 ? -2.557 5.616 6.138 1.00 96.75 368 GLY A N 1
ATOM 2709 C CA . GLY A 1 368 ? -2.394 6.939 6.716 1.00 96.75 368 GLY A CA 1
ATOM 2710 C C . GLY A 1 368 ? -3.352 7.263 7.868 1.00 96.75 368 GLY A C 1
ATOM 2711 O O . GLY A 1 368 ? -4.158 6.445 8.315 1.00 96.75 368 GLY A O 1
ATOM 2712 N N . TRP A 1 369 ? -3.248 8.499 8.355 1.00 97.06 369 TRP A N 1
ATOM 2713 C CA . TRP A 1 369 ? -4.218 9.109 9.261 1.00 97.06 369 TRP A CA 1
ATOM 2714 C C . TRP A 1 369 ? -5.255 9.914 8.454 1.00 97.06 369 TRP A C 1
ATOM 2716 O O . TRP A 1 369 ? -4.844 10.657 7.559 1.00 97.06 369 TRP A O 1
ATOM 2726 N N . PRO A 1 370 ? -6.561 9.851 8.789 1.00 97.94 370 PRO A N 1
ATOM 2727 C CA . PRO A 1 370 ? -7.162 9.039 9.853 1.00 97.94 370 PRO A CA 1
ATOM 2728 C C . PRO A 1 370 ? -7.600 7.634 9.416 1.00 97.94 370 PRO A C 1
ATOM 2730 O O . PRO A 1 370 ? -7.785 6.771 10.272 1.00 97.94 370 PRO A O 1
ATOM 2733 N N . ASP A 1 371 ? -7.775 7.390 8.114 1.00 98.12 371 ASP A N 1
ATOM 2734 C CA . ASP A 1 371 ? -8.454 6.196 7.591 1.00 98.12 371 ASP A CA 1
ATOM 2735 C C . ASP A 1 371 ? -7.830 4.879 8.066 1.00 98.12 371 ASP A C 1
ATOM 2737 O O . ASP A 1 371 ? -8.542 3.962 8.474 1.00 98.12 371 ASP A O 1
ATOM 2741 N N . GLY A 1 372 ? -6.500 4.790 8.076 1.00 97.94 372 GLY A N 1
ATOM 2742 C CA . GLY A 1 372 ? -5.787 3.620 8.570 1.00 97.94 372 GLY A CA 1
ATOM 2743 C C . GLY A 1 372 ? -5.989 3.379 10.063 1.00 97.94 372 GLY A C 1
ATOM 2744 O O . GLY A 1 372 ? -6.227 2.249 10.480 1.00 97.94 372 GLY A O 1
ATOM 2745 N N . SER A 1 373 ? -5.963 4.424 10.887 1.00 98.50 373 SER A N 1
ATOM 2746 C CA . SER A 1 373 ? -6.176 4.273 12.331 1.00 98.50 373 SER A CA 1
ATOM 2747 C C . SER A 1 373 ? -7.591 3.815 12.656 1.00 98.50 373 SER A C 1
ATOM 2749 O O . SER A 1 373 ? -7.773 2.953 13.514 1.00 98.50 373 SER A O 1
ATOM 2751 N N . LEU A 1 374 ? -8.589 4.348 11.947 1.00 98.56 374 LEU A N 1
ATOM 2752 C CA . LEU A 1 374 ? -9.984 3.957 12.134 1.00 98.56 374 LEU A CA 1
ATOM 2753 C C . LEU A 1 374 ? -10.257 2.544 11.608 1.00 98.56 374 LEU A C 1
ATOM 2755 O O . LEU A 1 374 ? -10.981 1.786 12.252 1.00 98.56 374 LEU A O 1
ATOM 2759 N N . TRP A 1 375 ? -9.618 2.157 10.500 1.00 98.19 375 TRP A N 1
ATOM 2760 C CA . TRP A 1 375 ? -9.621 0.773 10.035 1.00 98.19 375 TRP A CA 1
ATOM 2761 C C . TRP A 1 375 ? -9.066 -0.165 11.107 1.00 98.19 375 TRP A C 1
ATOM 2763 O O . TRP A 1 375 ? -9.726 -1.139 11.460 1.00 98.19 375 TRP A O 1
ATOM 2773 N N . GLY A 1 376 ? -7.901 0.146 11.678 1.00 98.06 376 GLY A N 1
ATOM 2774 C CA . GLY A 1 376 ? -7.316 -0.686 12.726 1.00 98.06 376 GLY A CA 1
ATOM 2775 C C . GLY A 1 376 ? -8.143 -0.723 14.014 1.00 98.06 376 GLY A C 1
ATOM 2776 O O . GLY A 1 376 ? -8.269 -1.780 14.616 1.00 98.06 376 GLY A O 1
ATOM 2777 N N . LEU A 1 377 ? -8.765 0.393 14.408 1.00 98.44 377 LEU A N 1
ATOM 2778 C CA . LEU A 1 377 ? -9.651 0.450 15.576 1.00 98.44 377 LEU A CA 1
ATOM 2779 C C . LEU A 1 377 ? -10.932 -0.381 15.385 1.00 98.44 377 LEU A C 1
ATOM 2781 O O . LEU A 1 377 ? -11.481 -0.887 16.359 1.00 98.44 377 LEU A O 1
ATOM 2785 N N . SER A 1 378 ? -11.409 -0.514 14.144 1.00 97.69 378 SER A N 1
ATOM 2786 C CA . SER A 1 378 ? -12.582 -1.332 13.805 1.00 97.69 378 SER A CA 1
ATOM 2787 C C . SER A 1 378 ? -12.318 -2.844 13.795 1.00 97.69 378 SER A C 1
ATOM 2789 O O . SER A 1 378 ? -13.247 -3.623 13.582 1.00 97.69 378 SER A O 1
ATOM 2791 N N . ASP A 1 379 ? -11.064 -3.261 13.986 1.00 97.06 379 ASP A N 1
ATOM 2792 C CA . ASP A 1 379 ? -10.676 -4.666 14.043 1.00 97.06 379 ASP A CA 1
ATOM 2793 C C . ASP A 1 379 ? -11.214 -5.350 15.311 1.00 97.06 379 ASP A C 1
ATOM 2795 O O . ASP A 1 379 ? -11.307 -4.741 16.380 1.00 97.06 379 ASP A O 1
ATOM 2799 N N . ASP A 1 380 ? -11.542 -6.642 15.208 1.00 96.00 380 ASP A N 1
ATOM 2800 C CA . ASP A 1 380 ? -12.129 -7.405 16.317 1.00 96.00 380 ASP A CA 1
ATOM 2801 C C . ASP A 1 380 ? -11.190 -7.457 17.536 1.00 96.00 380 ASP A C 1
ATOM 2803 O O . ASP A 1 380 ? -11.654 -7.484 18.677 1.00 96.00 380 ASP A O 1
ATOM 2807 N N . THR A 1 381 ? -9.872 -7.390 17.315 1.00 97.19 381 THR A N 1
ATOM 2808 C CA . THR A 1 381 ? -8.861 -7.346 18.385 1.00 97.19 381 THR A CA 1
ATOM 2809 C C . THR A 1 381 ? -8.975 -6.098 19.267 1.00 97.19 381 THR A C 1
ATOM 2811 O O . THR A 1 381 ? -8.513 -6.112 20.411 1.00 97.19 381 THR A O 1
ATOM 2814 N N . CYS A 1 382 ? -9.628 -5.037 18.779 1.00 98.00 382 CYS A N 1
ATOM 2815 C CA . CYS A 1 382 ? -9.874 -3.791 19.500 1.00 98.00 382 CYS A CA 1
ATOM 2816 C C . CYS A 1 382 ? -11.254 -3.711 20.177 1.00 98.00 382 CYS A C 1
ATOM 2818 O O . CYS A 1 382 ? -11.536 -2.711 20.843 1.00 98.00 382 CYS A O 1
ATOM 2820 N N . GLY A 1 383 ? -12.105 -4.739 20.058 1.00 97.69 383 GLY A N 1
ATOM 2821 C CA . GLY A 1 383 ? -13.508 -4.695 20.494 1.00 97.69 383 GLY A CA 1
ATOM 2822 C C . GLY A 1 383 ? -13.720 -4.293 21.962 1.00 97.69 383 GLY A C 1
ATOM 2823 O O . GLY A 1 383 ? -14.565 -3.442 22.256 1.00 97.69 383 GLY A O 1
ATOM 2824 N N . ASP A 1 384 ? -12.918 -4.835 22.882 1.00 98.19 384 ASP A N 1
ATOM 2825 C CA . ASP A 1 384 ? -13.017 -4.527 24.318 1.00 98.19 384 ASP A CA 1
ATOM 2826 C C . ASP A 1 384 ? -12.628 -3.078 24.632 1.00 98.19 384 ASP A C 1
ATOM 2828 O O . ASP A 1 384 ? -13.308 -2.393 25.402 1.00 98.19 384 ASP A O 1
ATOM 2832 N N . ALA A 1 385 ? -11.532 -2.599 24.036 1.00 98.25 385 ALA A N 1
ATOM 2833 C CA . ALA A 1 385 ? -11.063 -1.229 24.219 1.00 98.25 385 ALA A CA 1
ATOM 2834 C C . ALA A 1 385 ? -12.068 -0.231 23.637 1.00 98.25 385 ALA A C 1
ATOM 2836 O O . ALA A 1 385 ? -12.426 0.737 24.304 1.00 98.25 385 ALA A O 1
ATOM 2837 N N . LEU A 1 386 ? -12.582 -0.512 22.435 1.00 98.38 386 LEU A N 1
ATOM 2838 C CA . LEU A 1 386 ? -13.596 0.305 21.778 1.00 98.38 386 LEU A CA 1
ATOM 2839 C C . LEU A 1 386 ? -14.884 0.374 22.607 1.00 98.38 386 LEU A C 1
ATOM 2841 O O . LEU A 1 386 ? -15.430 1.454 22.797 1.00 98.38 386 LEU A O 1
ATOM 2845 N N . THR A 1 387 ? -15.338 -0.748 23.170 1.00 98.56 387 THR A N 1
ATOM 2846 C CA . THR A 1 387 ? -16.543 -0.786 24.017 1.00 98.56 387 THR A CA 1
ATOM 2847 C C . THR A 1 387 ? -16.392 0.077 25.270 1.00 98.56 387 THR A C 1
ATOM 2849 O O . THR A 1 387 ? -17.294 0.845 25.603 1.00 98.56 387 THR A O 1
ATOM 2852 N N . LYS A 1 388 ? -15.238 0.009 25.946 1.00 98.56 388 LYS A N 1
ATOM 2853 C CA . LYS A 1 388 ? -14.939 0.875 27.100 1.00 98.56 388 LYS A CA 1
ATOM 2854 C C . LYS A 1 388 ? -14.883 2.350 26.704 1.00 98.56 388 LYS A C 1
ATOM 2856 O O . LYS A 1 388 ? -15.402 3.191 27.429 1.00 98.56 388 LYS A O 1
ATOM 2861 N N . ALA A 1 389 ? -14.292 2.649 25.550 1.00 98.12 389 ALA A N 1
ATOM 2862 C CA . ALA A 1 389 ? -14.175 4.007 25.038 1.00 98.12 389 ALA A CA 1
ATOM 2863 C C . ALA A 1 389 ? -15.539 4.628 24.687 1.00 98.12 389 ALA A C 1
ATOM 2865 O O . ALA A 1 389 ? -15.783 5.801 24.963 1.00 98.12 389 ALA A O 1
ATOM 2866 N N . VAL A 1 390 ? -16.462 3.828 24.144 1.00 98.38 390 VAL A N 1
ATOM 2867 C CA . VAL A 1 390 ? -17.856 4.237 23.899 1.00 98.38 390 VAL A CA 1
ATOM 2868 C C . VAL A 1 390 ? -18.617 4.491 25.204 1.00 98.38 390 VAL A C 1
ATOM 2870 O O . VAL A 1 390 ? -19.440 5.403 25.262 1.00 98.38 390 VAL A O 1
ATOM 2873 N N . ALA A 1 391 ? -18.340 3.725 26.261 1.00 98.25 391 ALA A N 1
ATOM 2874 C CA . ALA A 1 391 ? -18.973 3.918 27.567 1.00 98.25 391 ALA A CA 1
ATOM 2875 C C . ALA A 1 391 ? -18.474 5.174 28.313 1.00 98.25 391 ALA A C 1
ATOM 2877 O O . ALA A 1 391 ? -19.170 5.680 29.192 1.00 98.25 391 ALA A O 1
ATOM 2878 N N . ASP A 1 392 ? -17.291 5.693 27.969 1.00 98.12 392 ASP A N 1
ATOM 2879 C CA . ASP A 1 392 ? -16.731 6.914 28.555 1.00 98.12 392 ASP A CA 1
ATOM 2880 C C . ASP A 1 392 ? -17.277 8.169 27.859 1.00 98.12 392 ASP A C 1
ATOM 2882 O O . ASP A 1 392 ? -16.646 8.745 26.970 1.00 98.12 392 ASP A O 1
ATOM 2886 N N . SER A 1 393 ? -18.458 8.620 28.287 1.00 96.94 393 SER A N 1
ATOM 2887 C CA . SER A 1 393 ? -19.080 9.854 27.788 1.00 96.94 393 SER A CA 1
ATOM 2888 C C . SER A 1 393 ? -18.316 11.133 28.162 1.00 96.94 393 SER A C 1
ATOM 2890 O O . SER A 1 393 ? -18.659 12.205 27.672 1.00 96.94 393 SER A O 1
ATOM 2892 N N . GLY A 1 394 ? -17.314 11.049 29.047 1.00 97.38 394 GLY A N 1
ATOM 2893 C CA . GLY A 1 394 ? -16.458 12.176 29.422 1.00 97.38 394 GLY A CA 1
ATOM 2894 C C . GLY A 1 394 ? -15.305 12.417 28.444 1.00 97.38 394 GLY A C 1
ATOM 2895 O O . GLY A 1 394 ? -14.670 13.471 28.484 1.00 97.38 394 GLY A O 1
ATOM 2896 N N . SER A 1 395 ? -15.023 11.464 27.553 1.00 97.50 395 SER A N 1
ATOM 2897 C CA . SER A 1 395 ? -13.980 11.606 26.541 1.00 97.50 395 SER A CA 1
ATOM 2898 C C . SER A 1 395 ? -14.388 12.563 25.421 1.00 97.50 395 SER A C 1
ATOM 2900 O O . SER A 1 395 ? -15.440 12.405 24.799 1.00 97.50 395 SER A O 1
ATOM 2902 N N . LYS A 1 396 ? -13.482 13.480 25.043 1.00 97.38 396 LYS A N 1
ATOM 2903 C CA . LYS A 1 396 ? -13.640 14.300 23.826 1.00 97.38 396 LYS A CA 1
ATOM 2904 C C . LYS A 1 396 ? -13.729 13.454 22.545 1.00 97.38 396 LYS A C 1
ATOM 2906 O O . LYS A 1 396 ? -14.258 13.922 21.545 1.00 97.38 396 LYS A O 1
ATOM 2911 N N . TRP A 1 397 ? -13.234 12.215 22.576 1.00 98.25 397 TRP A N 1
ATOM 2912 C CA . TRP A 1 397 ? -13.231 11.271 21.456 1.00 98.25 397 TRP A CA 1
ATOM 2913 C C . TRP A 1 397 ? -14.440 10.323 21.455 1.00 98.25 397 TRP A C 1
ATOM 2915 O O . TRP A 1 397 ? -14.583 9.528 20.525 1.00 98.25 397 TRP A O 1
ATOM 2925 N N . ASN A 1 398 ? -15.330 10.404 22.453 1.00 98.44 398 ASN A N 1
ATOM 2926 C CA . ASN A 1 398 ? -16.470 9.495 22.599 1.00 98.44 398 ASN A CA 1
ATOM 2927 C C . ASN A 1 398 ? -17.340 9.410 21.331 1.00 98.44 398 ASN A C 1
ATOM 2929 O O . ASN A 1 398 ? -17.718 8.315 20.910 1.00 98.44 398 ASN A O 1
ATOM 2933 N N . ALA A 1 399 ? -17.598 10.546 20.673 1.00 98.31 399 ALA A N 1
ATOM 2934 C CA . ALA A 1 399 ? -18.376 10.588 19.435 1.00 98.31 399 ALA A CA 1
ATOM 2935 C C . ALA A 1 399 ? -17.711 9.796 18.293 1.00 98.31 399 ALA A C 1
ATOM 2937 O O . ALA A 1 399 ? -18.393 9.087 17.551 1.00 98.31 399 ALA A O 1
ATOM 2938 N N . LEU A 1 400 ? -16.378 9.860 18.181 1.00 98.56 400 LEU A N 1
ATOM 2939 C CA . LEU A 1 400 ? -15.623 9.085 17.197 1.00 98.56 400 LEU A CA 1
ATOM 2940 C C . LEU A 1 400 ? -15.716 7.587 17.492 1.00 98.56 400 LEU A C 1
ATOM 2942 O O . LEU A 1 400 ? -16.041 6.813 16.593 1.00 98.56 400 LEU A O 1
ATOM 2946 N N . PHE A 1 401 ? -15.469 7.181 18.739 1.00 98.62 401 PHE A N 1
ATOM 2947 C CA . PHE A 1 401 ? -15.545 5.775 19.143 1.00 98.62 401 PHE A CA 1
ATOM 2948 C C . PHE A 1 401 ? -16.946 5.200 18.922 1.00 98.62 401 PHE A C 1
ATOM 2950 O O . PHE A 1 401 ? -17.089 4.118 18.351 1.00 98.62 401 PHE A O 1
ATOM 2957 N N . THR A 1 402 ? -17.981 5.963 19.281 1.00 98.56 402 THR A N 1
ATOM 2958 C CA . THR A 1 402 ? -19.384 5.592 19.053 1.00 98.56 402 THR A CA 1
ATOM 2959 C C . THR A 1 402 ? -19.657 5.408 17.565 1.00 98.56 402 THR A C 1
ATOM 2961 O O . THR A 1 402 ? -20.242 4.402 17.160 1.00 98.56 402 THR A O 1
ATOM 2964 N N . CYS A 1 403 ? -19.169 6.329 16.726 1.00 98.56 403 CYS A N 1
ATOM 2965 C CA . CYS A 1 403 ? -19.297 6.193 15.283 1.00 98.56 403 CYS A CA 1
ATOM 2966 C C . CYS A 1 403 ? -18.608 4.927 14.761 1.00 98.56 403 CYS A C 1
ATOM 2968 O O . CYS A 1 403 ? -19.244 4.180 14.024 1.00 98.56 403 CYS A O 1
ATOM 2970 N N . VAL A 1 404 ? -17.356 4.653 15.144 1.00 98.06 404 VAL A N 1
ATOM 2971 C CA . VAL A 1 404 ? -16.605 3.479 14.654 1.00 98.06 404 VAL A CA 1
ATOM 2972 C C . VAL A 1 404 ? -17.281 2.169 15.066 1.00 98.06 404 VAL A C 1
ATOM 2974 O O . VAL A 1 404 ? -17.333 1.234 14.270 1.00 98.06 404 VAL A O 1
ATOM 2977 N N . GLN A 1 405 ? -17.852 2.105 16.272 1.00 97.50 405 GLN A N 1
ATOM 2978 C CA . GLN A 1 405 ? -18.576 0.921 16.736 1.00 97.50 405 GLN A CA 1
ATOM 2979 C C . GLN A 1 405 ? -19.864 0.672 15.931 1.00 97.50 405 GLN A C 1
ATOM 2981 O O . GLN A 1 405 ? -20.200 -0.473 15.630 1.00 97.50 405 GLN A O 1
ATOM 2986 N N . GLN A 1 406 ? -20.595 1.732 15.576 1.00 97.25 406 GLN A N 1
ATOM 2987 C CA . GLN A 1 406 ? -21.942 1.617 15.005 1.00 97.25 406 GLN A CA 1
ATOM 2988 C C . GLN A 1 406 ? -21.964 1.691 13.468 1.00 97.25 406 GLN A C 1
ATOM 2990 O O . GLN A 1 406 ? -22.771 1.030 12.813 1.00 97.25 406 GLN A O 1
ATOM 2995 N N . ASN A 1 407 ? -21.053 2.448 12.861 1.00 97.56 407 ASN A N 1
ATOM 2996 C CA . ASN A 1 407 ? -21.102 2.854 11.455 1.00 97.56 407 ASN A CA 1
ATOM 2997 C C . ASN A 1 407 ? -19.885 2.363 10.664 1.00 97.56 407 ASN A C 1
ATOM 2999 O O . ASN A 1 407 ? -19.008 1.675 11.183 1.00 97.56 407 ASN A O 1
ATOM 3003 N N . ALA A 1 408 ? -19.894 2.595 9.354 1.00 97.12 408 ALA A N 1
ATOM 3004 C CA . ALA A 1 408 ? -18.705 2.407 8.531 1.00 97.12 408 ALA A CA 1
ATOM 3005 C C . ALA A 1 408 ? -17.642 3.409 8.994 1.00 97.12 408 ALA A C 1
ATOM 3007 O O . ALA A 1 408 ? -17.941 4.597 9.112 1.00 97.12 408 ALA A O 1
ATOM 3008 N N . PHE A 1 409 ? -16.424 2.959 9.293 1.00 97.88 409 PHE A N 1
ATOM 3009 C CA . PHE A 1 409 ? -15.414 3.859 9.857 1.00 97.88 409 PHE A CA 1
ATOM 3010 C C . PHE A 1 409 ? -15.084 5.021 8.909 1.00 97.88 409 PHE A C 1
ATOM 3012 O O . PHE A 1 409 ? -14.711 6.101 9.357 1.00 97.88 409 PHE A O 1
ATOM 3019 N N . SER A 1 410 ? -15.284 4.821 7.605 1.00 97.50 410 SER A N 1
ATOM 3020 C CA . SER A 1 410 ? -15.151 5.827 6.548 1.00 97.50 410 SER A CA 1
ATOM 3021 C C . SER A 1 410 ? -16.063 7.047 6.720 1.00 97.50 410 SER A C 1
ATOM 3023 O O . SER A 1 410 ? -15.756 8.109 6.186 1.00 97.50 410 SER A O 1
ATOM 3025 N N . THR A 1 411 ? -17.154 6.950 7.489 1.00 97.94 411 THR A N 1
ATOM 3026 C CA . THR A 1 411 ? -18.030 8.095 7.801 1.00 97.94 411 THR A CA 1
ATOM 3027 C C . THR A 1 411 ? -17.632 8.817 9.086 1.00 97.94 411 THR A C 1
ATOM 3029 O O . THR A 1 411 ? -18.167 9.879 9.396 1.00 97.94 411 THR A O 1
ATOM 3032 N N . CYS A 1 412 ? -16.707 8.248 9.856 1.00 98.25 412 CYS A N 1
ATOM 3033 C CA . CYS A 1 412 ? -16.359 8.723 11.186 1.00 98.25 412 CYS A CA 1
ATOM 3034 C C . CYS A 1 412 ? -15.317 9.856 11.282 1.00 98.25 412 CYS A C 1
ATOM 3036 O O . CYS A 1 412 ? -15.281 10.482 12.344 1.00 98.25 412 CYS A O 1
ATOM 3038 N N . PRO A 1 413 ? -14.525 10.220 10.245 1.00 98.00 413 PRO A N 1
ATOM 3039 C CA . PRO A 1 413 ? -13.563 11.320 10.360 1.00 98.00 413 PRO A CA 1
ATOM 3040 C C . PRO A 1 413 ? -14.162 12.664 10.801 1.00 98.00 413 PRO A C 1
ATOM 3042 O O . PRO A 1 413 ? -13.474 13.459 11.432 1.00 98.00 413 PRO A O 1
ATOM 3045 N N . THR A 1 414 ? -15.449 12.917 10.537 1.00 97.44 414 THR A N 1
ATOM 3046 C CA . THR A 1 414 ? -16.122 14.153 10.978 1.00 97.44 414 THR A CA 1
ATOM 3047 C C . THR A 1 414 ? -16.238 14.296 12.501 1.00 97.44 414 THR A C 1
ATOM 3049 O O . THR A 1 414 ? -16.519 15.394 12.977 1.00 97.44 414 THR A O 1
ATOM 3052 N N . TYR A 1 415 ? -16.050 13.209 13.256 1.00 98.00 415 TYR A N 1
ATOM 3053 C CA . TYR A 1 415 ? -16.110 13.190 14.721 1.00 98.00 415 TYR A CA 1
ATOM 3054 C C . TYR A 1 415 ? -14.728 13.270 15.378 1.00 98.00 415 TYR A C 1
ATOM 3056 O O . TYR A 1 415 ? -14.630 13.186 16.602 1.00 98.00 415 TYR A O 1
ATOM 3064 N N . ILE A 1 416 ? -13.656 13.419 14.593 1.00 97.81 416 ILE A N 1
ATOM 3065 C CA . ILE A 1 416 ? -12.323 13.681 15.139 1.00 97.81 416 ILE A CA 1
ATOM 3066 C C . ILE A 1 416 ? -12.364 15.047 15.846 1.00 97.81 416 ILE A C 1
ATOM 3068 O O . ILE A 1 416 ? -12.767 16.033 15.218 1.00 97.81 416 ILE A O 1
ATOM 3072 N N . PRO A 1 417 ? -11.962 15.135 17.130 1.00 96.50 417 PRO A N 1
ATOM 3073 C CA . PRO A 1 417 ? -11.956 16.392 17.865 1.00 96.50 417 PRO A CA 1
ATOM 3074 C C . PRO A 1 417 ? -11.128 17.455 17.145 1.00 96.50 417 PRO A C 1
ATOM 3076 O O . PRO A 1 417 ? -9.984 17.209 16.752 1.00 96.50 417 PRO A O 1
ATOM 3079 N N . LYS A 1 418 ? -11.720 18.639 16.990 1.00 93.00 418 LYS A N 1
ATOM 3080 C CA . LYS A 1 418 ? -11.016 19.832 16.512 1.00 93.00 418 LYS A CA 1
ATOM 3081 C C . LYS A 1 418 ? -10.155 20.400 17.645 1.00 93.00 418 LYS A C 1
ATOM 3083 O O . LYS A 1 418 ? -10.448 20.139 18.813 1.00 93.00 418 LYS A O 1
ATOM 3088 N N . ASP A 1 419 ? -9.081 21.091 17.268 1.00 79.94 419 ASP A N 1
ATOM 3089 C CA . ASP A 1 419 ? -8.218 21.838 18.194 1.00 79.94 419 ASP A CA 1
ATOM 3090 C C . ASP A 1 419 ? -8.972 22.930 18.956 1.00 79.94 419 ASP A C 1
ATOM 3092 O O . ASP A 1 419 ? -9.868 23.562 18.341 1.00 79.94 419 ASP A O 1
#

Foldseek 3Di:
DDDDDDDDDDDDDDDDDDDDDDDDDDDDDDDDDDDDDDDDDDDDDDDDDDDDDDDDDDPDDDDDDPDDDDDDDDDDDDDDDDDDDDDDDDDDDDDDDDDDDDDDDDDDDDDDDDDDPPPPPPPPDPQDQCLVCVPSLLVLLLVLLVPDPDDPVLSVLLNLLSVLLSVLLPDPPRDPVLNVLSRLLSVLLSVLSVLLVPPPRDPVRNVLSSLLSSLLSLLSNQLPPPVDDPVLSVLSSLLSSLLSLLSVLLPDPLQDPVLSVLLSLLSSLLSVLSVQCPDPQQRQPDPLLSVLSSVLSSVSSVLSSCLSVLRSDPPRDPVSVVVSSVSSVCLSVLCPPPLNVVVLVLLVVLPADPQLSCQLVSQCSNRNPPSRNLSSCLHPSNVSSLVVLCVPPVDLQNQLSVCSPPHNNSVRPVSRDDD

Mean predicted aligned error: 15.02 Å

Solvent-accessible surface area (backbone atoms only — not comparable to full-atom values): 25421 Å² total; per-residue (Å²): 142,82,86,83,81,85,81,84,82,84,83,82,83,85,86,81,86,84,80,85,81,80,90,73,89,86,78,90,80,88,87,85,85,90,82,90,86,89,87,82,90,86,90,87,85,85,88,81,82,84,75,79,79,84,76,81,81,75,82,89,74,79,76,80,78,80,80,77,77,78,79,78,78,80,79,78,80,81,79,80,81,79,80,82,81,82,84,82,82,86,80,93,78,86,90,82,86,86,82,85,84,83,91,80,84,86,82,85,89,84,92,78,92,77,94,68,84,79,82,69,73,77,72,73,76,79,79,55,50,41,84,85,32,41,67,53,29,47,55,52,40,51,55,48,48,70,70,50,98,63,58,69,70,56,46,50,50,47,51,53,11,48,52,45,31,45,51,43,48,70,35,83,89,43,51,73,69,58,25,49,42,35,28,51,28,51,53,30,44,41,53,47,43,52,49,50,67,36,87,83,48,48,73,70,54,31,54,47,51,52,46,33,47,52,19,35,26,49,23,37,38,48,34,66,38,84,90,49,55,72,67,58,16,51,47,26,40,51,33,19,30,27,48,23,52,44,51,52,48,68,69,37,87,81,41,56,71,87,56,44,60,35,52,55,46,43,47,39,26,44,14,52,32,55,55,35,61,69,36,87,91,66,24,62,89,46,70,68,28,41,50,45,52,51,52,43,39,38,50,51,30,49,53,49,32,52,22,55,50,40,61,60,39,89,81,51,51,71,68,54,32,51,54,23,50,50,54,33,46,51,55,57,44,33,82,72,36,67,67,55,47,55,50,52,56,55,53,51,76,44,68,51,49,71,66,20,54,50,38,19,52,53,29,18,56,29,44,28,79,62,61,9,36,42,54,18,52,63,33,78,69,19,46,68,24,44,53,50,40,43,68,35,76,84,45,80,50,19,64,26,40,44,32,38,76,75,47,55,42,69,73,26,68,84,38,58,70,77,134